Protein AF-0000000075753672 (afdb_homodimer)

Nearest PDB structures (foldseek):
  8hy5-assembly1_A  TM=8.745E-01  e=3.946E-27  Homo sapiens
  6kbp-assembly1_B  TM=8.641E-01  e=1.375E-26  Homo sapiens
  8hy5-assembly1_B  TM=8.610E-01  e=1.221E-26  Homo sapiens
  4yjf-assembly1_B  TM=8.339E-01  e=6.348E-27  Sus scrofa
  6kbp-assembly1_A  TM=8.644E-01  e=9.210E-26  Homo sapiens

Secondary structure (DSSP, 8-state):
-PPEEEEEE--SHHHHHHHHHHHTT--TTEEEEEEES--TT---TT--GGG---B-------SHHHHHHHHHHHHHHHHHHHHHHH-GGGSEEEEEEEEEESS--HHHH-HHHHHHHHTTSTT-EEPPGGGS-TT-SEEEEEEEEEE-HHHHHHHHHHHHHHTT-EEEE---SSGGGGGGSSTT--EEEE-SSSTTT-TTEEEEEEEEEEES---SEEEEEE-TTS-EEEEEEPTTT--EEEE---EET----S--HHHHHHHHHHHHTT----GGGTT---EEEEEEEEEEEETTS-EEEEEE-GGG-EEEEEE--TT-HHHHHHHHHHHHHHHHHHTTSS------/-PPEEEEEE--SHHHHHHHHHHHTT--TTEEEEEEES--TT---TT--GGG---B-------SHHHHHHHHHHHHHHHHHHHHHHH-GGGSEEEEEEEEEESS--HHHH-HHHHHHHHTTSTT-EEPPGGGS-TT-SEEEEEEEEEE-HHHHHHHHHHHHHHTT-EEEE---SSGGGGGGSSTT--EEEE--SSTTT-TTEEEEEEEEEEES---SEEEEEE-TTS-EEEEEEPTTT--EEEE---EET----S--HHHHHHHHHHHHTT----GGGTT---EEEEEEEEEEEETTS-EEEEEE-GGG-EEEEEE--TT-HHHHHHHHHHHHHHHHHHTTSS------

pLDDT: mean 95.51, std 6.18, range [29.88, 98.94]

Radius of gyration: 27.15 Å; Cα contacts (8 Å, |Δi|>4): 1614; chains: 2; bounding box: 71×75×61 Å

Structure (mmCIF, N/CA/C/O backbone):
data_AF-0000000075753672-model_v1
#
loop_
_entity.id
_entity.type
_entity.pdbx_description
1 polymer 'Pc21g03120 protein'
#
loop_
_atom_site.group_PDB
_atom_site.id
_atom_site.type_symbol
_atom_site.label_atom_id
_atom_site.label_alt_id
_atom_site.label_comp_id
_atom_site.label_asym_id
_atom_site.label_entity_id
_atom_site.label_seq_id
_atom_site.pdbx_PDB_ins_code
_atom_site.Cartn_x
_atom_site.Cartn_y
_atom_site.Cartn_z
_atom_site.occupancy
_atom_site.B_iso_or_equiv
_atom_site.auth_seq_id
_atom_site.auth_comp_id
_atom_site.auth_asym_id
_atom_site.auth_atom_id
_atom_site.pdbx_PDB_model_num
ATOM 1 N N . MET A 1 1 ? 37.781 4.398 1.435 1 55.22 1 MET A N 1
ATOM 2 C CA . MET A 1 1 ? 37.312 5.039 2.658 1 55.22 1 MET A CA 1
ATOM 3 C C . MET A 1 1 ? 35.812 4.797 2.854 1 55.22 1 MET A C 1
ATOM 5 O O . MET A 1 1 ? 35.062 4.645 1.881 1 55.22 1 MET A O 1
ATOM 9 N N . SER A 1 2 ? 35.406 4.457 4.109 1 79.69 2 SER A N 1
ATOM 10 C CA . SER A 1 2 ? 34 4.109 4.367 1 79.69 2 SER A CA 1
ATOM 11 C C . SER A 1 2 ? 33.094 5.281 4.062 1 79.69 2 SER A C 1
ATOM 13 O O . SER A 1 2 ? 33.438 6.434 4.328 1 79.69 2 SER A O 1
ATOM 15 N N . LYS A 1 3 ? 32.031 5.195 3.287 1 88.69 3 LYS A N 1
ATOM 16 C CA . LYS A 1 3 ? 31.078 6.242 2.938 1 88.69 3 LYS A CA 1
ATOM 17 C C . LYS A 1 3 ? 30.531 6.93 4.188 1 88.69 3 LYS A C 1
ATOM 19 O O . LYS A 1 3 ? 30.344 6.289 5.223 1 88.69 3 LYS A O 1
ATOM 24 N N . GLU A 1 4 ? 30.5 8.242 4.141 1 95.25 4 GLU A N 1
ATOM 25 C CA . GLU A 1 4 ? 29.75 8.977 5.156 1 95.25 4 GLU A CA 1
ATOM 26 C C . GLU A 1 4 ? 28.266 8.688 5.059 1 95.25 4 GLU A C 1
ATOM 28 O O . GLU A 1 4 ? 27.672 8.789 3.979 1 95.25 4 GLU A O 1
ATOM 33 N N . THR A 1 5 ? 27.719 8.258 6.203 1 97.88 5 THR A N 1
ATOM 34 C CA . THR A 1 5 ? 26.297 7.949 6.191 1 97.88 5 THR A CA 1
ATOM 35 C C . THR A 1 5 ? 25.5 9.07 6.84 1 97.88 5 THR A C 1
ATOM 37 O O . THR A 1 5 ? 25.766 9.453 7.98 1 97.88 5 THR A O 1
ATOM 40 N N . ILE A 1 6 ? 24.578 9.648 6.125 1 98.56 6 ILE A N 1
ATOM 41 C CA . ILE A 1 6 ? 23.609 10.57 6.688 1 98.56 6 ILE A CA 1
ATOM 42 C C . ILE A 1 6 ? 22.422 9.789 7.246 1 98.56 6 ILE A C 1
ATOM 44 O O . ILE A 1 6 ? 21.812 8.984 6.539 1 98.56 6 ILE A O 1
ATOM 48 N N . VAL A 1 7 ? 22.125 9.977 8.508 1 98.81 7 VAL A N 1
ATOM 49 C CA . VAL A 1 7 ? 21.016 9.273 9.141 1 98.81 7 VAL A CA 1
ATOM 50 C C . VAL A 1 7 ? 19.797 10.195 9.234 1 98.81 7 VAL A C 1
ATOM 52 O O . VAL A 1 7 ? 19.906 11.312 9.758 1 98.81 7 VAL A O 1
ATOM 55 N N . VAL A 1 8 ? 18.703 9.82 8.688 1 98.88 8 VAL A N 1
ATOM 56 C CA . VAL A 1 8 ? 17.422 10.508 8.844 1 98.88 8 VAL A CA 1
ATOM 57 C C . VAL A 1 8 ? 16.531 9.734 9.812 1 98.88 8 VAL A C 1
ATOM 59 O O . VAL A 1 8 ? 16.359 8.523 9.672 1 98.88 8 VAL A O 1
ATOM 62 N N . ILE A 1 9 ? 16 10.445 10.828 1 98.81 9 ILE A N 1
ATOM 63 C CA . ILE A 1 9 ? 15.172 9.812 11.844 1 98.81 9 ILE A CA 1
ATOM 64 C C . ILE A 1 9 ? 13.695 10.102 11.555 1 98.81 9 ILE A C 1
ATOM 66 O O . ILE A 1 9 ? 13.289 11.266 11.469 1 98.81 9 ILE A O 1
ATOM 70 N N . GLY A 1 10 ? 12.906 9.016 11.5 1 98.25 10 GLY A N 1
ATOM 71 C CA . GLY A 1 10 ? 11.469 9.156 11.305 1 98.25 10 GLY A CA 1
ATOM 72 C C . GLY A 1 10 ? 11.016 8.828 9.898 1 98.25 10 GLY A C 1
ATOM 73 O O . GLY A 1 10 ? 11.539 9.383 8.93 1 98.25 10 GLY A O 1
ATOM 74 N N . ALA A 1 11 ? 10.016 7.973 9.828 1 98.5 11 ALA A N 1
ATOM 75 C CA . ALA A 1 11 ? 9.508 7.543 8.523 1 98.5 11 ALA A CA 1
ATOM 76 C C . ALA A 1 11 ? 8.102 8.07 8.281 1 98.5 11 ALA A C 1
ATOM 78 O O . ALA A 1 11 ? 7.285 7.406 7.633 1 98.5 11 ALA A O 1
ATOM 79 N N . GLY A 1 12 ? 7.723 9.18 8.906 1 98.06 12 GLY A N 1
ATOM 80 C CA . GLY A 1 12 ? 6.535 9.914 8.508 1 98.06 12 GLY A CA 1
ATOM 81 C C . GLY A 1 12 ? 6.727 10.703 7.227 1 98.06 12 GLY A C 1
ATOM 82 O O . GLY A 1 12 ? 7.785 10.625 6.598 1 98.06 12 GLY A O 1
ATOM 83 N N . VAL A 1 13 ? 5.738 11.461 6.879 1 98.69 13 VAL A N 1
ATOM 84 C CA . VAL A 1 13 ? 5.758 12.148 5.59 1 98.69 13 VAL A CA 1
ATOM 85 C C . VAL A 1 13 ? 6.906 13.156 5.555 1 98.69 13 VAL A C 1
ATOM 87 O O . VAL A 1 13 ? 7.539 13.344 4.516 1 98.69 13 VAL A O 1
ATOM 90 N N . ILE A 1 14 ? 7.195 13.828 6.672 1 98.75 14 ILE A N 1
ATOM 91 C CA . ILE A 1 14 ? 8.297 14.789 6.711 1 98.75 14 ILE A CA 1
ATOM 92 C C . ILE A 1 14 ? 9.625 14.055 6.531 1 98.75 14 ILE A C 1
ATOM 94 O O . ILE A 1 14 ? 10.453 14.461 5.719 1 98.75 14 ILE A O 1
ATOM 98 N N . GLY A 1 15 ? 9.805 12.977 7.277 1 98.81 15 GLY A N 1
ATOM 99 C CA . GLY A 1 15 ? 11.031 12.211 7.164 1 98.81 15 GLY A CA 1
ATOM 100 C C . GLY A 1 15 ? 11.234 11.602 5.789 1 98.81 15 GLY A C 1
ATOM 101 O O . GLY A 1 15 ? 12.32 11.695 5.215 1 98.81 15 GLY A O 1
ATOM 102 N N . LEU A 1 16 ? 10.211 10.969 5.273 1 98.88 16 LEU A N 1
ATOM 103 C CA . LEU A 1 16 ? 10.297 10.336 3.959 1 98.88 16 LEU A CA 1
ATOM 104 C C . LEU A 1 16 ? 10.57 11.367 2.873 1 98.88 16 LEU A C 1
ATOM 106 O O . LEU A 1 16 ? 11.422 11.156 2.006 1 98.88 16 LEU A O 1
ATOM 110 N N . SER A 1 17 ? 9.852 12.5 2.889 1 98.88 17 SER A N 1
ATOM 111 C CA . SER A 1 17 ? 10.07 13.57 1.918 1 98.88 17 SER A CA 1
ATOM 112 C C . SER A 1 17 ? 11.492 14.125 2.016 1 98.88 17 SER A C 1
ATOM 114 O O . SER A 1 17 ? 12.133 14.375 0.997 1 98.88 17 SER A O 1
ATOM 116 N N . THR A 1 18 ? 11.93 14.281 3.211 1 98.94 18 THR A N 1
ATOM 117 C CA . THR A 1 18 ? 13.266 14.812 3.438 1 98.94 18 THR A CA 1
ATOM 118 C C . THR A 1 18 ? 14.328 13.836 2.938 1 98.94 18 THR A C 1
ATOM 120 O O . THR A 1 18 ? 15.273 14.234 2.254 1 98.94 18 THR A O 1
ATOM 123 N N . ALA A 1 19 ? 14.156 12.594 3.311 1 98.88 19 ALA A N 1
ATOM 124 C CA . ALA A 1 19 ? 15.102 11.57 2.873 1 98.88 19 ALA A CA 1
ATOM 125 C C . ALA A 1 19 ? 15.211 11.539 1.353 1 98.88 19 ALA A C 1
ATOM 127 O O . ALA A 1 19 ? 16.312 11.484 0.806 1 98.88 19 ALA A O 1
ATOM 128 N N . LEU A 1 20 ? 14.125 11.578 0.67 1 98.81 20 LEU A N 1
ATOM 129 C CA . LEU A 1 20 ? 14.109 11.562 -0.789 1 98.81 20 LEU A CA 1
ATOM 130 C C . LEU A 1 20 ? 14.781 12.805 -1.354 1 98.81 20 LEU A C 1
ATOM 132 O O . LEU A 1 20 ? 15.5 12.727 -2.35 1 98.81 20 LEU A O 1
ATOM 136 N N . CYS A 1 21 ? 14.516 13.945 -0.744 1 98.62 21 CYS A N 1
ATOM 137 C CA . CYS A 1 21 ? 15.141 15.18 -1.19 1 98.62 21 CYS A CA 1
ATOM 138 C C . CYS A 1 21 ? 16.656 15.125 -0.995 1 98.62 21 CYS A C 1
ATOM 140 O O . CYS A 1 21 ? 17.406 15.547 -1.871 1 98.62 21 CYS A O 1
ATOM 142 N N . ILE A 1 22 ? 17.078 14.617 0.142 1 98.69 22 ILE A N 1
ATOM 143 C CA . ILE A 1 22 ? 18.5 14.5 0.447 1 98.69 22 ILE A CA 1
ATOM 144 C C . ILE A 1 22 ? 19.188 13.602 -0.584 1 98.69 22 ILE A C 1
ATOM 146 O O . ILE A 1 22 ? 20.297 13.891 -1.037 1 98.69 22 ILE A O 1
ATOM 150 N N . GLN A 1 23 ? 18.562 12.508 -0.971 1 97.56 23 GLN A N 1
ATOM 151 C CA . GLN A 1 23 ? 19.125 11.531 -1.905 1 97.56 23 GLN A CA 1
ATOM 152 C C . GLN A 1 23 ? 19.547 12.203 -3.209 1 97.56 23 GLN A C 1
ATOM 154 O O . GLN A 1 23 ? 20.5 11.766 -3.854 1 97.56 23 GLN A O 1
ATOM 159 N N . GLN A 1 24 ? 18.859 13.266 -3.549 1 96.31 24 GLN A N 1
ATOM 160 C CA . GLN A 1 24 ? 19.141 13.961 -4.805 1 96.31 24 GLN A CA 1
ATOM 161 C C . GLN A 1 24 ? 20.453 14.734 -4.723 1 96.31 24 GLN A C 1
ATOM 163 O O . GLN A 1 24 ? 20.984 15.172 -5.746 1 96.31 24 GLN A O 1
ATOM 168 N N . HIS A 1 25 ? 20.969 14.891 -3.535 1 96.88 25 HIS A N 1
ATOM 169 C CA . HIS A 1 25 ? 22.125 15.773 -3.352 1 96.88 25 HIS A CA 1
ATOM 170 C C . HIS A 1 25 ? 23.312 15.016 -2.764 1 96.88 25 HIS A C 1
ATOM 172 O O . HIS A 1 25 ? 24.312 15.617 -2.408 1 96.88 25 HIS A O 1
ATOM 178 N N . LEU A 1 26 ? 23.156 13.719 -2.662 1 96.25 26 LEU A N 1
ATOM 179 C CA . LEU A 1 26 ? 24.234 12.922 -2.084 1 96.25 26 LEU A CA 1
ATOM 180 C C . LEU A 1 26 ? 25.453 12.914 -2.998 1 96.25 26 LEU A C 1
ATOM 182 O O . LEU A 1 26 ? 25.312 12.828 -4.223 1 96.25 26 LEU A O 1
ATOM 186 N N . THR A 1 27 ? 26.625 12.984 -2.455 1 93.25 27 THR A N 1
ATOM 187 C CA . THR A 1 27 ? 27.875 12.742 -3.182 1 93.25 27 THR A CA 1
ATOM 188 C C . THR A 1 27 ? 28.156 11.25 -3.281 1 93.25 27 THR A C 1
ATOM 190 O O . THR A 1 27 ? 27.578 10.453 -2.545 1 93.25 27 THR A O 1
ATOM 193 N N . PRO A 1 28 ? 29.062 10.891 -4.211 1 91.25 28 PRO A N 1
ATOM 194 C CA . PRO A 1 28 ? 29.391 9.477 -4.348 1 91.25 28 PRO A CA 1
ATOM 195 C C . PRO A 1 28 ? 29.953 8.875 -3.061 1 91.25 28 PRO A C 1
ATOM 197 O O . PRO A 1 28 ? 29.984 7.652 -2.904 1 91.25 28 PRO A O 1
ATOM 200 N N . THR A 1 29 ? 30.406 9.688 -2.178 1 94.81 29 THR A N 1
ATOM 201 C CA . THR A 1 29 ? 31.031 9.203 -0.947 1 94.81 29 THR A CA 1
ATOM 202 C C . THR A 1 29 ? 30.031 9.234 0.206 1 94.81 29 THR A C 1
ATOM 204 O O . THR A 1 29 ? 30.406 9.039 1.364 1 94.81 29 THR A O 1
ATOM 207 N N . GLN A 1 30 ? 28.797 9.5 -0.084 1 96.88 30 GLN A N 1
ATOM 208 C CA . GLN A 1 30 ? 27.781 9.57 0.949 1 96.88 30 GLN A CA 1
ATOM 209 C C . GLN A 1 30 ? 26.703 8.508 0.72 1 96.88 30 GLN A C 1
ATOM 211 O O . GLN A 1 30 ? 26.422 8.141 -0.422 1 96.88 30 GLN A O 1
ATOM 216 N N . SER A 1 31 ? 26.188 8.016 1.786 1 97.38 31 SER A N 1
ATOM 217 C CA . SER A 1 31 ? 25.016 7.16 1.804 1 97.38 31 SER A CA 1
ATOM 218 C C . SER A 1 31 ? 23.953 7.688 2.773 1 97.38 31 SER A C 1
ATOM 220 O O . SER A 1 31 ? 24.219 8.625 3.525 1 97.38 31 SER A O 1
ATOM 222 N N . ILE A 1 32 ? 22.766 7.16 2.688 1 98.44 32 ILE A N 1
ATOM 223 C CA . ILE A 1 32 ? 21.688 7.641 3.539 1 98.44 32 ILE A CA 1
ATOM 224 C C . ILE A 1 32 ? 20.969 6.457 4.184 1 98.44 32 ILE A C 1
ATOM 226 O O . ILE A 1 32 ? 20.719 5.445 3.529 1 98.44 32 ILE A O 1
ATOM 230 N N . LEU A 1 33 ? 20.75 6.535 5.473 1 98.75 33 LEU A N 1
ATOM 231 C CA . LEU A 1 33 ? 20.047 5.539 6.273 1 98.75 33 LEU A CA 1
ATOM 232 C C . LEU A 1 33 ? 18.828 6.152 6.965 1 98.75 33 LEU A C 1
ATOM 234 O O . LEU A 1 33 ? 18.953 7.145 7.688 1 98.75 33 LEU A O 1
ATOM 238 N N . LEU A 1 34 ? 17.641 5.629 6.633 1 98.88 34 LEU A N 1
ATOM 239 C CA . LEU A 1 34 ? 16.422 6.027 7.309 1 98.88 34 LEU A CA 1
ATOM 240 C C . LEU A 1 34 ? 16.141 5.125 8.5 1 98.88 34 LEU A C 1
ATOM 242 O O . LEU A 1 34 ? 15.969 3.914 8.344 1 98.88 34 LEU A O 1
ATOM 246 N N . VAL A 1 35 ? 16.141 5.691 9.688 1 98.75 35 VAL A N 1
ATOM 247 C CA . VAL A 1 35 ? 15.883 4.961 10.93 1 98.75 35 VAL A CA 1
ATOM 248 C C . VAL A 1 35 ? 14.539 5.383 11.516 1 98.75 35 VAL A C 1
ATOM 250 O O . VAL A 1 35 ? 14.273 6.578 11.664 1 98.75 35 VAL A O 1
ATOM 253 N N . ALA A 1 36 ? 13.703 4.469 11.828 1 98.19 36 ALA A N 1
ATOM 254 C CA . ALA A 1 36 ? 12.398 4.812 12.398 1 98.19 36 ALA A CA 1
ATOM 255 C C . ALA A 1 36 ? 11.859 3.678 13.258 1 98.19 36 ALA A C 1
ATOM 257 O O . ALA A 1 36 ? 12.195 2.512 13.047 1 98.19 36 ALA A O 1
ATOM 258 N N . ARG A 1 37 ? 11.078 4.062 14.258 1 96.88 37 ARG A N 1
ATOM 259 C CA . ARG A 1 37 ? 10.352 3.078 15.055 1 96.88 37 ARG A CA 1
ATOM 260 C C . ARG A 1 37 ? 9.242 2.426 14.25 1 96.88 37 ARG A C 1
ATOM 262 O O . ARG A 1 37 ? 9.031 1.214 14.328 1 96.88 37 ARG A O 1
ATOM 269 N N . ASP A 1 38 ? 8.516 3.238 13.547 1 96.38 38 ASP A N 1
ATOM 270 C CA . ASP A 1 38 ? 7.383 2.789 12.75 1 96.38 38 ASP A CA 1
ATOM 271 C C . ASP A 1 38 ? 7.586 3.127 11.273 1 96.38 38 ASP A C 1
ATOM 273 O O . ASP A 1 38 ? 8.078 4.207 10.938 1 96.38 38 ASP A O 1
ATOM 277 N N . PHE A 1 39 ? 7.219 2.203 10.438 1 96.75 39 PHE A N 1
ATOM 278 C CA . PHE A 1 39 ? 7.238 2.375 8.992 1 96.75 39 PHE A CA 1
ATOM 279 C C . PHE A 1 39 ? 5.828 2.264 8.422 1 96.75 39 PHE A C 1
ATOM 281 O O . PHE A 1 39 ? 4.895 1.885 9.125 1 96.75 39 PHE A O 1
ATOM 288 N N . PRO A 1 40 ? 5.562 2.695 7.148 1 93.25 40 PRO A N 1
ATOM 289 C CA . PRO A 1 40 ? 4.23 2.842 6.559 1 93.25 40 PRO A CA 1
ATOM 290 C C . PRO A 1 40 ? 3.412 1.554 6.625 1 93.25 40 PRO A C 1
ATOM 292 O O . PRO A 1 40 ? 2.186 1.591 6.5 1 93.25 40 PRO A O 1
ATOM 295 N N . SER A 1 41 ? 3.848 0.398 6.887 1 87.94 41 SER A N 1
ATOM 296 C CA . SER A 1 41 ? 3.072 -0.832 7.012 1 87.94 41 SER A CA 1
ATOM 297 C C . SER A 1 41 ? 2.525 -1.001 8.422 1 87.94 41 SER A C 1
ATOM 299 O O . SER A 1 41 ? 1.691 -1.873 8.672 1 87.94 41 SER A O 1
ATOM 301 N N . GLU A 1 42 ? 2.924 -0.153 9.266 1 87.62 42 GLU A N 1
ATOM 302 C CA . GLU A 1 42 ? 2.541 -0.292 10.672 1 87.62 42 GLU A CA 1
ATOM 303 C C . GLU A 1 42 ? 1.513 0.763 11.07 1 87.62 42 GLU A C 1
ATOM 305 O O . GLU A 1 42 ? 1.34 1.764 10.367 1 87.62 42 GLU A O 1
ATOM 310 N N . THR A 1 43 ? 0.813 0.381 12.102 1 84.75 43 THR A N 1
ATOM 311 C CA . THR A 1 43 ? -0.152 1.308 12.68 1 84.75 43 THR A CA 1
ATOM 312 C C . THR A 1 43 ? 0.152 1.55 14.156 1 84.75 43 THR A C 1
ATOM 314 O O . THR A 1 43 ? 0.382 0.603 14.906 1 84.75 43 THR A O 1
ATOM 317 N N . SER A 1 44 ? 0.446 2.742 14.453 1 92.19 44 SER A N 1
ATOM 318 C CA . SER A 1 44 ? 0.656 3.189 15.82 1 92.19 44 SER A CA 1
ATOM 319 C C . SER A 1 44 ? 0.017 4.551 16.062 1 92.19 44 SER A C 1
ATOM 321 O O . SER A 1 44 ? 0.063 5.426 15.195 1 92.19 44 SER A O 1
ATOM 323 N N . VAL A 1 45 ? -0.555 4.699 17.281 1 94.62 45 VAL A N 1
ATOM 324 C CA . VAL A 1 45 ? -1.184 5.961 17.656 1 94.62 45 VAL A CA 1
ATOM 325 C C . VAL A 1 45 ? -0.148 7.082 17.609 1 94.62 45 VAL A C 1
ATOM 327 O O . VAL A 1 45 ? -0.493 8.25 17.406 1 94.62 45 VAL A O 1
ATOM 330 N N . ASN A 1 46 ? 1.099 6.738 17.719 1 94.38 46 ASN A N 1
ATOM 331 C CA . ASN A 1 46 ? 2.172 7.723 17.766 1 94.38 46 ASN A CA 1
ATOM 332 C C . ASN A 1 46 ? 2.822 7.926 16.406 1 94.38 46 ASN A C 1
ATOM 334 O O . ASN A 1 46 ? 3.746 8.727 16.266 1 94.38 46 ASN A O 1
ATOM 338 N N . TYR A 1 47 ? 2.451 7.168 15.438 1 96.31 47 TYR A N 1
ATOM 339 C CA . TYR A 1 47 ? 2.879 7.324 14.055 1 96.31 47 TYR A CA 1
ATOM 340 C C . TYR A 1 47 ? 1.833 8.078 13.242 1 96.31 47 TYR A C 1
ATOM 342 O O . TYR A 1 47 ? 0.967 7.469 12.609 1 96.31 47 TYR A O 1
ATOM 350 N N . ALA A 1 48 ? 1.922 9.328 13.203 1 95.38 48 ALA A N 1
ATOM 351 C CA . ALA A 1 48 ? 0.851 10.258 12.852 1 95.38 48 ALA A CA 1
ATOM 352 C C . ALA A 1 48 ? 0.513 10.164 11.367 1 95.38 48 ALA A C 1
ATOM 354 O O . ALA A 1 48 ? -0.652 10.281 10.977 1 95.38 48 ALA A O 1
ATOM 355 N N . SER A 1 49 ? 1.435 9.852 10.508 1 96.75 49 SER A N 1
ATOM 356 C CA . SER A 1 49 ? 1.31 10.102 9.078 1 96.75 49 SER A CA 1
ATOM 357 C C . SER A 1 49 ? 0.21 9.234 8.461 1 96.75 49 SER A C 1
ATOM 359 O O . SER A 1 49 ? -0.601 9.727 7.672 1 96.75 49 SER A O 1
ATOM 361 N N . PRO A 1 50 ? 0.093 7.977 8.852 1 94.44 50 PRO A N 1
ATOM 362 C CA . PRO A 1 50 ? -0.95 7.172 8.219 1 94.44 50 PRO A CA 1
ATOM 363 C C . PRO A 1 50 ? -2.359 7.613 8.602 1 94.44 50 PRO A C 1
ATOM 365 O O . PRO A 1 50 ? -3.33 7.258 7.934 1 94.44 50 PRO A O 1
ATOM 368 N N . TRP A 1 51 ? -2.551 8.398 9.641 1 95.44 51 TRP A N 1
ATOM 369 C CA . TRP A 1 51 ? -3.857 8.734 10.195 1 95.44 51 TRP A CA 1
ATOM 370 C C . TRP A 1 51 ? -4.348 10.078 9.664 1 95.44 51 TRP A C 1
ATOM 372 O O . TRP A 1 51 ? -5.488 10.469 9.914 1 95.44 51 TRP A O 1
ATOM 382 N N . ALA A 1 52 ? -3.51 10.703 8.938 1 96.38 52 ALA A N 1
ATOM 383 C CA . ALA A 1 52 ? -3.809 12.055 8.484 1 96.38 52 ALA A CA 1
ATOM 384 C C . ALA A 1 52 ? -4.98 12.062 7.504 1 96.38 52 ALA A C 1
ATOM 386 O O . ALA A 1 52 ? -5.113 11.156 6.68 1 96.38 52 ALA A O 1
ATOM 387 N N . GLY A 1 53 ? -5.879 13.031 7.656 1 96.44 53 GLY A N 1
ATOM 388 C CA . GLY A 1 53 ? -6.816 13.281 6.57 1 96.44 53 GLY A CA 1
ATOM 389 C C . GLY A 1 53 ? -6.133 13.609 5.258 1 96.44 53 GLY A C 1
ATOM 390 O O . GLY A 1 53 ? -6.527 13.102 4.203 1 96.44 53 GLY A O 1
ATOM 391 N N . ALA A 1 54 ? -5.133 14.398 5.324 1 97.5 54 ALA A N 1
ATOM 392 C CA . ALA A 1 54 ? -4.16 14.656 4.266 1 97.5 54 ALA A CA 1
ATOM 393 C C . ALA A 1 54 ? -4.809 15.367 3.082 1 97.5 54 ALA A C 1
ATOM 395 O O . ALA A 1 54 ? -4.758 14.883 1.951 1 97.5 54 ALA A O 1
ATOM 396 N N . HIS A 1 55 ? -5.488 16.469 3.316 1 97.62 55 HIS A N 1
ATOM 397 C CA . HIS A 1 55 ? -5.93 17.406 2.291 1 97.62 55 HIS A CA 1
ATOM 398 C C . HIS A 1 55 ? -5.277 18.766 2.477 1 97.62 55 HIS A C 1
ATOM 400 O O . HIS A 1 55 ? -4.695 19.047 3.527 1 97.62 55 HIS A O 1
ATOM 406 N N . TYR A 1 56 ? -5.305 19.516 1.482 1 97.5 56 TYR A N 1
ATOM 407 C CA . TYR A 1 56 ? -4.695 20.828 1.604 1 97.5 56 TYR A CA 1
ATOM 408 C C . TYR A 1 56 ? -5.754 21.906 1.847 1 97.5 56 TYR A C 1
ATOM 410 O O . TYR A 1 56 ? -6.703 22.031 1.071 1 97.5 56 TYR A O 1
ATOM 418 N N . ARG A 1 57 ? -5.625 22.562 2.887 1 95 57 ARG A N 1
ATOM 419 C CA . ARG A 1 57 ? -6.398 23.75 3.248 1 95 57 ARG A CA 1
ATOM 420 C C . ARG A 1 57 ? -5.488 24.891 3.693 1 95 57 ARG A C 1
ATOM 422 O O . ARG A 1 57 ? -4.746 24.75 4.668 1 95 57 ARG A O 1
ATOM 429 N N . PRO A 1 58 ? -5.602 26 3.018 1 95.19 58 PRO A N 1
ATOM 430 C CA . PRO A 1 58 ? -4.773 27.125 3.438 1 95.19 58 PRO A CA 1
ATOM 431 C C . PRO A 1 58 ? -5.125 27.625 4.836 1 95.19 58 PRO A C 1
ATOM 433 O O . PRO A 1 58 ? -6.277 27.516 5.266 1 95.19 58 PRO A O 1
ATOM 436 N N . VAL A 1 59 ? -4.129 28.156 5.48 1 94.06 59 VAL A N 1
ATOM 437 C CA . VAL A 1 59 ? -4.312 28.75 6.801 1 94.06 59 VAL A CA 1
ATOM 438 C C . VAL A 1 59 ? -3.812 30.188 6.793 1 94.06 59 VAL A C 1
ATOM 440 O O . VAL A 1 59 ? -2.607 30.438 6.879 1 94.06 59 VAL A O 1
ATOM 443 N N . PRO A 1 60 ? -4.746 31.109 6.762 1 94.5 60 PRO A N 1
ATOM 444 C CA . PRO A 1 60 ? -4.328 32.5 6.727 1 94.5 60 PRO A CA 1
ATOM 445 C C . PRO A 1 60 ? -3.613 32.938 8.008 1 94.5 60 PRO A C 1
ATOM 447 O O . PRO A 1 60 ? -3.982 32.5 9.102 1 94.5 60 PRO A O 1
ATOM 450 N N . GLY A 1 61 ? -2.58 33.656 7.875 1 91.56 61 GLY A N 1
ATOM 451 C CA . GLY A 1 61 ? -1.798 34.25 8.953 1 91.56 61 GLY A CA 1
ATOM 452 C C . GLY A 1 61 ? -0.748 35.219 8.461 1 91.56 61 GLY A C 1
ATOM 453 O O . GLY A 1 61 ? -0.403 35.219 7.277 1 91.56 61 GLY A O 1
ATOM 454 N N . SER A 1 62 ? -0.314 36.062 9.469 1 90.88 62 SER A N 1
ATOM 455 C CA . SER A 1 62 ? 0.633 37.094 9.047 1 90.88 62 SER A CA 1
ATOM 456 C C . SER A 1 62 ? 1.929 37.031 9.852 1 90.88 62 SER A C 1
ATOM 458 O O . SER A 1 62 ? 2.877 37.75 9.578 1 90.88 62 SER A O 1
ATOM 460 N N . SER A 1 63 ? 2.01 36.156 10.844 1 92 63 SER A N 1
ATOM 461 C CA . SER A 1 63 ? 3.264 36 11.578 1 92 63 SER A CA 1
ATOM 462 C C . SER A 1 63 ? 4.367 35.469 10.672 1 92 63 SER A C 1
ATOM 464 O O . SER A 1 63 ? 4.086 34.875 9.625 1 92 63 SER A O 1
ATOM 466 N N . PRO A 1 64 ? 5.605 35.719 11.047 1 94.25 64 PRO A N 1
ATOM 467 C CA . PRO A 1 64 ? 6.703 35.156 10.25 1 94.25 64 PRO A CA 1
ATOM 468 C C . PRO A 1 64 ? 6.594 33.656 10.07 1 94.25 64 PRO A C 1
ATOM 470 O O . PRO A 1 64 ? 6.844 33.125 8.977 1 94.25 64 PRO A O 1
ATOM 473 N N . GLN A 1 65 ? 6.215 32.969 11.086 1 93.94 65 GLN A N 1
ATOM 474 C CA . GLN A 1 65 ? 6.035 31.516 11.008 1 93.94 65 GLN A CA 1
ATOM 475 C C . GLN A 1 65 ? 4.918 31.156 10.031 1 93.94 65 GLN A C 1
ATOM 477 O O . GLN A 1 65 ? 5.066 30.25 9.219 1 93.94 65 GLN A O 1
ATOM 482 N N . ALA A 1 66 ? 3.838 31.875 10.125 1 92.88 66 ALA A N 1
ATOM 483 C CA . ALA A 1 66 ? 2.697 31.625 9.25 1 92.88 66 ALA A CA 1
ATOM 484 C C . ALA A 1 66 ? 3.074 31.844 7.785 1 92.88 66 ALA A C 1
ATOM 486 O O . ALA A 1 66 ? 2.678 31.062 6.91 1 92.88 66 ALA A O 1
ATOM 487 N N . LEU A 1 67 ? 3.848 32.875 7.586 1 94.88 67 LEU A N 1
ATOM 488 C CA . LEU A 1 67 ? 4.258 33.188 6.223 1 94.88 67 LEU A CA 1
ATOM 489 C C . LEU A 1 67 ? 5.219 32.125 5.68 1 94.88 67 LEU A C 1
ATOM 491 O O . LEU A 1 67 ? 5.148 31.766 4.504 1 94.88 67 LEU A O 1
ATOM 495 N N . ARG A 1 68 ? 6.113 31.641 6.492 1 96 68 ARG A N 1
ATOM 496 C CA . ARG A 1 68 ? 7.023 30.578 6.102 1 96 68 ARG A CA 1
ATOM 497 C C . ARG A 1 68 ? 6.254 29.312 5.746 1 96 68 ARG A C 1
ATOM 499 O O . ARG A 1 68 ? 6.551 28.656 4.738 1 96 68 ARG A O 1
ATOM 506 N N . GLU A 1 69 ? 5.332 29 6.539 1 95.69 69 GLU A N 1
ATOM 507 C CA . GLU A 1 69 ? 4.52 27.812 6.301 1 95.69 69 GLU A CA 1
ATOM 508 C C . GLU A 1 69 ? 3.682 27.953 5.035 1 95.69 69 GLU A C 1
ATOM 510 O O . GLU A 1 69 ? 3.459 26.984 4.316 1 95.69 69 GLU A O 1
ATOM 515 N N . ALA A 1 70 ? 3.207 29.188 4.836 1 96 70 ALA A N 1
ATOM 516 C CA . ALA A 1 70 ? 2.465 29.438 3.604 1 96 70 ALA A CA 1
ATOM 517 C C . ALA A 1 70 ? 3.334 29.172 2.377 1 96 70 ALA A C 1
ATOM 519 O O . ALA A 1 70 ? 2.873 28.578 1.397 1 96 70 ALA A O 1
ATOM 520 N N . ASP A 1 71 ? 4.543 29.625 2.461 1 97.44 71 ASP A N 1
ATOM 521 C CA . ASP A 1 71 ? 5.488 29.391 1.376 1 97.44 71 ASP A CA 1
ATOM 522 C C . ASP A 1 71 ? 5.742 27.891 1.189 1 97.44 71 ASP A C 1
ATOM 524 O O . ASP A 1 71 ? 5.73 27.391 0.064 1 97.44 71 ASP A O 1
ATOM 528 N N . GLN A 1 72 ? 5.996 27.156 2.252 1 98.31 72 GLN A N 1
ATOM 529 C CA . GLN A 1 72 ? 6.199 25.719 2.217 1 98.31 72 GLN A CA 1
ATOM 530 C C . GLN A 1 72 ? 4.988 25 1.631 1 98.31 72 GLN A C 1
ATOM 532 O O . GLN A 1 72 ? 5.133 24.078 0.829 1 98.31 72 GLN A O 1
ATOM 537 N N . ALA A 1 73 ? 3.83 25.469 2.033 1 98.12 73 ALA A N 1
ATOM 538 C CA . ALA A 1 73 ? 2.584 24.859 1.564 1 98.12 73 ALA A CA 1
ATOM 539 C C . ALA A 1 73 ? 2.42 25.047 0.058 1 98.12 73 ALA A C 1
ATOM 541 O O . ALA A 1 73 ? 2.002 24.125 -0.645 1 98.12 73 ALA A O 1
ATOM 542 N N . GLN A 1 74 ? 2.732 26.234 -0.4 1 98.06 74 GLN A N 1
ATOM 543 C CA . GLN A 1 74 ? 2.627 26.516 -1.829 1 98.06 74 GLN A CA 1
ATOM 544 C C . GLN A 1 74 ? 3.562 25.609 -2.631 1 98.06 74 GLN A C 1
ATOM 546 O O . GLN A 1 74 ? 3.164 25.047 -3.652 1 98.06 74 GLN A O 1
ATOM 551 N N . ARG A 1 75 ? 4.781 25.438 -2.18 1 98.44 75 ARG A N 1
ATOM 552 C CA . ARG A 1 75 ? 5.738 24.578 -2.863 1 98.44 75 ARG A CA 1
ATOM 553 C C . ARG A 1 75 ? 5.297 23.109 -2.809 1 98.44 75 ARG A C 1
ATOM 555 O O . ARG A 1 75 ? 5.461 22.375 -3.779 1 98.44 75 ARG A O 1
ATOM 562 N N . THR A 1 76 ? 4.758 22.734 -1.694 1 98.69 76 THR A N 1
ATOM 563 C CA . THR A 1 76 ? 4.238 21.375 -1.566 1 98.69 76 THR A CA 1
ATOM 564 C C . THR A 1 76 ? 3.072 21.141 -2.523 1 98.69 76 THR A C 1
ATOM 566 O O . THR A 1 76 ? 3.004 20.109 -3.197 1 98.69 76 THR A O 1
ATOM 569 N N . TYR A 1 77 ? 2.195 22.156 -2.59 1 98.5 77 TYR A N 1
ATOM 570 C CA . TYR A 1 77 ? 1.057 22.094 -3.5 1 98.5 77 TYR A CA 1
ATOM 571 C C . TYR A 1 77 ? 1.518 21.859 -4.934 1 98.5 77 TYR A C 1
ATOM 573 O O . TYR A 1 77 ? 1.02 20.953 -5.613 1 98.5 77 TYR A O 1
ATOM 581 N N . GLU A 1 78 ? 2.453 22.562 -5.379 1 98.38 78 GLU A N 1
ATOM 582 C CA . GLU A 1 78 ? 2.947 22.469 -6.75 1 98.38 78 GLU A CA 1
ATOM 583 C C . GLU A 1 78 ? 3.598 21.109 -6.996 1 98.38 78 GLU A C 1
ATOM 585 O O . GLU A 1 78 ? 3.383 20.484 -8.047 1 98.38 78 GLU A O 1
ATOM 590 N N . PHE A 1 79 ? 4.355 20.719 -6.094 1 98.62 79 PHE A N 1
ATOM 591 C CA . PHE A 1 79 ? 5.027 19.422 -6.203 1 98.62 79 PHE A CA 1
ATOM 592 C C . PHE A 1 79 ? 4.012 18.297 -6.309 1 98.62 79 PHE A C 1
ATOM 594 O O . PHE A 1 79 ? 4.133 17.422 -7.172 1 98.62 79 PHE A O 1
ATOM 601 N N . LEU A 1 80 ? 3.055 18.266 -5.422 1 98.69 80 LEU A N 1
ATOM 602 C CA . LEU A 1 80 ? 2.07 17.188 -5.383 1 98.69 80 LEU A CA 1
ATOM 603 C C . LEU A 1 80 ? 1.187 17.219 -6.625 1 98.69 80 LEU A C 1
ATOM 605 O O . LEU A 1 80 ? 0.758 16.172 -7.109 1 98.69 80 LEU A O 1
ATOM 609 N N . LYS A 1 81 ? 0.908 18.406 -7.074 1 98 81 LYS A N 1
ATOM 610 C CA . LYS A 1 81 ? 0.152 18.531 -8.32 1 98 81 LYS A CA 1
ATOM 611 C C . LYS A 1 81 ? 0.871 17.828 -9.469 1 98 81 LYS A C 1
ATOM 613 O O . LYS A 1 81 ? 0.262 17.047 -10.203 1 98 81 LYS A O 1
ATOM 618 N N . ARG A 1 82 ? 2.129 18.031 -9.578 1 98.12 82 ARG A N 1
ATOM 619 C CA . ARG A 1 82 ? 2.928 17.391 -10.617 1 98.12 82 ARG A CA 1
ATOM 620 C C . ARG A 1 82 ? 3.035 15.891 -10.375 1 98.12 82 ARG A C 1
ATOM 622 O O . ARG A 1 82 ? 2.943 15.094 -11.312 1 98.12 82 ARG A O 1
ATOM 629 N N . THR A 1 83 ? 3.213 15.516 -9.172 1 98.12 83 THR A N 1
ATOM 630 C CA . THR A 1 83 ? 3.379 14.109 -8.805 1 98.12 83 THR A CA 1
ATOM 631 C C . THR A 1 83 ? 2.107 13.32 -9.102 1 98.12 83 THR A C 1
ATOM 633 O O . THR A 1 83 ? 2.174 12.18 -9.57 1 98.12 83 THR A O 1
ATOM 636 N N . ALA A 1 84 ? 0.97 13.938 -8.844 1 97.5 84 ALA A N 1
ATOM 637 C CA . ALA A 1 84 ? -0.309 13.273 -9.086 1 97.5 84 ALA A CA 1
ATOM 638 C C . ALA A 1 84 ? -0.448 12.859 -10.547 1 97.5 84 ALA A C 1
ATOM 640 O O . ALA A 1 84 ? -1.013 11.805 -10.844 1 97.5 84 ALA A O 1
ATOM 641 N N . VAL A 1 85 ? 0.041 13.617 -11.438 1 96.31 85 VAL A N 1
ATOM 642 C CA . VAL A 1 85 ? -0.04 13.352 -12.867 1 96.31 85 VAL A CA 1
ATOM 643 C C . VAL A 1 85 ? 1.029 12.336 -13.266 1 96.31 85 VAL A C 1
ATOM 645 O O . VAL A 1 85 ? 0.743 11.367 -13.977 1 96.31 85 VAL A O 1
ATOM 648 N N . ALA A 1 86 ? 2.178 12.5 -12.758 1 96.75 86 ALA A N 1
ATOM 649 C CA . ALA A 1 86 ? 3.332 11.703 -13.164 1 96.75 86 ALA A CA 1
ATOM 650 C C . ALA A 1 86 ? 3.283 10.305 -12.547 1 96.75 86 ALA A C 1
ATOM 652 O O . ALA A 1 86 ? 3.807 9.352 -13.125 1 96.75 86 ALA A O 1
ATOM 653 N N . GLU A 1 87 ? 2.701 10.211 -11.453 1 97 87 GLU A N 1
ATOM 654 C CA . GLU A 1 87 ? 2.691 8.961 -10.695 1 97 87 GLU A CA 1
ATOM 655 C C . GLU A 1 87 ? 1.288 8.633 -10.195 1 97 87 GLU A C 1
ATOM 657 O O . GLU A 1 87 ? 1.024 8.68 -8.992 1 97 87 GLU A O 1
ATOM 662 N N . PRO A 1 88 ? 0.469 8.125 -11.047 1 92.56 88 PRO A N 1
ATOM 663 C CA . PRO A 1 88 ? -0.928 7.887 -10.68 1 92.56 88 PRO A CA 1
ATOM 664 C C . PRO A 1 88 ? -1.073 6.871 -9.547 1 92.56 88 PRO A C 1
ATOM 666 O O . PRO A 1 88 ? -2.1 6.852 -8.859 1 92.56 88 PRO A O 1
ATOM 669 N N . GLY A 1 89 ? -0.109 6.098 -9.266 1 95.56 89 GLY A N 1
ATOM 670 C CA . GLY A 1 89 ? -0.173 5.102 -8.211 1 95.56 89 GLY A CA 1
ATOM 671 C C . GLY A 1 89 ? 0.293 5.629 -6.867 1 95.56 89 GLY A C 1
ATOM 672 O O . GLY A 1 89 ? 0.296 4.895 -5.875 1 95.56 89 GLY A O 1
ATOM 673 N N . ALA A 1 90 ? 0.561 6.906 -6.77 1 97.69 90 ALA A N 1
ATOM 674 C CA . ALA A 1 90 ? 1.142 7.477 -5.555 1 97.69 90 ALA A CA 1
ATOM 675 C C . ALA A 1 90 ? 0.066 7.742 -4.504 1 97.69 90 ALA A C 1
ATOM 677 O O . ALA A 1 90 ? 0.376 7.98 -3.336 1 97.69 90 ALA A O 1
ATOM 678 N N . GLY A 1 91 ? -1.221 7.703 -4.875 1 98 91 GLY A N 1
ATOM 679 C CA . GLY A 1 91 ? -2.297 7.926 -3.924 1 98 91 GLY A CA 1
ATOM 680 C C . GLY A 1 91 ? -2.641 9.398 -3.748 1 98 91 GLY A C 1
ATOM 681 O O . GLY A 1 91 ? -3.059 9.812 -2.668 1 98 91 GLY A O 1
ATOM 682 N N . ILE A 1 92 ? -2.426 10.25 -4.746 1 98.62 92 ILE A N 1
ATOM 683 C CA . ILE A 1 92 ? -2.736 11.68 -4.746 1 98.62 92 ILE A CA 1
ATOM 684 C C . ILE A 1 92 ? -3.793 11.977 -5.809 1 98.62 92 ILE A C 1
ATOM 686 O O . ILE A 1 92 ? -3.678 11.523 -6.953 1 98.62 92 ILE A O 1
ATOM 690 N N . ASN A 1 93 ? -4.859 12.664 -5.438 1 98.06 93 ASN A N 1
ATOM 691 C CA . ASN A 1 93 ? -5.84 13.156 -6.395 1 98.06 93 ASN A CA 1
ATOM 692 C C . ASN A 1 93 ? -6.082 14.656 -6.227 1 98.06 93 ASN A C 1
ATOM 694 O O . ASN A 1 93 ? -6.051 15.172 -5.105 1 98.06 93 ASN A O 1
ATOM 698 N N . PHE A 1 94 ? -6.285 15.328 -7.293 1 98.19 94 PHE A N 1
ATOM 699 C CA . PHE A 1 94 ? -6.695 16.719 -7.246 1 98.19 94 PHE A CA 1
ATOM 700 C C . PHE A 1 94 ? -8.211 16.844 -7.387 1 98.19 94 PHE A C 1
ATOM 702 O O . PHE A 1 94 ? -8.805 16.266 -8.297 1 98.19 94 PHE A O 1
ATOM 709 N N . VAL A 1 95 ? -8.805 17.547 -6.438 1 98.38 95 VAL A N 1
ATOM 710 C CA . VAL A 1 95 ? -10.25 17.672 -6.359 1 98.38 95 VAL A CA 1
ATOM 711 C C . VAL A 1 95 ? -10.625 19.109 -6.008 1 98.38 95 VAL A C 1
ATOM 713 O O . VAL A 1 95 ? -9.75 19.938 -5.754 1 98.38 95 VAL A O 1
ATOM 716 N N . GLU A 1 96 ? -11.922 19.375 -6.051 1 98.44 96 GLU A N 1
ATOM 717 C CA . GLU A 1 96 ? -12.414 20.656 -5.555 1 98.44 96 GLU A CA 1
ATOM 718 C C . GLU A 1 96 ? -12.492 20.672 -4.031 1 98.44 96 GLU A C 1
ATOM 720 O O . GLU A 1 96 ? -12.922 19.688 -3.416 1 98.44 96 GLU A O 1
ATOM 725 N N . GLY A 1 97 ? -11.992 21.719 -3.459 1 98.38 97 GLY A N 1
ATOM 726 C CA . GLY A 1 97 ? -12.164 22 -2.041 1 98.38 97 GLY A CA 1
ATOM 727 C C . GLY A 1 97 ? -13.109 23.156 -1.764 1 98.38 97 GLY A C 1
ATOM 728 O O . GLY A 1 97 ? -13.086 24.156 -2.475 1 98.38 97 GLY A O 1
ATOM 729 N N . ILE A 1 98 ? -13.992 22.969 -0.792 1 98.06 98 ILE A N 1
ATOM 730 C CA . ILE A 1 98 ? -14.922 24.016 -0.377 1 98.06 98 ILE A CA 1
ATOM 731 C C . ILE A 1 98 ? -14.773 24.266 1.119 1 98.06 98 ILE A C 1
ATOM 733 O O . ILE A 1 98 ? -14.648 23.328 1.911 1 98.06 98 ILE A O 1
ATOM 737 N N . GLU A 1 99 ? -14.742 25.531 1.498 1 97.81 99 GLU A N 1
ATOM 738 C CA . GLU A 1 99 ? -14.719 25.953 2.898 1 97.81 99 GLU A CA 1
ATOM 739 C C . GLU A 1 99 ? -15.922 26.844 3.225 1 97.81 99 GLU A C 1
ATOM 741 O O . GLU A 1 99 ? -16.234 27.766 2.471 1 97.81 99 GLU A O 1
ATOM 746 N N . HIS A 1 100 ? -16.609 26.516 4.25 1 97.75 100 HIS A N 1
ATOM 747 C CA . HIS A 1 100 ? -17.688 27.312 4.805 1 97.75 100 HIS A CA 1
ATOM 748 C C . HIS A 1 100 ? -17.438 27.641 6.273 1 97.75 100 HIS A C 1
ATOM 750 O O . HIS A 1 100 ? -17.375 26.734 7.113 1 97.75 100 HIS A O 1
ATOM 756 N N . LEU A 1 101 ? -17.328 28.875 6.566 1 97.19 101 LEU A N 1
ATOM 757 C CA . LEU A 1 101 ? -17.109 29.297 7.945 1 97.19 101 LEU A CA 1
ATOM 758 C C . LEU A 1 101 ? -18.297 30.078 8.484 1 97.19 101 LEU A C 1
ATOM 760 O O . LEU A 1 101 ? -18.75 31.047 7.871 1 97.19 101 LEU A O 1
ATOM 764 N N . GLU A 1 102 ? -18.797 29.625 9.594 1 95.5 102 GLU A N 1
ATOM 765 C CA . GLU A 1 102 ? -19.922 30.297 10.227 1 95.5 102 GLU A CA 1
ATOM 766 C C . GLU A 1 102 ? -19.453 31.422 11.133 1 95.5 102 GLU A C 1
ATOM 768 O O . GLU A 1 102 ? -20.188 32.406 11.344 1 95.5 102 GLU A O 1
ATOM 773 N N . ALA A 1 103 ? -18.312 31.312 11.656 1 94.56 103 ALA A N 1
ATOM 774 C CA . ALA A 1 103 ? -17.688 32.312 12.516 1 94.56 103 ALA A CA 1
ATOM 775 C C . ALA A 1 103 ? -16.219 32.469 12.18 1 94.56 103 ALA A C 1
ATOM 777 O O . ALA A 1 103 ? -15.344 32.125 12.984 1 94.56 103 ALA A O 1
ATOM 778 N N . PRO A 1 104 ? -15.969 33.125 11.062 1 94.69 104 PRO A N 1
ATOM 779 C CA . PRO A 1 104 ? -14.578 33.188 10.586 1 94.69 104 PRO A CA 1
ATOM 780 C C . PRO A 1 104 ? -13.664 33.938 11.531 1 94.69 104 PRO A C 1
ATOM 782 O O . PRO A 1 104 ? -14.016 35.062 11.977 1 94.69 104 PRO A O 1
ATOM 785 N N . PRO A 1 105 ? -12.492 33.406 11.828 1 92.94 105 PRO A N 1
ATOM 786 C CA . PRO A 1 105 ? -11.484 34.188 12.539 1 92.94 105 PRO A CA 1
ATOM 787 C C . PRO A 1 105 ? -11.062 35.438 11.766 1 92.94 105 PRO A C 1
ATOM 789 O O . PRO A 1 105 ? -11.25 35.531 10.555 1 92.94 105 PRO A O 1
ATOM 792 N N . PRO A 1 106 ? -10.516 36.375 12.5 1 93.12 106 PRO A N 1
ATOM 793 C CA . PRO A 1 106 ? -10.188 37.656 11.883 1 93.12 106 PRO A CA 1
ATOM 794 C C . PRO A 1 106 ? -9.258 37.5 10.68 1 93.12 106 PRO A C 1
ATOM 796 O O . PRO A 1 106 ? -9.359 38.281 9.711 1 93.12 106 PRO A O 1
ATOM 799 N N . GLU A 1 107 ? -8.336 36.531 10.75 1 93.38 107 GLU A N 1
ATOM 800 C CA . GLU A 1 107 ? -7.375 36.375 9.664 1 93.38 107 GLU A CA 1
ATOM 801 C C . GLU A 1 107 ? -8.078 36.031 8.352 1 93.38 107 GLU A C 1
ATOM 803 O O . GLU A 1 107 ? -7.578 36.375 7.273 1 93.38 107 GLU A O 1
ATOM 808 N N . TYR A 1 108 ? -9.266 35.438 8.398 1 94.75 108 TYR A N 1
ATOM 809 C CA . TYR A 1 108 ? -10.016 35.062 7.207 1 94.75 108 TYR A CA 1
ATOM 810 C C . TYR A 1 108 ? -10.766 36.25 6.633 1 94.75 108 TYR A C 1
ATOM 812 O O . TYR A 1 108 ? -11.234 36.219 5.492 1 94.75 108 TYR A O 1
ATOM 820 N N . LEU A 1 109 ? -10.844 37.25 7.449 1 93.38 109 LEU A N 1
ATOM 821 C CA . LEU A 1 109 ? -11.555 38.438 7.008 1 93.38 109 LEU A CA 1
ATOM 822 C C . LEU A 1 109 ? -10.586 39.5 6.473 1 93.38 109 LEU A C 1
ATOM 824 O O . LEU A 1 109 ? -11.008 40.5 5.91 1 93.38 109 LEU A O 1
ATOM 828 N N . ASP A 1 110 ? -9.305 39.219 6.672 1 93.44 110 ASP A N 1
ATOM 829 C CA . ASP A 1 110 ? -8.258 40.094 6.145 1 93.44 110 ASP A CA 1
ATOM 830 C C . ASP A 1 110 ? -7.902 39.719 4.707 1 93.44 110 ASP A C 1
ATOM 832 O O . ASP A 1 110 ? -7.363 38.625 4.461 1 93.44 110 ASP A O 1
ATOM 836 N N . GLN A 1 111 ? -8.117 40.625 3.814 1 91.69 111 GLN A N 1
ATOM 837 C CA . GLN A 1 111 ? -7.953 40.344 2.391 1 91.69 111 GLN A CA 1
ATOM 838 C C . GLN A 1 111 ? -6.512 39.969 2.068 1 91.69 111 GLN A C 1
ATOM 840 O O . GLN A 1 111 ? -6.27 39.062 1.263 1 91.69 111 GLN A O 1
ATOM 845 N N . GLN A 1 112 ? -5.652 40.656 2.596 1 91.81 112 GLN A N 1
ATOM 846 C CA . GLN A 1 112 ? -4.246 40.375 2.334 1 91.81 112 GLN A CA 1
ATOM 847 C C . GLN A 1 112 ? -3.854 39 2.854 1 91.81 112 GLN A C 1
ATOM 849 O O . GLN A 1 112 ? -3.15 38.25 2.174 1 91.81 112 GLN A O 1
ATOM 854 N N . SER A 1 113 ? -4.297 38.688 4.043 1 92.12 113 SER A N 1
ATOM 855 C CA . SER A 1 113 ? -4.023 37.375 4.621 1 92.12 113 SER A CA 1
ATOM 856 C C . SER A 1 113 ? -4.594 36.25 3.752 1 92.12 113 SER A C 1
ATOM 858 O O . SER A 1 113 ? -3.938 35.219 3.537 1 92.12 113 SER A O 1
ATOM 860 N N . VAL A 1 114 ? -5.754 36.469 3.283 1 94.12 114 VAL A N 1
ATOM 861 C CA . VAL A 1 114 ? -6.406 35.5 2.416 1 94.12 114 VAL A CA 1
ATOM 862 C C . VAL A 1 114 ? -5.637 35.375 1.102 1 94.12 114 VAL A C 1
ATOM 864 O O . VAL A 1 114 ? -5.336 34.281 0.647 1 94.12 114 VAL A O 1
ATOM 867 N N . ARG A 1 115 ? -5.266 36.469 0.533 1 91.44 115 ARG A N 1
ATOM 868 C CA . ARG A 1 115 ? -4.527 36.469 -0.725 1 91.44 115 ARG A CA 1
ATOM 869 C C . ARG A 1 115 ? -3.193 35.75 -0.574 1 91.44 115 ARG A C 1
ATOM 871 O O . ARG A 1 115 ? -2.762 35.031 -1.48 1 91.44 115 ARG A O 1
ATOM 878 N N . ASN A 1 116 ? -2.568 35.875 0.534 1 91.31 116 ASN A N 1
ATOM 879 C CA . ASN A 1 116 ? -1.256 35.281 0.79 1 91.31 116 ASN A CA 1
ATOM 880 C C . ASN A 1 116 ? -1.296 33.75 0.71 1 91.31 116 ASN A C 1
ATOM 882 O O . ASN A 1 116 ? -0.295 33.125 0.375 1 91.31 116 ASN A O 1
ATOM 886 N N . VAL A 1 117 ? -2.441 33.188 0.97 1 95.69 117 VAL A N 1
ATOM 887 C CA . VAL A 1 117 ? -2.402 31.75 1.149 1 95.69 117 VAL A CA 1
ATOM 888 C C . VAL A 1 117 ? -3.318 31.078 0.129 1 95.69 117 VAL A C 1
ATOM 890 O O . VAL A 1 117 ? -3.195 29.875 -0.129 1 95.69 117 VAL A O 1
ATOM 893 N N . TYR A 1 118 ? -4.156 31.844 -0.55 1 96.38 118 TYR A N 1
ATOM 894 C CA . TYR A 1 118 ? -5.109 31.219 -1.454 1 96.38 118 TYR A CA 1
ATOM 895 C C . TYR A 1 118 ? -4.77 31.516 -2.908 1 96.38 118 TYR A C 1
ATOM 897 O O . TYR A 1 118 ? -5.266 30.859 -3.82 1 96.38 118 TYR A O 1
ATOM 905 N N . SER A 1 119 ? -3.904 32.469 -3.172 1 93.62 119 SER A N 1
ATOM 906 C CA . SER A 1 119 ? -3.734 33.031 -4.516 1 93.62 119 SER A CA 1
ATOM 907 C C . SER A 1 119 ? -3.121 32 -5.457 1 93.62 119 SER A C 1
ATOM 909 O O . SER A 1 119 ? -3.361 32.031 -6.668 1 93.62 119 SER A O 1
ATOM 911 N N . HIS A 1 120 ? -2.367 31.031 -4.973 1 94.69 120 HIS A N 1
ATOM 912 C CA . HIS A 1 120 ? -1.668 30.078 -5.816 1 94.69 120 HIS A CA 1
ATOM 913 C C . HIS A 1 120 ? -2.572 28.906 -6.184 1 94.69 120 HIS A C 1
ATOM 915 O O . HIS A 1 120 ? -2.229 28.094 -7.051 1 94.69 120 HIS A O 1
ATOM 921 N N . LEU A 1 121 ? -3.727 28.859 -5.609 1 97.19 121 LEU A N 1
ATOM 922 C CA . LEU A 1 121 ? -4.582 27.688 -5.773 1 97.19 121 LEU A CA 1
ATOM 923 C C . LEU A 1 121 ? -5.363 27.766 -7.082 1 97.19 121 LEU A C 1
ATOM 925 O O . LEU A 1 121 ? -5.871 28.828 -7.449 1 97.19 121 LEU A O 1
ATOM 929 N N . ASP A 1 122 ? -5.422 26.656 -7.719 1 95.81 122 ASP A N 1
ATOM 930 C CA . ASP A 1 122 ? -6.168 26.578 -8.969 1 95.81 122 ASP A CA 1
ATOM 931 C C . ASP A 1 122 ? -7.648 26.891 -8.75 1 95.81 122 ASP A C 1
ATOM 933 O O . ASP A 1 122 ? -8.258 26.391 -7.801 1 95.81 122 ASP A O 1
ATOM 937 N N . LYS A 1 123 ? -8.258 27.844 -9.578 1 96.75 123 LYS A N 1
ATOM 938 C CA . LYS A 1 123 ? -9.688 28.109 -9.648 1 96.75 123 LYS A CA 1
ATOM 939 C C . LYS A 1 123 ? -10.219 28.625 -8.312 1 96.75 123 LYS A C 1
ATOM 941 O O . LYS A 1 123 ? -11.328 28.281 -7.902 1 96.75 123 LYS A O 1
ATOM 946 N N . PHE A 1 124 ? -9.391 29.344 -7.652 1 97.38 124 PHE A N 1
ATOM 947 C CA . PHE A 1 124 ? -9.82 29.938 -6.395 1 97.38 124 PHE A CA 1
ATOM 948 C C . PHE A 1 124 ? -10.969 30.906 -6.621 1 97.38 124 PHE A C 1
ATOM 950 O O . PHE A 1 124 ? -10.914 31.734 -7.527 1 97.38 124 PHE A O 1
ATOM 957 N N . GLN A 1 125 ? -12.055 30.766 -5.801 1 97 125 GLN A N 1
ATOM 958 C CA . GLN A 1 125 ? -13.219 31.641 -5.879 1 97 125 GLN A CA 1
ATOM 959 C C . GLN A 1 125 ? -13.805 31.906 -4.496 1 97 125 GLN A C 1
ATOM 961 O O . GLN A 1 125 ? -13.984 30.969 -3.709 1 97 125 GLN A O 1
ATOM 966 N N . VAL A 1 126 ? -14.031 33.156 -4.246 1 96.25 126 VAL A N 1
ATOM 967 C CA . VAL A 1 126 ? -14.812 33.531 -3.072 1 96.25 126 VAL A CA 1
ATOM 968 C C . VAL A 1 126 ? -16.297 33.344 -3.371 1 96.25 126 VAL A C 1
ATOM 970 O O . VAL A 1 126 ? -16.781 33.781 -4.43 1 96.25 126 VAL A O 1
ATOM 973 N N . LEU A 1 127 ? -16.938 32.75 -2.447 1 96.94 127 LEU A N 1
ATOM 974 C CA . LEU A 1 127 ? -18.359 32.5 -2.658 1 96.94 127 LEU A CA 1
ATOM 975 C C . LEU A 1 127 ? -19.219 33.625 -2.094 1 96.94 127 LEU A C 1
ATOM 977 O O . LEU A 1 127 ? -18.984 34.062 -0.972 1 96.94 127 LEU A O 1
ATOM 981 N N . GLY A 1 128 ? -20.219 34.031 -2.889 1 94.62 128 GLY A N 1
ATOM 982 C CA . GLY A 1 128 ? -21.156 35.062 -2.441 1 94.62 128 GLY A CA 1
ATOM 983 C C . GLY A 1 128 ? -22.172 34.531 -1.452 1 94.62 128 GLY A C 1
ATOM 984 O O . GLY A 1 128 ? -22.297 33.344 -1.251 1 94.62 128 GLY A O 1
ATOM 985 N N . LYS A 1 129 ? -22.891 35.531 -0.883 1 93.12 129 LYS A N 1
ATOM 986 C CA . LYS A 1 129 ? -23.891 35.188 0.138 1 93.12 129 LYS A CA 1
ATOM 987 C C . LYS A 1 129 ? -24.922 34.219 -0.395 1 93.12 129 LYS A C 1
ATOM 989 O O . LYS A 1 129 ? -25.422 33.375 0.347 1 93.12 129 LYS A O 1
ATOM 994 N N . GLU A 1 130 ? -25.219 34.25 -1.654 1 93.69 130 GLU A N 1
ATOM 995 C CA . GLU A 1 130 ? -26.25 33.406 -2.258 1 93.69 130 GLU A CA 1
ATOM 996 C C . GLU A 1 130 ? -25.703 32 -2.58 1 93.69 130 GLU A C 1
ATOM 998 O O . GLU A 1 130 ? -26.453 31.078 -2.85 1 93.69 130 GLU A O 1
ATOM 1003 N N . GLU A 1 131 ? -24.422 31.922 -2.527 1 94.69 131 GLU A N 1
ATOM 1004 C CA . GLU A 1 131 ? -23.781 30.672 -2.943 1 94.69 131 GLU A CA 1
ATOM 1005 C C . GLU A 1 131 ? -23.422 29.812 -1.74 1 94.69 131 GLU A C 1
ATOM 1007 O O . GLU A 1 131 ? -22.922 28.688 -1.897 1 94.69 131 GLU A O 1
ATOM 1012 N N . VAL A 1 132 ? -23.609 30.375 -0.587 1 95.06 132 VAL A N 1
ATOM 1013 C CA . VAL A 1 132 ? -23.25 29.641 0.616 1 95.06 132 VAL A CA 1
ATOM 1014 C C . VAL A 1 132 ? -24.516 29.25 1.39 1 95.06 132 VAL A C 1
ATOM 1016 O O . VAL A 1 132 ? -25.547 29.922 1.266 1 95.06 132 VAL A O 1
ATOM 1019 N N . PRO A 1 133 ? -24.453 28.125 2.117 1 93.06 133 PRO A N 1
ATOM 1020 C CA . PRO A 1 133 ? -25.609 27.75 2.936 1 93.06 133 PRO A CA 1
ATOM 1021 C C . PRO A 1 133 ? -25.953 28.797 3.988 1 93.06 133 PRO A C 1
ATOM 1023 O O . PRO A 1 133 ? -25.125 29.672 4.297 1 93.06 133 PRO A O 1
ATOM 1026 N N . THR A 1 134 ? -27.172 28.641 4.484 1 91.5 134 THR A N 1
ATOM 1027 C CA . THR A 1 134 ? -27.625 29.531 5.543 1 91.5 134 THR A CA 1
ATOM 1028 C C . THR A 1 134 ? -26.703 29.453 6.754 1 91.5 134 THR A C 1
ATOM 1030 O O . THR A 1 134 ? -26.312 28.359 7.164 1 91.5 134 THR A O 1
ATOM 1033 N N . GLY A 1 135 ? -26.344 30.609 7.246 1 91.94 135 GLY A N 1
ATOM 1034 C CA . GLY A 1 135 ? -25.531 30.656 8.453 1 91.94 135 GLY A CA 1
ATOM 1035 C C . GLY A 1 135 ? -24.047 30.797 8.164 1 91.94 135 GLY A C 1
ATOM 1036 O O . GLY A 1 135 ? -23.281 31.141 9.047 1 91.94 135 GLY A O 1
ATOM 1037 N N . VAL A 1 136 ? -23.672 30.578 6.973 1 95.62 136 VAL A N 1
ATOM 1038 C CA . VAL A 1 136 ? -22.266 30.688 6.586 1 95.62 136 VAL A CA 1
ATOM 1039 C C . VAL A 1 136 ? -21.938 32.156 6.281 1 95.62 136 VAL A C 1
ATOM 1041 O O . VAL A 1 136 ? -22.641 32.812 5.523 1 95.62 136 VAL A O 1
ATOM 1044 N N . VAL A 1 137 ? -20.859 32.625 6.879 1 95.25 137 VAL A N 1
ATOM 1045 C CA . VAL A 1 137 ? -20.438 34 6.777 1 95.25 137 VAL A CA 1
ATOM 1046 C C . VAL A 1 137 ? -19.344 34.156 5.723 1 95.25 137 VAL A C 1
ATOM 1048 O O . VAL A 1 137 ? -19.234 35.188 5.062 1 95.25 137 VAL A O 1
ATOM 1051 N N . TRP A 1 138 ? -18.562 33.219 5.609 1 96.69 138 TRP A N 1
ATOM 1052 C CA . TRP A 1 138 ? -17.422 33.219 4.703 1 96.69 138 TRP A CA 1
ATOM 1053 C C . TRP A 1 138 ? -17.281 31.891 3.965 1 96.69 138 TRP A C 1
ATOM 1055 O O . TRP A 1 138 ? -17.375 30.828 4.578 1 96.69 138 TRP A O 1
ATOM 1065 N N . GLY A 1 139 ? -17.141 31.891 2.682 1 97.38 139 GLY A N 1
ATOM 1066 C CA . GLY A 1 139 ? -17.031 30.688 1.882 1 97.38 139 GLY A CA 1
ATOM 1067 C C . GLY A 1 139 ? -16.109 30.844 0.683 1 97.38 139 GLY A C 1
ATOM 1068 O O . GLY A 1 139 ? -16.062 31.922 0.076 1 97.38 139 GLY A O 1
ATOM 1069 N N . VAL A 1 140 ? -15.383 29.828 0.391 1 97.75 140 VAL A N 1
ATOM 1070 C CA . VAL A 1 140 ? -14.516 29.828 -0.785 1 97.75 140 VAL A CA 1
ATOM 1071 C C . VAL A 1 140 ? -14.516 28.438 -1.424 1 97.75 140 VAL A C 1
ATOM 1073 O O . VAL A 1 140 ? -14.898 27.453 -0.786 1 97.75 140 VAL A O 1
ATOM 1076 N N . LYS A 1 141 ? -14.125 28.328 -2.645 1 98 141 LYS A N 1
ATOM 1077 C CA . LYS A 1 141 ? -13.82 27.078 -3.33 1 98 141 LYS A CA 1
ATOM 1078 C C . LYS A 1 141 ? -12.531 27.188 -4.141 1 98 141 LYS A C 1
ATOM 1080 O O . LYS A 1 141 ? -12.156 28.281 -4.562 1 98 141 LYS A O 1
ATOM 1085 N N . TYR A 1 142 ? -11.852 26.156 -4.336 1 98.25 142 TYR A N 1
ATOM 1086 C CA . TYR A 1 142 ? -10.562 26.109 -5.02 1 98.25 142 TYR A CA 1
ATOM 1087 C C . TYR A 1 142 ? -10.18 24.688 -5.375 1 98.25 142 TYR A C 1
ATOM 1089 O O . TYR A 1 142 ? -10.797 23.734 -4.883 1 98.25 142 TYR A O 1
ATOM 1097 N N . GLY A 1 143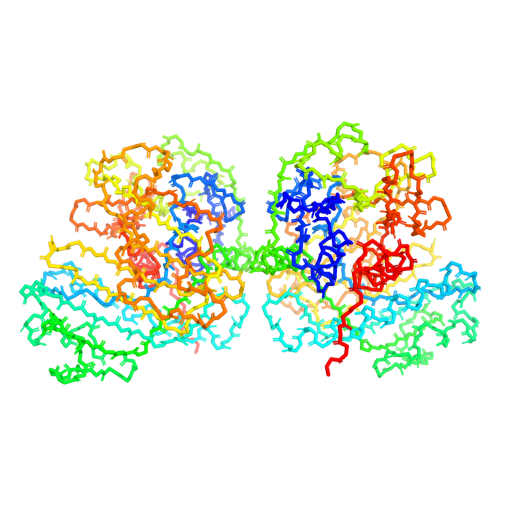 ? -9.227 24.531 -6.355 1 98.31 143 GLY A N 1
ATOM 1098 C CA . GLY A 1 143 ? -8.617 23.234 -6.574 1 98.31 143 GLY A CA 1
ATOM 1099 C C . GLY A 1 143 ? -7.617 22.844 -5.5 1 98.31 143 GLY A C 1
ATOM 1100 O O . GLY A 1 143 ? -6.809 23.688 -5.078 1 98.31 143 GLY A O 1
ATOM 1101 N N . THR A 1 144 ? -7.688 21.625 -5.008 1 98.25 144 THR A N 1
ATOM 1102 C CA . THR A 1 144 ? -6.781 21.172 -3.963 1 98.25 144 THR A CA 1
ATOM 1103 C C . THR A 1 144 ? -6.461 19.688 -4.145 1 98.25 144 THR A C 1
ATOM 1105 O O . THR A 1 144 ? -6.953 19.047 -5.078 1 98.25 144 THR A O 1
ATOM 1108 N N . TYR A 1 145 ? -5.535 19.172 -3.305 1 98.56 145 TYR A N 1
ATOM 1109 C CA . TYR A 1 145 ? -5.211 17.75 -3.377 1 98.56 145 TYR A CA 1
ATOM 1110 C C . TYR A 1 145 ? -5.73 17 -2.15 1 98.56 145 TYR A C 1
ATOM 1112 O O . TYR A 1 145 ? -5.918 17.609 -1.088 1 98.56 145 TYR A O 1
ATOM 1120 N N . VAL A 1 146 ? -6.086 15.797 -2.336 1 98.75 146 VAL A N 1
ATOM 1121 C CA . VAL A 1 146 ? -6.301 14.812 -1.278 1 98.75 146 VAL A CA 1
ATOM 1122 C C . VAL A 1 146 ? -5.328 13.648 -1.444 1 98.75 146 VAL A C 1
ATOM 1124 O O . VAL A 1 146 ? -4.93 13.32 -2.564 1 98.75 146 VAL A O 1
ATOM 1127 N N . ILE A 1 147 ? -4.934 13.078 -0.324 1 98.69 147 ILE A N 1
ATOM 1128 C CA . ILE A 1 147 ? -3.926 12.023 -0.343 1 98.69 147 ILE A CA 1
ATOM 1129 C C . ILE A 1 147 ? -4.426 10.82 0.452 1 98.69 147 ILE A C 1
ATOM 1131 O O . ILE A 1 147 ? -4.996 10.977 1.533 1 98.69 147 ILE A O 1
ATOM 1135 N N . ASN A 1 148 ? -4.344 9.609 -0.14 1 98.31 148 ASN A N 1
ATOM 1136 C CA . ASN A 1 148 ? -4.34 8.406 0.684 1 98.31 148 ASN A CA 1
ATOM 1137 C C . ASN A 1 148 ? -3.018 8.242 1.429 1 98.31 148 ASN A C 1
ATOM 1139 O O . ASN A 1 148 ? -2.055 7.703 0.881 1 98.31 148 ASN A O 1
ATOM 1143 N N . SER A 1 149 ? -3.02 8.688 2.66 1 97.62 149 SER A N 1
ATOM 1144 C CA . SER A 1 149 ? -1.779 8.953 3.377 1 97.62 149 SER A CA 1
ATOM 1145 C C . SER A 1 149 ? -0.949 7.688 3.547 1 97.62 149 SER A C 1
ATOM 1147 O O . SER A 1 149 ? 0.26 7.695 3.305 1 97.62 149 SER A O 1
ATOM 1149 N N . PRO A 1 150 ? -1.583 6.535 3.992 1 96.69 150 PRO A N 1
ATOM 1150 C CA . PRO A 1 150 ? -0.744 5.34 4.102 1 96.69 150 PRO A CA 1
ATOM 1151 C C . PRO A 1 150 ? -0.173 4.895 2.758 1 96.69 150 PRO A C 1
ATOM 1153 O O . PRO A 1 150 ? 0.977 4.453 2.688 1 96.69 150 PRO A O 1
ATOM 1156 N N . VAL A 1 151 ? -0.931 4.953 1.7 1 97.44 151 VAL A N 1
ATOM 1157 C CA . VAL A 1 151 ? -0.486 4.551 0.37 1 97.44 151 VAL A CA 1
ATOM 1158 C C . VAL A 1 151 ? 0.661 5.449 -0.086 1 97.44 151 VAL A C 1
ATOM 1160 O O . VAL A 1 151 ? 1.658 4.965 -0.627 1 97.44 151 VAL A O 1
ATOM 1163 N N . TYR A 1 152 ? 0.495 6.73 0.106 1 98.5 152 TYR A N 1
ATOM 1164 C CA . TYR A 1 152 ? 1.509 7.695 -0.305 1 98.5 152 TYR A CA 1
ATOM 1165 C C . TYR A 1 152 ? 2.816 7.469 0.447 1 98.5 152 TYR A C 1
ATOM 1167 O O . TYR A 1 152 ? 3.893 7.465 -0.155 1 98.5 152 TYR A O 1
ATOM 1175 N N . CYS A 1 153 ? 2.779 7.273 1.751 1 98.38 153 CYS A N 1
ATOM 1176 C CA . CYS A 1 153 ? 3.984 7.043 2.539 1 98.38 153 CYS A CA 1
ATOM 1177 C C . CYS A 1 153 ? 4.699 5.773 2.086 1 98.38 153 CYS A C 1
ATOM 1179 O O . CYS A 1 153 ? 5.926 5.75 1.986 1 98.38 153 CYS A O 1
ATOM 1181 N N . ALA A 1 154 ? 3.914 4.73 1.842 1 97.81 154 ALA A N 1
ATOM 1182 C CA . ALA A 1 154 ? 4.508 3.496 1.337 1 97.81 154 ALA A CA 1
ATOM 1183 C C . ALA A 1 154 ? 5.176 3.723 -0.016 1 97.81 154 ALA A C 1
ATOM 1185 O O . ALA A 1 154 ? 6.242 3.168 -0.289 1 97.81 154 ALA A O 1
ATOM 1186 N N . HIS A 1 155 ? 4.527 4.469 -0.872 1 98.38 155 HIS A N 1
ATOM 1187 C CA . HIS A 1 155 ? 5.074 4.82 -2.178 1 98.38 155 HIS A CA 1
ATOM 1188 C C . HIS A 1 155 ? 6.402 5.555 -2.039 1 98.38 155 HIS A C 1
ATOM 1190 O O . HIS A 1 155 ? 7.379 5.207 -2.709 1 98.38 155 HIS A O 1
ATOM 1196 N N . LEU A 1 156 ? 6.426 6.551 -1.137 1 98.75 156 LEU A N 1
ATOM 1197 C CA . LEU A 1 156 ? 7.656 7.301 -0.902 1 98.75 156 LEU A CA 1
ATOM 1198 C C . LEU A 1 156 ? 8.766 6.379 -0.397 1 98.75 156 LEU A C 1
ATOM 1200 O O . LEU A 1 156 ? 9.922 6.512 -0.805 1 98.75 156 LEU A O 1
ATOM 1204 N N . LEU A 1 157 ? 8.422 5.492 0.479 1 98.62 157 LEU A N 1
ATOM 1205 C CA . LEU A 1 157 ? 9.398 4.566 1.03 1 98.62 157 LEU A CA 1
ATOM 1206 C C . LEU A 1 157 ? 10 3.688 -0.066 1 98.62 157 LEU A C 1
ATOM 1208 O O . LEU A 1 157 ? 11.211 3.475 -0.107 1 98.62 157 LEU A O 1
ATOM 1212 N N . ARG A 1 158 ? 9.141 3.145 -0.935 1 98.12 158 ARG A N 1
ATOM 1213 C CA . ARG A 1 158 ? 9.633 2.312 -2.027 1 98.12 158 ARG A CA 1
ATOM 1214 C C . ARG A 1 158 ? 10.578 3.098 -2.932 1 98.12 158 ARG A C 1
ATOM 1216 O O . ARG A 1 158 ? 11.625 2.59 -3.332 1 98.12 158 ARG A O 1
ATOM 1223 N N . LYS A 1 159 ? 10.227 4.348 -3.254 1 98.5 159 LYS A N 1
ATOM 1224 C CA . LYS A 1 159 ? 11.094 5.207 -4.059 1 98.5 159 LYS A CA 1
ATOM 1225 C C . LYS A 1 159 ? 12.461 5.391 -3.396 1 98.5 159 LYS A C 1
ATOM 1227 O O . LYS A 1 159 ? 13.492 5.297 -4.059 1 98.5 159 LYS A O 1
ATOM 1232 N N . PHE A 1 160 ? 12.383 5.652 -2.084 1 98.75 160 PHE A N 1
ATOM 1233 C CA . PHE A 1 160 ? 13.602 5.879 -1.312 1 98.75 160 PHE A CA 1
ATOM 1234 C C . PHE A 1 160 ? 14.531 4.68 -1.401 1 98.75 160 PHE A C 1
ATOM 1236 O O . PHE A 1 160 ? 15.727 4.828 -1.678 1 98.75 160 PHE A O 1
ATOM 1243 N N . VAL A 1 161 ? 13.977 3.502 -1.213 1 98.56 161 VAL A N 1
ATOM 1244 C CA . VAL A 1 161 ? 14.766 2.271 -1.224 1 98.56 161 VAL A CA 1
ATOM 1245 C C . VAL A 1 161 ? 15.297 2.01 -2.631 1 98.56 161 VAL A C 1
ATOM 1247 O O . VAL A 1 161 ? 16.469 1.682 -2.803 1 98.56 161 VAL A O 1
ATOM 1250 N N . LEU A 1 162 ? 14.492 2.166 -3.609 1 97.94 162 LEU A N 1
ATOM 1251 C CA . LEU A 1 162 ? 14.867 1.887 -4.988 1 97.94 162 LEU A CA 1
ATOM 1252 C C . LEU A 1 162 ? 15.992 2.812 -5.445 1 97.94 162 LEU A C 1
ATOM 1254 O O . LEU A 1 162 ? 16.828 2.424 -6.262 1 97.94 162 LEU A O 1
ATOM 1258 N N . LYS A 1 163 ? 16.016 4.012 -4.852 1 96.94 163 LYS A N 1
ATOM 1259 C CA . LYS A 1 163 ? 17.047 4.984 -5.219 1 96.94 163 LYS A CA 1
ATOM 1260 C C . LYS A 1 163 ? 18.312 4.793 -4.391 1 96.94 163 LYS A C 1
ATOM 1262 O O . LYS A 1 163 ? 19.203 5.648 -4.402 1 96.94 163 LYS A O 1
ATOM 1267 N N . GLY A 1 164 ? 18.359 3.773 -3.678 1 96.75 164 GLY A N 1
ATOM 1268 C CA . GLY A 1 164 ? 19.609 3.42 -3.021 1 96.75 164 GLY A CA 1
ATOM 1269 C C . GLY A 1 164 ? 19.578 3.639 -1.521 1 96.75 164 GLY A C 1
ATOM 1270 O O . GLY A 1 164 ? 20.578 3.406 -0.832 1 96.75 164 GLY A O 1
ATOM 1271 N N . GLY A 1 165 ? 18.438 4.098 -1.003 1 98.12 165 GLY A N 1
ATOM 1272 C CA . GLY A 1 165 ? 18.328 4.316 0.43 1 98.12 165 GLY A CA 1
ATOM 1273 C C . GLY A 1 165 ? 18.266 3.025 1.226 1 98.12 165 GLY A C 1
ATOM 1274 O O . GLY A 1 165 ? 17.766 2.01 0.736 1 98.12 165 GLY A O 1
ATOM 1275 N N . GLU A 1 166 ? 18.781 3.084 2.422 1 97.94 166 GLU A N 1
ATOM 1276 C CA . GLU A 1 166 ? 18.688 1.977 3.367 1 97.94 166 GLU A CA 1
ATOM 1277 C C . GLU A 1 166 ? 17.719 2.307 4.512 1 97.94 166 GLU A C 1
ATOM 1279 O O . GLU A 1 166 ? 17.531 3.477 4.844 1 97.94 166 GLU A O 1
ATOM 1284 N N . THR A 1 167 ? 17.125 1.286 5.051 1 98.38 167 THR A N 1
ATOM 1285 C CA . THR A 1 167 ? 16.188 1.479 6.156 1 98.38 167 THR A CA 1
ATOM 1286 C C . THR A 1 167 ? 16.562 0.597 7.34 1 98.38 167 THR A C 1
ATOM 1288 O O . THR A 1 167 ? 17.156 -0.468 7.164 1 98.38 167 THR A O 1
ATOM 1291 N N . ARG A 1 168 ? 16.281 1.037 8.469 1 98.19 168 ARG A N 1
ATOM 1292 C CA . ARG A 1 168 ? 16.453 0.266 9.703 1 98.19 168 ARG A CA 1
ATOM 1293 C C . ARG A 1 168 ? 15.328 0.571 10.688 1 98.19 168 ARG A C 1
ATOM 1295 O O . ARG A 1 168 ? 15.156 1.717 11.109 1 98.19 168 ARG A O 1
ATOM 1302 N N . GLN A 1 169 ? 14.516 -0.424 10.961 1 97.38 169 GLN A N 1
ATOM 1303 C CA . GLN A 1 169 ? 13.523 -0.264 12.016 1 97.38 169 GLN A CA 1
ATOM 1304 C C . GLN A 1 169 ? 14.156 -0.364 13.398 1 97.38 169 GLN A C 1
ATOM 1306 O O . GLN A 1 169 ? 14.695 -1.411 13.766 1 97.38 169 GLN A O 1
ATOM 1311 N N . TYR A 1 170 ? 14.102 0.713 14.117 1 97.38 170 TYR A N 1
ATOM 1312 C CA . TYR A 1 170 ? 14.797 0.8 15.398 1 97.38 170 TYR A CA 1
ATOM 1313 C C . TYR A 1 170 ? 14.203 1.908 16.266 1 97.38 170 TYR A C 1
ATOM 1315 O O . TYR A 1 170 ? 13.844 2.973 15.758 1 97.38 170 TYR A O 1
ATOM 1323 N N . THR A 1 171 ? 14.047 1.621 17.516 1 96.44 171 THR A N 1
ATOM 1324 C CA . THR A 1 171 ? 13.609 2.646 18.469 1 96.44 171 THR A CA 1
ATOM 1325 C C . THR A 1 171 ? 14.812 3.312 19.125 1 96.44 171 THR A C 1
ATOM 1327 O O . THR A 1 171 ? 15.453 2.719 20 1 96.44 171 THR A O 1
ATOM 1330 N N . LEU A 1 172 ? 15.055 4.527 18.734 1 96.88 172 LEU A N 1
ATOM 1331 C CA . LEU A 1 172 ? 16.156 5.281 19.344 1 96.88 172 LEU A CA 1
ATOM 1332 C C . LEU A 1 172 ? 15.781 5.75 20.75 1 96.88 172 LEU A C 1
ATOM 1334 O O . LEU A 1 172 ? 14.695 6.301 20.953 1 96.88 172 LEU A O 1
ATOM 1338 N N . ALA A 1 173 ? 16.703 5.551 21.656 1 94.19 173 ALA A N 1
ATOM 1339 C CA . ALA A 1 173 ? 16.484 6.012 23.016 1 94.19 173 ALA A CA 1
ATOM 1340 C C . ALA A 1 173 ? 16.766 7.508 23.141 1 94.19 173 ALA A C 1
ATOM 1342 O O . ALA A 1 173 ? 16.156 8.188 23.969 1 94.19 173 ALA A O 1
ATOM 1343 N N . ASN A 1 174 ? 17.703 7.945 22.391 1 93.88 174 ASN A N 1
ATOM 1344 C CA . ASN A 1 174 ? 18.062 9.359 22.328 1 93.88 174 ASN A CA 1
ATOM 1345 C C . ASN A 1 174 ? 18.609 9.742 20.969 1 93.88 174 ASN A C 1
ATOM 1347 O O . ASN A 1 174 ? 19.062 8.875 20.203 1 93.88 174 ASN A O 1
ATOM 1351 N N . LEU A 1 175 ? 18.547 11 20.734 1 94.31 175 LEU A N 1
ATOM 1352 C CA . LEU A 1 175 ? 18.922 11.531 19.422 1 94.31 175 LEU A CA 1
ATOM 1353 C C . LEU A 1 175 ? 20.359 11.18 19.078 1 94.31 175 LEU A C 1
ATOM 1355 O O . LEU A 1 175 ? 20.672 10.875 17.938 1 94.31 175 LEU A O 1
ATOM 1359 N N . LYS A 1 176 ? 21.234 11.148 20.031 1 92.75 176 LYS A N 1
ATOM 1360 C CA . LYS A 1 176 ? 22.672 10.953 19.797 1 92.75 176 LYS A CA 1
ATOM 1361 C C . LYS A 1 176 ? 22.969 9.508 19.406 1 92.75 176 LYS A C 1
ATOM 1363 O O . LYS A 1 176 ? 24.016 9.219 18.812 1 92.75 176 LYS A O 1
ATOM 1368 N N . GLU A 1 177 ? 22.062 8.609 19.828 1 96.56 177 GLU A N 1
ATOM 1369 C CA . GLU A 1 177 ? 22.219 7.211 19.438 1 96.56 177 GLU A CA 1
ATOM 1370 C C . GLU A 1 177 ? 22.281 7.055 17.922 1 96.56 177 GLU A C 1
ATOM 1372 O O . GLU A 1 177 ? 22.891 6.113 17.406 1 96.56 177 GLU A O 1
ATOM 1377 N N . ALA A 1 178 ? 21.688 8.023 17.188 1 97.62 178 ALA A N 1
ATOM 1378 C CA . ALA A 1 178 ? 21.625 7.973 15.727 1 97.62 178 ALA A CA 1
ATOM 1379 C C . ALA A 1 178 ? 23.031 8 15.117 1 97.62 178 ALA A C 1
ATOM 1381 O O . ALA A 1 178 ? 23.25 7.438 14.047 1 97.62 178 ALA A O 1
ATOM 1382 N N . PHE A 1 179 ? 24 8.57 15.789 1 97.44 179 PHE A N 1
ATOM 1383 C CA . PHE A 1 179 ? 25.359 8.672 15.281 1 97.44 179 PHE A CA 1
ATOM 1384 C C . PHE A 1 179 ? 26.047 7.309 15.32 1 97.44 179 PHE A C 1
ATOM 1386 O O . PHE A 1 179 ? 27.094 7.129 14.703 1 97.44 179 PHE A O 1
ATOM 1393 N N . SER A 1 180 ? 25.469 6.328 15.984 1 96.94 180 SER A N 1
ATOM 1394 C CA . SER A 1 180 ? 26.062 5.004 16.109 1 96.94 180 SER A CA 1
ATOM 1395 C C . SER A 1 180 ? 25.328 3.986 15.242 1 96.94 180 SER A C 1
ATOM 1397 O O . SER A 1 180 ? 25.609 2.789 15.305 1 96.94 180 SER A O 1
ATOM 1399 N N . MET A 1 181 ? 24.344 4.461 14.469 1 96.69 181 MET A N 1
ATOM 1400 C CA . MET A 1 181 ? 23.484 3.549 1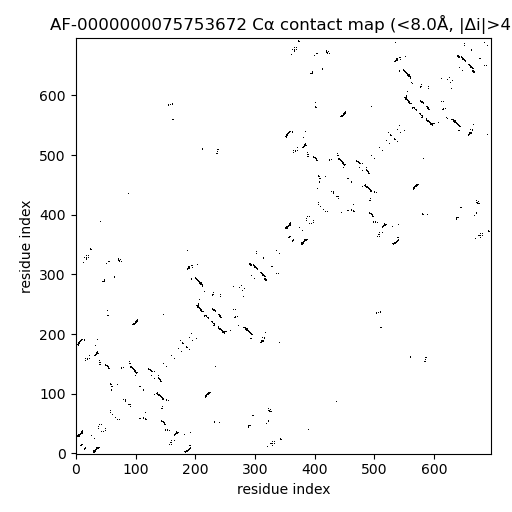3.711 1 96.69 181 MET A CA 1
ATOM 1401 C C . MET A 1 181 ? 24.219 3.029 12.469 1 96.69 181 MET A C 1
ATOM 1403 O O . MET A 1 181 ? 23.766 2.062 11.852 1 96.69 181 MET A O 1
ATOM 1407 N N . ALA A 1 182 ? 25.188 3.654 12.047 1 95.69 182 ALA A N 1
ATOM 1408 C CA . ALA A 1 182 ? 26.047 3.252 10.93 1 95.69 182 ALA A CA 1
ATOM 1409 C C . ALA A 1 182 ? 27.484 3.721 11.141 1 95.69 182 ALA A C 1
ATOM 1411 O O . ALA A 1 182 ? 27.766 4.418 12.117 1 95.69 182 ALA A O 1
ATOM 1412 N N . GLY A 1 183 ? 28.344 3.258 10.25 1 91.69 183 GLY A N 1
ATOM 1413 C CA . GLY A 1 183 ? 29.719 3.738 10.289 1 91.69 183 GLY A CA 1
ATOM 1414 C C . GLY A 1 183 ? 29.875 5.148 9.75 1 91.69 183 GLY A C 1
ATOM 1415 O O . GLY A 1 183 ? 29.172 5.543 8.82 1 91.69 183 GLY A O 1
ATOM 1416 N N . ASN A 1 184 ? 30.672 6 10.32 1 94.81 184 ASN A N 1
ATOM 1417 C CA . ASN A 1 184 ? 31.062 7.316 9.836 1 94.81 184 ASN A CA 1
ATOM 1418 C C . ASN A 1 184 ? 29.859 8.242 9.688 1 94.81 184 ASN A C 1
ATOM 1420 O O . ASN A 1 184 ? 29.656 8.844 8.633 1 94.81 184 ASN A O 1
ATOM 1424 N N . VAL A 1 185 ? 28.984 8.328 10.688 1 97.38 185 VAL A N 1
ATOM 1425 C CA . VAL A 1 185 ? 27.859 9.242 10.695 1 97.38 185 VAL A CA 1
ATOM 1426 C C . VAL A 1 185 ? 28.281 10.594 11.258 1 97.38 185 VAL A C 1
ATOM 1428 O O . VAL A 1 185 ? 28.625 10.711 12.438 1 97.38 185 VAL A O 1
ATOM 1431 N N . LYS A 1 186 ? 28.219 11.594 10.414 1 96.44 186 LYS A N 1
ATOM 1432 C CA . LYS A 1 186 ? 28.562 12.945 10.844 1 96.44 186 LYS A CA 1
ATOM 1433 C C . LYS A 1 186 ? 27.344 13.852 10.836 1 96.44 186 LYS A C 1
ATOM 1435 O O . LYS A 1 186 ? 27.359 14.938 11.422 1 96.44 186 LYS A O 1
ATOM 1440 N N . THR A 1 187 ? 26.312 13.461 10.164 1 98 187 THR A N 1
ATOM 1441 C CA . THR A 1 187 ? 25.094 14.258 10.047 1 98 187 THR A CA 1
ATOM 1442 C C . THR A 1 187 ? 23.859 13.414 10.375 1 98 187 THR A C 1
ATOM 1444 O O . THR A 1 187 ? 23.688 12.328 9.82 1 98 187 THR A O 1
ATOM 1447 N N . VAL A 1 188 ? 23.078 13.891 11.312 1 98.5 188 VAL A N 1
ATOM 1448 C CA . VAL A 1 188 ? 21.797 13.305 11.656 1 98.5 188 VAL A CA 1
ATOM 1449 C C . VAL A 1 188 ? 20.672 14.312 11.383 1 98.5 188 VAL A C 1
ATOM 1451 O O . VAL A 1 188 ? 20.766 15.477 11.789 1 98.5 188 VAL A O 1
ATOM 1454 N N . VAL A 1 189 ? 19.688 13.938 10.625 1 98.81 189 VAL A N 1
ATOM 1455 C CA . VAL A 1 189 ? 18.5 14.75 10.367 1 98.81 189 VAL A CA 1
ATOM 1456 C C . VAL A 1 189 ? 17.328 14.242 11.203 1 98.81 189 VAL A C 1
ATOM 1458 O O . VAL A 1 189 ? 16.891 13.102 11.047 1 98.81 189 VAL A O 1
ATOM 1461 N N . ASN A 1 190 ? 16.844 15.086 12.07 1 98.75 190 ASN A N 1
ATOM 1462 C CA . ASN A 1 190 ? 15.812 14.719 13.031 1 98.75 190 ASN A CA 1
ATOM 1463 C C . ASN A 1 190 ? 14.422 15.094 12.539 1 98.75 190 ASN A C 1
ATOM 1465 O O . ASN A 1 190 ? 13.977 16.219 12.734 1 98.75 190 ASN A O 1
ATOM 1469 N N . CYS A 1 191 ? 13.719 14.133 11.984 1 98.62 191 CYS A N 1
ATOM 1470 C CA . CYS A 1 191 ? 12.328 14.281 11.562 1 98.62 191 CYS A CA 1
ATOM 1471 C C . CYS A 1 191 ? 11.414 13.375 12.375 1 98.62 191 CYS A C 1
ATOM 1473 O O . CYS A 1 191 ? 10.453 12.82 11.852 1 98.62 191 CYS A O 1
ATOM 1475 N N . SER A 1 192 ? 11.672 13.188 13.625 1 97.31 192 SER A N 1
ATOM 1476 C CA . SER A 1 192 ? 10.984 12.242 14.5 1 97.31 192 SER A CA 1
ATOM 1477 C C . SER A 1 192 ? 9.602 12.758 14.898 1 97.31 192 SER A C 1
ATOM 1479 O O . SER A 1 192 ? 8.812 12.023 15.492 1 97.31 192 SER A O 1
ATOM 1481 N N . GLY A 1 193 ? 9.18 13.922 14.57 1 95.75 193 GLY A N 1
ATOM 1482 C CA . GLY A 1 193 ? 7.934 14.547 14.969 1 95.75 193 GLY A CA 1
ATOM 1483 C C . GLY A 1 193 ? 8.047 15.328 16.266 1 95.75 193 GLY A C 1
ATOM 1484 O O . GLY A 1 193 ? 8.102 16.562 16.25 1 95.75 193 GLY A O 1
ATOM 1485 N N . SER A 1 194 ? 8.352 14.68 17.406 1 91.75 194 SER A N 1
ATOM 1486 C CA . SER A 1 194 ? 8.398 15.312 18.719 1 91.75 194 SER A CA 1
ATOM 1487 C C . SER A 1 194 ? 9.789 15.867 19.016 1 91.75 194 SER A C 1
ATOM 1489 O O . SER A 1 194 ? 9.961 16.656 19.953 1 91.75 194 SER A O 1
ATOM 1491 N N . GLY A 1 195 ? 10.805 15.516 18.172 1 93.75 195 GLY A N 1
ATOM 1492 C CA . GLY A 1 195 ? 12.125 16.109 18.281 1 93.75 195 GLY A CA 1
ATOM 1493 C C . GLY A 1 195 ? 12.945 15.562 19.438 1 93.75 195 GLY A C 1
ATOM 1494 O O . GLY A 1 195 ? 13.945 16.156 19.828 1 93.75 195 GLY A O 1
ATOM 1495 N N . PHE A 1 196 ? 12.531 14.562 19.734 1 84.81 196 PHE A N 1
ATOM 1496 C CA . PHE A 1 196 ? 13.219 13.984 20.875 1 84.81 196 PHE A CA 1
ATOM 1497 C C . PHE A 1 196 ? 13.273 14.977 22.031 1 84.81 196 PHE A C 1
ATOM 1499 O O . PHE A 1 196 ? 12.789 16.109 21.906 1 84.81 196 PHE A O 1
ATOM 1506 N N . GLU A 1 197 ? 13.32 15.078 23.219 1 85.94 197 GLU A N 1
ATOM 1507 C CA . GLU A 1 197 ? 13.375 15.805 24.484 1 85.94 197 GLU A CA 1
ATOM 1508 C C . GLU A 1 197 ? 13.25 17.312 24.266 1 85.94 197 GLU A C 1
ATOM 1510 O O . GLU A 1 197 ? 13.898 18.094 24.953 1 85.94 197 GLU A O 1
ATOM 1515 N N . ASP A 1 198 ? 12.664 17.703 23.156 1 94.69 198 ASP A N 1
ATOM 1516 C CA . ASP A 1 198 ? 12.359 19.125 22.984 1 94.69 198 ASP A CA 1
ATOM 1517 C C . ASP A 1 198 ? 11.266 19.578 23.938 1 94.69 198 ASP A C 1
ATOM 1519 O O . ASP A 1 198 ? 10.125 19.109 23.859 1 94.69 198 ASP A O 1
ATOM 1523 N N . PRO A 1 199 ? 11.602 20.469 24.828 1 96.31 199 PRO A N 1
ATOM 1524 C CA . PRO A 1 199 ? 10.617 20.891 25.828 1 96.31 199 PRO A CA 1
ATOM 1525 C C . PRO A 1 199 ? 9.445 21.656 25.219 1 96.31 199 PRO A C 1
ATOM 1527 O O . PRO A 1 199 ? 8.414 21.828 25.875 1 96.31 199 PRO A O 1
ATOM 1530 N N . LYS A 1 200 ? 9.602 22.125 24.062 1 97.38 200 LYS A N 1
ATOM 1531 C CA . LYS A 1 200 ? 8.531 22.875 23.422 1 97.38 200 LYS A CA 1
ATOM 1532 C C . LYS A 1 200 ? 7.586 21.969 22.641 1 97.38 200 LYS A C 1
ATOM 1534 O O . LYS A 1 200 ? 6.566 22.406 22.125 1 97.38 200 LYS A O 1
ATOM 1539 N N . SER A 1 201 ? 7.898 20.688 22.594 1 97.25 201 SER A N 1
ATOM 1540 C CA . SER A 1 201 ? 7.082 19.734 21.859 1 97.25 201 SER A CA 1
ATOM 1541 C C . SER A 1 201 ? 5.902 19.25 22.688 1 97.25 201 SER A C 1
ATOM 1543 O O . SER A 1 201 ? 6.02 19.078 23.906 1 97.25 201 SER A O 1
ATOM 1545 N N . PHE A 1 202 ? 4.762 19.094 22.094 1 97.38 202 PHE A N 1
ATOM 1546 C CA . PHE A 1 202 ? 3.568 18.516 22.703 1 97.38 202 PHE A CA 1
ATOM 1547 C C . PHE A 1 202 ? 2.74 17.766 21.672 1 97.38 202 PHE A C 1
ATOM 1549 O O . PHE A 1 202 ? 3.012 17.844 20.469 1 97.38 202 PHE A O 1
ATOM 1556 N N . ILE A 1 203 ? 1.807 16.969 22.156 1 97 203 ILE A N 1
ATOM 1557 C CA . ILE A 1 203 ? 1 16.188 21.234 1 97 203 ILE A CA 1
ATOM 1558 C C . ILE A 1 203 ? -0.393 16.797 21.109 1 97 203 ILE A C 1
ATOM 1560 O O . ILE A 1 203 ? -0.882 17.422 22.047 1 97 203 ILE A O 1
ATOM 1564 N N . ILE A 1 204 ? -0.966 16.703 19.984 1 97.75 204 ILE A N 1
ATOM 1565 C CA . ILE A 1 204 ? -2.371 17.016 19.75 1 97.75 204 ILE A CA 1
ATOM 1566 C C . ILE A 1 204 ? -3.115 15.75 19.312 1 97.75 204 ILE A C 1
ATOM 1568 O O . ILE A 1 204 ? -2.951 15.289 18.188 1 97.75 204 ILE A O 1
ATOM 1572 N N . ARG A 1 205 ? -3.875 15.219 20.203 1 97.94 205 ARG A N 1
ATOM 1573 C CA . ARG A 1 205 ? -4.672 14.047 19.875 1 97.94 205 ARG A CA 1
ATOM 1574 C C . ARG A 1 205 ? -5.801 14.398 18.906 1 97.94 205 ARG A C 1
ATOM 1576 O O . ARG A 1 205 ? -6.441 15.445 19.047 1 97.94 205 ARG A O 1
ATOM 1583 N N . GLY A 1 206 ? -5.988 13.578 17.922 1 97.12 206 GLY A N 1
ATOM 1584 C CA . GLY A 1 206 ? -7.125 13.711 17.031 1 97.12 206 GLY A CA 1
ATOM 1585 C C . GLY A 1 206 ? -7.883 12.406 16.828 1 97.12 206 GLY A C 1
ATOM 1586 O O . GLY A 1 206 ? -7.293 11.328 16.891 1 97.12 206 GLY A O 1
ATOM 1587 N N . GLN A 1 207 ? -9.164 12.5 16.688 1 97.88 207 GLN A N 1
ATOM 1588 C CA . GLN A 1 207 ? -10 11.375 16.281 1 97.88 207 GLN A CA 1
ATOM 1589 C C . GLN A 1 207 ? -10.812 11.719 15.039 1 97.88 207 GLN A C 1
ATOM 1591 O O . GLN A 1 207 ? -11.352 12.82 14.922 1 97.88 207 GLN A O 1
ATOM 1596 N N . THR A 1 208 ? -10.789 10.945 14.047 1 97.94 208 THR A N 1
ATOM 1597 C CA . THR A 1 208 ? -11.633 11 12.859 1 97.94 208 THR A CA 1
ATOM 1598 C C . THR A 1 208 ? -12.383 9.688 12.656 1 97.94 208 THR A C 1
ATOM 1600 O O . THR A 1 208 ? -12.211 8.742 13.438 1 97.94 208 THR A O 1
ATOM 1603 N N . CYS A 1 209 ? -13.273 9.695 11.742 1 98.25 209 CYS A N 1
ATOM 1604 C CA . CYS A 1 209 ? -14.047 8.508 11.383 1 98.25 209 CYS A CA 1
ATOM 1605 C C . CYS A 1 209 ? -13.922 8.203 9.891 1 98.25 209 CYS A C 1
ATOM 1607 O O . CYS A 1 209 ? -14.109 9.094 9.062 1 98.25 209 CYS A O 1
ATOM 1609 N N . LEU A 1 210 ? -13.539 6.961 9.586 1 98.38 210 LEU A N 1
ATOM 1610 C CA . LEU A 1 210 ? -13.492 6.512 8.203 1 98.38 210 LEU A CA 1
ATOM 1611 C C . LEU A 1 210 ? -14.82 5.871 7.793 1 98.38 210 LEU A C 1
ATOM 1613 O O . LEU A 1 210 ? -15.305 4.965 8.469 1 98.38 210 LEU A O 1
ATOM 1617 N N . VAL A 1 211 ? -15.359 6.391 6.699 1 98.5 211 VAL A N 1
ATOM 1618 C CA . VAL A 1 211 ? -16.656 5.863 6.27 1 98.5 211 VAL A CA 1
ATOM 1619 C C . VAL A 1 211 ? -16.578 5.422 4.812 1 98.5 211 VAL A C 1
ATOM 1621 O O . VAL A 1 211 ? -15.656 5.82 4.086 1 98.5 211 VAL A O 1
ATOM 1624 N N . ARG A 1 212 ? -17.531 4.586 4.371 1 98.06 212 ARG A N 1
ATOM 1625 C CA . ARG A 1 212 ? -17.594 4.082 3.006 1 98.06 212 ARG A CA 1
ATOM 1626 C C . ARG A 1 212 ? -18.297 5.078 2.088 1 98.06 212 ARG A C 1
ATOM 1628 O O . ARG A 1 212 ? -18.188 4.984 0.863 1 98.06 212 ARG A O 1
ATOM 1635 N N . ASN A 1 213 ? -19.109 6.074 2.664 1 97.94 213 ASN A N 1
ATOM 1636 C CA . ASN A 1 213 ? -19.859 7.043 1.87 1 97.94 213 ASN A CA 1
ATOM 1637 C C . ASN A 1 213 ? -18.938 7.852 0.959 1 97.94 213 ASN A C 1
ATOM 1639 O O . ASN A 1 213 ? -17.969 8.453 1.426 1 97.94 213 ASN A O 1
ATOM 1643 N N . PRO A 1 214 ? -19.234 7.863 -0.287 1 96.44 214 PRO A N 1
ATOM 1644 C CA . PRO A 1 214 ? -18.344 8.57 -1.208 1 96.44 214 PRO A CA 1
ATOM 1645 C C . PRO A 1 214 ? -18.609 10.07 -1.261 1 96.44 214 PRO A C 1
ATOM 1647 O O . PRO A 1 214 ? -19.766 10.5 -1.101 1 96.44 214 PRO A O 1
ATOM 1650 N N . VAL A 1 215 ? -17.578 10.859 -1.382 1 97.19 215 VAL A N 1
ATOM 1651 C CA . VAL A 1 215 ? -17.656 12.266 -1.761 1 97.19 215 VAL A CA 1
ATOM 1652 C C . VAL A 1 215 ? -16.641 12.562 -2.85 1 97.19 215 VAL A C 1
ATOM 1654 O O . VAL A 1 215 ? -15.625 11.867 -2.967 1 97.19 215 VAL A O 1
ATOM 1657 N N . SER A 1 216 ? -16.906 13.539 -3.689 1 96.31 216 SER A N 1
ATOM 1658 C CA . SER A 1 216 ? -16.031 13.82 -4.82 1 96.31 216 SER A CA 1
ATOM 1659 C C . SER A 1 216 ? -15.195 15.07 -4.57 1 96.31 216 SER A C 1
ATOM 1661 O O . SER A 1 216 ? -14.375 15.461 -5.414 1 96.31 216 SER A O 1
ATOM 1663 N N . LYS A 1 217 ? -15.398 15.781 -3.484 1 97.94 217 LYS A N 1
ATOM 1664 C CA . LYS A 1 217 ? -14.688 17 -3.104 1 97.94 217 LYS A CA 1
ATOM 1665 C C . LYS A 1 217 ? -14.438 17.031 -1.598 1 97.94 217 LYS A C 1
ATOM 1667 O O . LYS A 1 217 ? -15.047 16.281 -0.842 1 97.94 217 LYS A O 1
ATOM 1672 N N . THR A 1 218 ? -13.492 17.828 -1.179 1 98.25 218 THR A N 1
ATOM 1673 C CA . THR A 1 218 ? -13.359 18.078 0.251 1 98.25 218 THR A CA 1
ATOM 1674 C C . THR A 1 218 ? -14.266 19.219 0.682 1 98.25 218 THR A C 1
ATOM 1676 O O . THR A 1 218 ? -14.438 20.203 -0.052 1 98.25 218 THR A O 1
ATOM 1679 N N . ILE A 1 219 ? -14.875 19.078 1.77 1 97.56 219 ILE A N 1
ATOM 1680 C CA . ILE A 1 219 ? -15.68 20.125 2.385 1 97.56 219 ILE A CA 1
ATOM 1681 C C . ILE A 1 219 ? -15.211 20.359 3.82 1 97.56 219 ILE A C 1
ATOM 1683 O O . ILE A 1 219 ? -15.117 19.406 4.609 1 97.56 219 ILE A O 1
ATOM 1687 N N . THR A 1 220 ? -14.859 21.531 4.094 1 97.44 220 THR A N 1
ATOM 1688 C CA . THR A 1 220 ? -14.484 21.938 5.445 1 97.44 220 THR A CA 1
ATOM 1689 C C . THR A 1 220 ? -15.438 23 5.984 1 97.44 220 THR A C 1
ATOM 1691 O O . THR A 1 220 ? -15.719 23.984 5.305 1 97.44 220 THR A O 1
ATOM 1694 N N . ARG A 1 221 ? -15.938 22.734 7.164 1 95.69 221 ARG A N 1
ATOM 1695 C CA . ARG A 1 221 ? -16.891 23.625 7.824 1 95.69 221 ARG A CA 1
ATOM 1696 C C . ARG A 1 221 ? -16.359 24.109 9.164 1 95.69 221 ARG A C 1
ATOM 1698 O O . ARG A 1 221 ? -15.828 23.312 9.945 1 95.69 221 ARG A O 1
ATOM 1705 N N . GLN A 1 222 ? -16.344 25.344 9.336 1 95.12 222 GLN A N 1
ATOM 1706 C CA . GLN A 1 222 ? -16.188 25.859 10.688 1 95.12 222 GLN A CA 1
ATOM 1707 C C . GLN A 1 222 ? -17.531 26.219 11.297 1 95.12 222 GLN A C 1
ATOM 1709 O O . GLN A 1 222 ? -18.234 27.094 10.797 1 95.12 222 GLN A O 1
ATOM 1714 N N . ASN A 1 223 ? -17.828 25.562 12.352 1 91.69 223 ASN A N 1
ATOM 1715 C CA . ASN A 1 223 ? -19.125 25.734 13 1 91.69 223 ASN A CA 1
ATOM 1716 C C . ASN A 1 223 ? -19.188 27 13.828 1 91.69 223 ASN A C 1
ATOM 1718 O O . ASN A 1 223 ? -18.156 27.656 14.047 1 91.69 223 ASN A O 1
ATOM 1722 N N . THR A 1 224 ? -20.406 27.297 14.336 1 91.25 224 THR A N 1
ATOM 1723 C CA . THR A 1 224 ? -20.641 28.531 15.078 1 91.25 224 THR A CA 1
ATOM 1724 C C . THR A 1 224 ? -19.828 28.562 16.375 1 91.25 224 THR A C 1
ATOM 1726 O O . THR A 1 224 ? -19.391 29.625 16.812 1 91.25 224 THR A O 1
ATOM 1729 N N . ASP A 1 225 ? -19.578 27.375 16.906 1 89.44 225 ASP A N 1
ATOM 1730 C CA . ASP A 1 225 ? -18.875 27.297 18.188 1 89.44 225 ASP A CA 1
ATOM 1731 C C . ASP A 1 225 ? -17.359 27.297 17.969 1 89.44 225 ASP A C 1
ATOM 1733 O O . ASP A 1 225 ? -16.594 27.109 18.922 1 89.44 225 ASP A O 1
ATOM 1737 N N . GLY A 1 226 ? -16.984 27.438 16.75 1 88.5 226 GLY A N 1
ATOM 1738 C CA . GLY A 1 226 ? -15.57 27.5 16.422 1 88.5 226 GLY A CA 1
ATOM 1739 C C . GLY A 1 226 ? -14.969 26.156 16.078 1 88.5 226 GLY A C 1
ATOM 1740 O O . GLY A 1 226 ? -13.859 26.078 15.562 1 88.5 226 GLY A O 1
ATOM 1741 N N . SER A 1 227 ? -15.711 25.078 16.359 1 89.75 227 SER A N 1
ATOM 1742 C CA . SER A 1 227 ? -15.203 23.75 16.031 1 89.75 227 SER A CA 1
ATOM 1743 C C . SER A 1 227 ? -15.188 23.531 14.531 1 89.75 227 SER A C 1
ATOM 1745 O O . SER A 1 227 ? -15.891 24.219 13.789 1 89.75 227 SER A O 1
ATOM 1747 N N . TRP A 1 228 ? -14.367 22.688 14.18 1 92.88 228 TRP A N 1
ATOM 1748 C CA . TRP A 1 228 ? -14.203 22.406 12.758 1 92.88 228 TRP A CA 1
ATOM 1749 C C . TRP A 1 228 ? -14.703 21.016 12.414 1 92.88 228 TRP A C 1
ATOM 1751 O O . TRP A 1 228 ? -14.602 20.094 13.227 1 92.88 228 TRP A O 1
ATOM 1761 N N . SER A 1 229 ? -15.305 20.859 11.242 1 95.88 229 SER A N 1
ATOM 1762 C CA . SER A 1 229 ? -15.719 19.594 10.641 1 95.88 229 SER A CA 1
ATOM 1763 C C . SER A 1 229 ? -15.281 19.516 9.18 1 95.88 229 SER A C 1
ATOM 1765 O O . SER A 1 229 ? -15.172 20.531 8.5 1 95.88 229 SER A O 1
ATOM 1767 N N . PHE A 1 230 ? -15 18.281 8.789 1 97.81 230 PHE A N 1
ATOM 1768 C CA . PHE A 1 230 ? -14.609 18.156 7.391 1 97.81 230 PHE A CA 1
ATOM 1769 C C . PHE A 1 230 ? -14.914 16.75 6.871 1 97.81 230 PHE A C 1
ATOM 1771 O O . PHE A 1 230 ? -15.094 15.812 7.656 1 97.81 230 PHE A O 1
ATOM 1778 N N . CYS A 1 231 ? -15.016 16.594 5.602 1 98.25 231 CYS A N 1
ATOM 1779 C CA . CYS A 1 231 ? -14.922 15.305 4.91 1 98.25 231 CYS A CA 1
ATOM 1780 C C . CYS A 1 231 ? -13.852 15.344 3.834 1 98.25 231 CYS A C 1
ATOM 1782 O O . CYS A 1 231 ? -13.688 16.359 3.143 1 98.25 231 CYS A O 1
ATOM 1784 N N . ILE A 1 232 ? -13.062 14.328 3.736 1 98.62 232 ILE A N 1
ATOM 1785 C CA . ILE A 1 232 ? -11.938 14.203 2.812 1 98.62 232 ILE A CA 1
ATOM 1786 C C . ILE A 1 232 ? -12 12.859 2.096 1 98.62 232 ILE A C 1
ATOM 1788 O O . ILE A 1 232 ? -11.844 11.805 2.721 1 98.62 232 ILE A O 1
ATOM 1792 N N . PRO A 1 233 ? -12.297 12.891 0.756 1 98.5 233 PRO A N 1
ATOM 1793 C CA . PRO A 1 233 ? -12.188 11.617 0.041 1 98.5 233 PRO A CA 1
ATOM 1794 C C . PRO A 1 233 ? -10.75 11.117 -0.068 1 98.5 233 PRO A C 1
ATOM 1796 O O . PRO A 1 233 ? -9.844 11.898 -0.367 1 98.5 233 PRO A O 1
ATOM 1799 N N . ARG A 1 234 ? -10.5 9.883 0.198 1 98 234 ARG A N 1
ATOM 1800 C CA . ARG A 1 234 ? -9.188 9.273 0.051 1 98 234 ARG A CA 1
ATOM 1801 C C . ARG A 1 234 ? -9.086 8.5 -1.26 1 98 234 ARG A C 1
ATOM 1803 O O . ARG A 1 234 ? -9.906 7.625 -1.535 1 98 234 ARG A O 1
ATOM 1810 N N . PRO A 1 235 ? -8.086 8.844 -2.068 1 97.5 235 PRO A N 1
ATOM 1811 C CA . PRO A 1 235 ? -7.918 8.141 -3.346 1 97.5 235 PRO A CA 1
ATOM 1812 C C . PRO A 1 235 ? -7.625 6.652 -3.17 1 97.5 235 PRO A C 1
ATOM 1814 O O . PRO A 1 235 ? -7.332 6.207 -2.059 1 97.5 235 PRO A O 1
ATOM 1817 N N . LEU A 1 236 ? -7.75 5.926 -4.34 1 97.12 236 LEU A N 1
ATOM 1818 C CA . LEU A 1 236 ? -7.371 4.523 -4.441 1 97.12 236 LEU A CA 1
ATOM 1819 C C . LEU A 1 236 ? -8.109 3.68 -3.412 1 97.12 236 LEU A C 1
ATOM 1821 O O . LEU A 1 236 ? -7.492 2.939 -2.645 1 97.12 236 LEU A O 1
ATOM 1825 N N . GLU A 1 237 ? -9.359 3.867 -3.389 1 97.62 237 GLU A N 1
ATOM 1826 C CA . GLU A 1 237 ? -10.258 3.037 -2.59 1 97.62 237 GLU A CA 1
ATOM 1827 C C . GLU A 1 237 ? -10.008 3.242 -1.098 1 97.62 237 GLU A C 1
ATOM 1829 O O . GLU A 1 237 ? -10.016 2.281 -0.326 1 97.62 237 GLU A O 1
ATOM 1834 N N . GLY A 1 238 ? -9.75 4.473 -0.704 1 97.44 238 GLY A N 1
ATOM 1835 C CA . GLY A 1 238 ? -9.391 4.738 0.681 1 97.44 238 GLY A CA 1
ATOM 1836 C C . GLY A 1 238 ? -10.555 5.219 1.521 1 97.44 238 GLY A C 1
ATOM 1837 O O . GLY A 1 238 ? -10.383 5.551 2.695 1 97.44 238 GLY A O 1
ATOM 1838 N N . GLY A 1 239 ? -11.727 5.316 0.926 1 98.25 239 GLY A N 1
ATOM 1839 C CA . GLY A 1 239 ? -12.891 5.789 1.662 1 98.25 239 GLY A CA 1
ATOM 1840 C C . GLY A 1 239 ? -12.898 7.293 1.86 1 98.25 239 GLY A C 1
ATOM 1841 O O . GLY A 1 239 ? -12.297 8.031 1.08 1 98.25 239 GLY A O 1
ATOM 1842 N N . THR A 1 240 ? -13.75 7.707 2.83 1 98.62 240 THR A N 1
ATOM 1843 C CA . THR A 1 240 ? -13.898 9.125 3.152 1 98.62 240 THR A CA 1
ATOM 1844 C C . THR A 1 240 ? -13.617 9.375 4.633 1 98.62 240 THR A C 1
ATOM 1846 O O . THR A 1 240 ? -14.148 8.672 5.496 1 98.62 240 THR A O 1
ATOM 1849 N N . ILE A 1 241 ? -12.797 10.336 4.938 1 98.69 241 ILE A N 1
ATOM 1850 C CA . ILE A 1 241 ? -12.492 10.711 6.312 1 98.69 241 ILE A CA 1
ATOM 1851 C C . ILE A 1 241 ? -13.477 11.789 6.777 1 98.69 241 ILE A C 1
ATOM 1853 O O . ILE A 1 241 ? -13.641 12.812 6.113 1 98.69 241 ILE A O 1
ATOM 1857 N N . ILE A 1 242 ? -14.125 11.516 7.84 1 98.5 242 ILE A N 1
ATOM 1858 C CA . ILE A 1 242 ? -14.945 12.516 8.516 1 98.5 242 ILE A CA 1
ATOM 1859 C C . ILE A 1 242 ? -14.25 12.992 9.781 1 98.5 242 ILE A C 1
ATOM 1861 O O . ILE A 1 242 ? -13.898 12.188 10.648 1 98.5 242 ILE A O 1
ATOM 1865 N N . GLY A 1 243 ? -13.977 14.234 9.844 1 96 243 GLY A N 1
ATOM 1866 C CA . GLY A 1 243 ? -13.242 14.703 11.008 1 96 243 GLY A CA 1
ATOM 1867 C C . GLY A 1 243 ? -13.57 16.141 11.383 1 96 243 GLY A C 1
ATOM 1868 O O . GLY A 1 243 ? -14.406 16.781 10.742 1 96 243 GLY A O 1
ATOM 1869 N N . GLY A 1 244 ? -12.805 16.594 12.227 1 90.44 244 GLY A N 1
ATOM 1870 C CA . GLY A 1 244 ? -12.188 15.828 13.297 1 90.44 244 GLY A CA 1
ATOM 1871 C C . GLY A 1 244 ? -11.953 16.656 14.555 1 90.44 244 GLY A C 1
ATOM 1872 O O . GLY A 1 244 ? -12.438 17.781 14.656 1 90.44 244 GLY A O 1
ATOM 1873 N N . THR A 1 245 ? -11.227 16.047 15.539 1 94.25 245 THR A N 1
ATOM 1874 C CA . THR A 1 245 ? -10.984 16.719 16.812 1 94.25 245 THR A CA 1
ATOM 1875 C C . THR A 1 245 ? -9.531 17.188 16.906 1 94.25 245 THR A C 1
ATOM 1877 O O . THR A 1 245 ? -8.68 16.734 16.141 1 94.25 245 THR A O 1
ATOM 1880 N N . LYS A 1 246 ? -9.25 18.156 17.672 1 95.06 246 LYS A N 1
ATOM 1881 C CA . LYS A 1 246 ? -7.945 18.656 18.109 1 95.06 246 LYS A CA 1
ATOM 1882 C C . LYS A 1 246 ? -7.879 18.781 19.625 1 95.06 246 LYS A C 1
ATOM 1884 O O . LYS A 1 246 ? -8.477 19.688 20.203 1 95.06 246 LYS A O 1
ATOM 1889 N N . GLU A 1 247 ? -7.105 17.875 20.188 1 96.88 247 GLU A N 1
ATOM 1890 C CA . GLU A 1 247 ? -7.086 17.812 21.656 1 96.88 247 GLU A CA 1
ATOM 1891 C C . GLU A 1 247 ? -5.66 17.859 22.188 1 96.88 247 GLU A C 1
ATOM 1893 O O . GLU A 1 247 ? -5.059 16.828 22.484 1 96.88 247 GLU A O 1
ATOM 1898 N N . PRO A 1 248 ? -5.148 19.109 22.422 1 96.69 248 PRO A N 1
ATOM 1899 C CA . PRO A 1 248 ? -3.771 19.234 22.891 1 96.69 248 PRO A CA 1
ATOM 1900 C C . PRO A 1 248 ? -3.531 18.531 24.219 1 96.69 248 PRO A C 1
ATOM 1902 O O . PRO A 1 248 ? -4.383 18.578 25.109 1 96.69 248 PRO A O 1
ATOM 1905 N N . ASN A 1 249 ? -2.488 17.828 24.281 1 96.69 249 ASN A N 1
ATOM 1906 C CA . ASN A 1 249 ? -1.963 17.188 25.484 1 96.69 249 ASN A CA 1
ATOM 1907 C C . ASN A 1 249 ? -2.906 16.094 26 1 96.69 249 ASN A C 1
ATOM 1909 O O . ASN A 1 249 ? -2.932 15.812 27.203 1 96.69 249 ASN A O 1
ATOM 1913 N N . ASN A 1 250 ? -3.748 15.609 25.172 1 97.19 250 ASN A N 1
ATOM 1914 C CA . ASN A 1 250 ? -4.566 14.438 25.484 1 97.19 250 ASN A CA 1
ATOM 1915 C C . ASN A 1 250 ? -3.887 13.148 25.047 1 97.19 250 ASN A C 1
ATOM 1917 O O . ASN A 1 250 ? -3.703 12.906 23.844 1 97.19 250 ASN A O 1
ATOM 1921 N N . TRP A 1 251 ? -3.537 12.312 25.969 1 96.94 251 TRP A N 1
ATOM 1922 C CA . TRP A 1 251 ? -2.717 11.133 25.703 1 96.94 251 TRP A CA 1
ATOM 1923 C C . TRP A 1 251 ? -3.578 9.883 25.594 1 96.94 251 TRP A C 1
ATOM 1925 O O . TRP A 1 251 ? -3.062 8.781 25.375 1 96.94 251 TRP A O 1
ATOM 1935 N N . ASP A 1 252 ? -4.969 10.008 25.703 1 97 252 ASP A N 1
ATOM 1936 C CA . ASP A 1 252 ? -5.867 8.859 25.625 1 97 252 ASP A CA 1
ATOM 1937 C C . ASP A 1 252 ? -5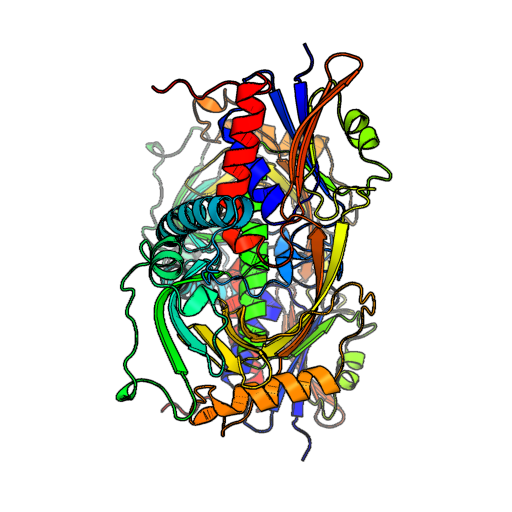.773 8.203 24.25 1 97 252 ASP A C 1
ATOM 1939 O O . ASP A 1 252 ? -6.094 8.82 23.234 1 97 252 ASP A O 1
ATOM 1943 N N . PRO A 1 253 ? -5.324 6.957 24.203 1 96.69 253 PRO A N 1
ATOM 1944 C CA . PRO A 1 253 ? -5.141 6.297 22.906 1 96.69 253 PRO A CA 1
ATOM 1945 C C . PRO A 1 253 ? -6.434 5.684 22.375 1 96.69 253 PRO A C 1
ATOM 1947 O O . PRO A 1 253 ? -6.449 5.145 21.266 1 96.69 253 PRO A O 1
ATOM 1950 N N . ASN A 1 254 ? -7.523 5.73 23.109 1 97.25 254 ASN A N 1
ATOM 1951 C CA . ASN A 1 254 ? -8.734 4.984 22.781 1 97.25 254 ASN A CA 1
ATOM 1952 C C . ASN A 1 254 ? -9.734 5.844 22.016 1 97.25 254 ASN A C 1
ATOM 1954 O O . ASN A 1 254 ? -9.93 7.016 22.344 1 97.25 254 ASN A O 1
ATOM 1958 N N . PRO A 1 255 ? -10.32 5.227 21 1 97.56 255 PRO A N 1
ATOM 1959 C CA . PRO A 1 255 ? -11.406 5.961 20.344 1 97.56 255 PRO A CA 1
ATOM 1960 C C . PRO A 1 255 ? -12.641 6.121 21.234 1 97.56 255 PRO A C 1
ATOM 1962 O O . PRO A 1 255 ? -12.875 5.293 22.125 1 97.56 255 PRO A O 1
ATOM 1965 N N . SER A 1 256 ? -13.328 7.191 21.062 1 97.81 256 SER A N 1
ATOM 1966 C CA . SER A 1 256 ? -14.562 7.488 21.797 1 97.81 256 SER A CA 1
ATOM 1967 C C . SER A 1 256 ? -15.781 7.391 20.891 1 97.81 256 SER A C 1
ATOM 1969 O O . SER A 1 256 ? -15.836 8.039 19.844 1 97.81 256 SER A O 1
ATOM 1971 N N . LEU A 1 257 ? -16.766 6.582 21.312 1 97.81 257 LEU A N 1
ATOM 1972 C CA . LEU A 1 257 ? -18.016 6.488 20.578 1 97.81 257 LEU A CA 1
ATOM 1973 C C . LEU A 1 257 ? -18.75 7.82 20.594 1 97.81 257 LEU A C 1
ATOM 1975 O O . LEU A 1 257 ? -19.406 8.188 19.609 1 97.81 257 LEU A O 1
ATOM 1979 N N . GLU A 1 258 ? -18.688 8.453 21.688 1 97.62 258 GLU A N 1
ATOM 1980 C CA . GLU A 1 258 ? -19.312 9.773 21.797 1 97.62 258 GLU A CA 1
ATOM 1981 C C . GLU A 1 258 ? -18.719 10.742 20.781 1 97.62 258 GLU A C 1
ATOM 1983 O O . GLU A 1 258 ? -19.453 11.492 20.141 1 97.62 258 GLU A O 1
ATOM 1988 N N . THR A 1 259 ? -17.391 10.719 20.719 1 97.31 259 THR A N 1
ATOM 1989 C CA . THR A 1 259 ? -16.734 11.578 19.734 1 97.31 259 THR A CA 1
ATOM 1990 C C . THR A 1 259 ? -17.172 11.227 18.328 1 97.31 259 THR A C 1
ATOM 1992 O O . THR A 1 259 ? -17.484 12.109 17.516 1 97.31 259 THR A O 1
ATOM 1995 N N . ARG A 1 260 ? -17.281 9.914 17.938 1 97.75 260 ARG A N 1
ATOM 1996 C CA . ARG A 1 260 ? -17.766 9.516 16.625 1 97.75 260 ARG A CA 1
ATOM 1997 C C . ARG A 1 260 ? -19.156 10.102 16.359 1 97.75 260 ARG A C 1
ATOM 1999 O O . ARG A 1 260 ? -19.391 10.672 15.289 1 97.75 260 ARG A O 1
ATOM 2006 N N . GLN A 1 261 ? -20 9.945 17.297 1 97.69 261 GLN A N 1
ATOM 2007 C CA . GLN A 1 261 ? -21.375 10.414 17.141 1 97.69 261 GLN A CA 1
ATOM 2008 C C . GLN A 1 261 ? -21.422 11.914 16.891 1 97.69 261 GLN A C 1
ATOM 2010 O O . GLN A 1 261 ? -22.172 12.391 16.031 1 97.69 261 GLN A O 1
ATOM 2015 N N . ARG A 1 262 ? -20.641 12.617 17.656 1 96.38 262 ARG A N 1
ATOM 2016 C CA . ARG A 1 262 ? -20.578 14.062 17.469 1 96.38 262 ARG A CA 1
ATOM 2017 C C . ARG A 1 262 ? -20.062 14.43 16.094 1 96.38 262 ARG A C 1
ATOM 2019 O O . ARG A 1 262 ? -20.625 15.312 15.43 1 96.38 262 ARG A O 1
ATOM 2026 N N . LEU A 1 263 ? -19 13.742 15.656 1 96.94 263 LEU A N 1
ATOM 2027 C CA . LEU A 1 263 ? -18.422 14 14.344 1 96.94 263 LEU A CA 1
ATOM 2028 C C . LEU A 1 263 ? -19.453 13.758 13.242 1 96.94 263 LEU A C 1
ATOM 2030 O O . LEU A 1 263 ? -19.641 14.602 12.359 1 96.94 263 LEU A O 1
ATOM 2034 N N . LEU A 1 264 ? -20.141 12.641 13.328 1 97.75 264 LEU A N 1
ATOM 2035 C CA . LEU A 1 264 ? -21.094 12.258 12.305 1 97.75 264 LEU A CA 1
ATOM 2036 C C . LEU A 1 264 ? -22.328 13.164 12.336 1 97.75 264 LEU A C 1
ATOM 2038 O O . LEU A 1 264 ? -22.859 13.523 11.289 1 97.75 264 LEU A O 1
ATOM 2042 N N . ALA A 1 265 ? -22.766 13.531 13.516 1 95.81 265 ALA A N 1
ATOM 2043 C CA . ALA A 1 265 ? -23.906 14.445 13.648 1 95.81 265 ALA A CA 1
ATOM 2044 C C . ALA A 1 265 ? -23.594 15.789 12.992 1 95.81 265 ALA A C 1
ATOM 2046 O O . ALA A 1 265 ? -24.438 16.344 12.273 1 95.81 265 ALA A O 1
ATOM 2047 N N . ASN A 1 266 ? -22.422 16.344 13.25 1 94.38 266 ASN A N 1
ATOM 2048 C CA . ASN A 1 266 ? -22.031 17.594 12.625 1 94.38 266 ASN A CA 1
ATOM 2049 C C . ASN A 1 266 ? -21.969 17.469 11.102 1 94.38 266 ASN A C 1
ATOM 2051 O O . ASN A 1 266 ? -22.453 18.344 10.383 1 94.38 266 ASN A O 1
ATOM 2055 N N . ALA A 1 267 ? -21.375 16.391 10.633 1 95.88 267 ALA A N 1
ATOM 2056 C CA . ALA A 1 267 ? -21.203 16.172 9.203 1 95.88 267 ALA A CA 1
ATOM 2057 C C . ALA A 1 267 ? -22.547 16.016 8.5 1 95.88 267 ALA A C 1
ATOM 2059 O O . ALA A 1 267 ? -22.719 16.453 7.367 1 95.88 267 ALA A O 1
ATOM 2060 N N . THR A 1 268 ? -23.453 15.375 9.164 1 95.06 268 THR A N 1
ATOM 2061 C CA . THR A 1 268 ? -24.766 15.086 8.586 1 95.06 268 THR A CA 1
ATOM 2062 C C . THR A 1 268 ? -25.422 16.359 8.086 1 95.06 268 THR A C 1
ATOM 2064 O O . THR A 1 268 ? -26.156 16.344 7.094 1 95.06 268 THR A O 1
ATOM 2067 N N . LYS A 1 269 ? -25.109 17.469 8.641 1 90.31 269 LYS A N 1
ATOM 2068 C CA . LYS A 1 269 ? -25.734 18.75 8.32 1 90.31 269 LYS A CA 1
ATOM 2069 C C . LYS A 1 269 ? -25.359 19.203 6.918 1 90.31 269 LYS A C 1
ATOM 2071 O O . LYS A 1 269 ? -26.062 20.016 6.312 1 90.31 269 LYS A O 1
ATOM 2076 N N . TRP A 1 270 ? -24.234 18.766 6.445 1 92.69 270 TRP A N 1
ATOM 2077 C CA . TRP A 1 270 ? -23.766 19.344 5.195 1 92.69 270 TRP A CA 1
ATOM 2078 C C . TRP A 1 270 ? -23.219 18.266 4.266 1 92.69 270 TRP A C 1
ATOM 2080 O O . TRP A 1 270 ? -22.953 18.531 3.09 1 92.69 270 TRP A O 1
ATOM 2090 N N . PHE A 1 271 ? -23.078 17.016 4.68 1 94.75 271 PHE A N 1
ATOM 2091 C CA . PHE A 1 271 ? -22.531 15.93 3.893 1 94.75 271 PHE A CA 1
ATOM 2092 C C . PHE A 1 271 ? -23.438 15.578 2.723 1 94.75 271 PHE A C 1
ATOM 2094 O O . PHE A 1 271 ? -24.656 15.469 2.889 1 94.75 271 PHE A O 1
ATOM 2101 N N . PRO A 1 272 ? -22.875 15.422 1.512 1 93.19 272 PRO A N 1
ATOM 2102 C CA . PRO A 1 272 ? -23.688 15.133 0.326 1 93.19 272 PRO A CA 1
ATOM 2103 C C . PRO A 1 272 ? -24.047 13.656 0.21 1 93.19 272 PRO A C 1
ATOM 2105 O O . PRO A 1 272 ? -23.516 12.945 -0.636 1 93.19 272 PRO A O 1
ATOM 2108 N N . PHE A 1 273 ? -24.984 13.219 0.94 1 95.12 273 PHE A N 1
ATOM 2109 C CA . PHE A 1 273 ? -25.438 11.836 0.899 1 95.12 273 PHE A CA 1
ATOM 2110 C C . PHE A 1 273 ? -26 11.484 -0.473 1 95.12 273 PHE A C 1
ATOM 2112 O O . PHE A 1 273 ? -26.672 12.305 -1.1 1 95.12 273 PHE A O 1
ATOM 2119 N N . THR A 1 274 ? -25.641 10.273 -0.896 1 90.94 274 THR A N 1
ATOM 2120 C CA . THR A 1 274 ? -26.297 9.719 -2.076 1 90.94 274 THR A CA 1
ATOM 2121 C C . THR A 1 274 ? -27.625 9.086 -1.707 1 90.94 274 THR A C 1
ATOM 2123 O O . THR A 1 274 ? -27.906 8.852 -0.529 1 90.94 274 THR A O 1
ATOM 2126 N N . SER A 1 275 ? -28.469 8.828 -2.707 1 91.31 275 SER A N 1
ATOM 2127 C CA . SER A 1 275 ? -29.75 8.188 -2.465 1 91.31 275 SER A CA 1
ATOM 2128 C C . SER A 1 275 ? -29.578 6.805 -1.847 1 91.31 275 SER A C 1
ATOM 2130 O O . SER A 1 275 ? -30.344 6.402 -0.973 1 91.31 275 SER A O 1
ATOM 2132 N N . GLU A 1 276 ? -28.5 6.156 -2.26 1 87.25 276 GLU A N 1
ATOM 2133 C CA . GLU A 1 276 ? -28.25 4.781 -1.827 1 87.25 276 GLU A CA 1
ATOM 2134 C C . GLU A 1 276 ? -27.906 4.727 -0.342 1 87.25 276 GLU A C 1
ATOM 2136 O O . GLU A 1 276 ? -28.125 3.709 0.316 1 87.25 276 GLU A O 1
ATOM 2141 N N . SER A 1 277 ? -27.438 5.805 0.178 1 91.12 277 SER A N 1
ATOM 2142 C CA . SER A 1 277 ? -26.969 5.793 1.558 1 91.12 277 SER A CA 1
ATOM 2143 C C . SER A 1 277 ? -28.125 5.949 2.541 1 91.12 277 SER A C 1
ATOM 2145 O O . SER A 1 277 ? -27.969 5.688 3.736 1 91.12 277 SER A O 1
ATOM 2147 N N . GLY A 1 278 ? -29.344 6.383 2.066 1 91.88 278 GLY A N 1
ATOM 2148 C CA . GLY A 1 278 ? -30.469 6.645 2.941 1 91.88 278 GLY A CA 1
ATOM 2149 C C . GLY A 1 278 ? -30.188 7.695 3.996 1 91.88 278 GLY A C 1
ATOM 2150 O O . GLY A 1 278 ? -30.672 7.598 5.125 1 91.88 278 GLY A O 1
ATOM 2151 N N . GLY A 1 279 ? -29.297 8.523 3.707 1 93.38 279 GLY A N 1
ATOM 2152 C CA . GLY A 1 279 ? -28.953 9.602 4.625 1 93.38 279 GLY A CA 1
ATOM 2153 C C . GLY A 1 279 ? -28.141 9.133 5.816 1 93.38 279 GLY A C 1
ATOM 2154 O O . GLY A 1 279 ? -28.094 9.812 6.848 1 93.38 279 GLY A O 1
ATOM 2155 N N . GLN A 1 280 ? -27.516 7.98 5.664 1 96.06 280 GLN A N 1
ATOM 2156 C CA . GLN A 1 280 ? -26.781 7.418 6.789 1 96.06 280 GLN A CA 1
ATOM 2157 C C . GLN A 1 280 ? -25.312 7.195 6.422 1 96.06 280 GLN A C 1
ATOM 2159 O O . GLN A 1 280 ? -24.984 6.953 5.258 1 96.06 280 GLN A O 1
ATOM 2164 N N . PHE A 1 281 ? -24.5 7.355 7.465 1 97.81 281 PHE A N 1
ATOM 2165 C CA . PHE A 1 281 ? -23.094 7.008 7.285 1 97.81 281 PHE A CA 1
ATOM 2166 C C . PHE A 1 281 ? -22.891 5.504 7.426 1 97.81 281 PHE A C 1
ATOM 2168 O O . PHE A 1 281 ? -23.516 4.859 8.273 1 97.81 281 PHE A O 1
ATOM 2175 N N . ASP A 1 282 ? -22.016 4.941 6.582 1 97.5 282 ASP A N 1
ATOM 2176 C CA . ASP A 1 282 ? -21.531 3.57 6.699 1 97.5 282 ASP A CA 1
ATOM 2177 C C . ASP A 1 282 ? -20.109 3.539 7.238 1 97.5 282 ASP A C 1
ATOM 2179 O O . ASP A 1 282 ? -19.156 3.666 6.473 1 97.5 282 ASP A O 1
ATOM 2183 N N . VAL A 1 283 ? -20 3.305 8.539 1 98.06 283 VAL A N 1
ATOM 2184 C CA . VAL A 1 283 ? -18.734 3.492 9.25 1 98.06 283 VAL A CA 1
ATOM 2185 C C . VAL A 1 283 ? -17.859 2.266 9.055 1 98.06 283 VAL A C 1
ATOM 2187 O O . VAL A 1 283 ? -18.297 1.131 9.234 1 98.06 283 VAL A O 1
ATOM 2190 N N . ILE A 1 284 ? -16.641 2.469 8.617 1 97.81 284 ILE A N 1
ATOM 2191 C CA . ILE A 1 284 ? -15.625 1.423 8.547 1 97.81 284 ILE A CA 1
ATOM 2192 C C . ILE A 1 284 ? -14.914 1.31 9.891 1 97.81 284 ILE A C 1
ATOM 2194 O O . ILE A 1 284 ? -14.82 0.22 10.461 1 97.81 284 ILE A O 1
ATOM 2198 N N . ARG A 1 285 ? -14.398 2.5 10.398 1 97 285 ARG A N 1
ATOM 2199 C CA . ARG A 1 285 ? -13.695 2.486 11.68 1 97 285 ARG A CA 1
ATOM 2200 C C . ARG A 1 285 ? -13.445 3.904 12.188 1 97 285 ARG A C 1
ATOM 2202 O O . ARG A 1 285 ? -13.523 4.867 11.414 1 97 285 ARG A O 1
ATOM 2209 N N . ASP A 1 286 ? -13.102 3.965 13.523 1 97.88 286 ASP A N 1
ATOM 2210 C CA . ASP A 1 286 ? -12.547 5.176 14.117 1 97.88 286 ASP A CA 1
ATOM 2211 C C . ASP A 1 286 ? -11.023 5.215 13.977 1 97.88 286 ASP A C 1
ATOM 2213 O O . ASP A 1 286 ? -10.367 4.176 14.031 1 97.88 286 ASP A O 1
ATOM 2217 N N . ILE A 1 287 ? -10.492 6.375 13.797 1 97.06 287 ILE A N 1
ATOM 2218 C CA . ILE A 1 287 ? -9.055 6.594 13.695 1 97.06 287 ILE A CA 1
ATOM 2219 C C . ILE A 1 287 ? -8.602 7.551 14.797 1 97.06 287 ILE A C 1
ATOM 2221 O O . ILE A 1 287 ? -9.125 8.664 14.922 1 97.06 287 ILE A O 1
ATOM 2225 N N . VAL A 1 288 ? -7.668 7.121 15.617 1 97.75 288 VAL A N 1
ATOM 2226 C CA . VAL A 1 288 ? -7.074 7.961 16.656 1 97.75 288 VAL A CA 1
ATOM 2227 C C . VAL A 1 288 ? -5.574 8.102 16.406 1 97.75 288 VAL A C 1
ATOM 2229 O O . VAL A 1 288 ? -4.891 7.117 16.109 1 97.75 288 VAL A O 1
ATOM 2232 N N . GLY A 1 289 ? -5.094 9.305 16.422 1 96.88 289 GLY A N 1
ATOM 2233 C CA . GLY A 1 289 ? -3.676 9.586 16.281 1 96.88 289 GLY A CA 1
ATOM 2234 C C . GLY A 1 289 ? -3.219 10.773 17.109 1 96.88 289 GLY A C 1
ATOM 2235 O O . GLY A 1 289 ? -4.039 11.555 17.594 1 96.88 289 GLY A O 1
ATOM 2236 N N . ARG A 1 290 ? -1.921 10.836 17.328 1 97.75 290 ARG A N 1
ATOM 2237 C CA . ARG A 1 290 ? -1.314 11.953 18.062 1 97.75 290 ARG A CA 1
ATOM 2238 C C . ARG A 1 290 ? -0.373 12.742 17.156 1 97.75 290 ARG A C 1
ATOM 2240 O O . ARG A 1 290 ? 0.653 12.219 16.703 1 97.75 290 ARG A O 1
ATOM 2247 N N . ARG A 1 291 ? -0.718 13.961 16.891 1 97.56 291 ARG A N 1
ATOM 2248 C CA . ARG A 1 291 ? 0.085 14.859 16.062 1 97.56 291 ARG A CA 1
ATOM 2249 C C . ARG A 1 291 ? 1.222 15.477 16.875 1 97.56 291 ARG A C 1
ATOM 2251 O O . ARG A 1 291 ? 0.984 16.125 17.906 1 97.56 291 ARG A O 1
ATOM 2258 N N . PRO A 1 292 ? 2.43 15.242 16.438 1 97.38 292 PRO A N 1
ATOM 2259 C CA . PRO A 1 292 ? 3.504 15.953 17.125 1 97.38 292 PRO A CA 1
ATOM 2260 C C . PRO A 1 292 ? 3.568 17.438 16.75 1 97.38 292 PRO A C 1
ATOM 2262 O O . PRO A 1 292 ? 3.771 17.766 15.586 1 97.38 292 PRO A O 1
ATOM 2265 N N . ALA A 1 293 ? 3.346 18.266 17.734 1 97.62 293 ALA A N 1
ATOM 2266 C CA . ALA A 1 293 ? 3.352 19.719 17.562 1 97.62 293 ALA A CA 1
ATOM 2267 C C . ALA A 1 293 ? 4.441 20.359 18.406 1 97.62 293 ALA A C 1
ATOM 2269 O O . ALA A 1 293 ? 5.133 19.688 19.172 1 97.62 293 ALA A O 1
ATOM 2270 N N . ARG A 1 294 ? 4.648 21.641 18.188 1 97.75 294 ARG A N 1
ATOM 2271 C CA . ARG A 1 294 ? 5.684 22.375 18.906 1 97.75 294 ARG A CA 1
ATOM 2272 C C . ARG A 1 294 ? 5.266 23.828 19.141 1 97.75 294 ARG A C 1
ATOM 2274 O O . ARG A 1 294 ? 4.711 24.469 18.25 1 97.75 294 ARG A O 1
ATOM 2281 N N . GLU A 1 295 ? 5.543 24.266 20.328 1 96.69 295 GLU A N 1
ATOM 2282 C CA . GLU A 1 295 ? 5.363 25.703 20.562 1 96.69 295 GLU A CA 1
ATOM 2283 C C . GLU A 1 295 ? 6.242 26.531 19.625 1 96.69 295 GLU A C 1
ATOM 2285 O O . GLU A 1 295 ? 7.445 26.281 19.516 1 96.69 295 GLU A O 1
ATOM 2290 N N . GLY A 1 296 ? 5.574 27.391 18.938 1 93.88 296 GLY A N 1
ATOM 2291 C CA . GLY A 1 296 ? 6.312 28.203 17.984 1 93.88 296 GLY A CA 1
ATOM 2292 C C . GLY A 1 296 ? 6.277 27.641 16.562 1 93.88 296 GLY A C 1
ATOM 2293 O O . GLY A 1 296 ? 6.711 28.297 15.625 1 93.88 296 GLY A O 1
ATOM 2294 N N . GLY A 1 297 ? 5.762 26.484 16.469 1 94.5 297 GLY A N 1
ATOM 2295 C CA . GLY A 1 297 ? 5.609 25.906 15.156 1 94.5 297 GLY A CA 1
ATOM 2296 C C . GLY A 1 297 ? 6.789 25.031 14.742 1 94.5 297 GLY A C 1
ATOM 2297 O O . GLY A 1 297 ? 7.641 24.703 15.57 1 94.5 297 GLY A O 1
ATOM 2298 N N . LEU A 1 298 ? 6.824 24.672 13.531 1 96.25 298 LEU A N 1
ATOM 2299 C CA . LEU A 1 298 ? 7.809 23.75 12.961 1 96.25 298 LEU A CA 1
ATOM 2300 C C . LEU A 1 298 ? 9.227 24.281 13.18 1 96.25 298 LEU A C 1
ATOM 2302 O O . LEU A 1 298 ? 9.508 25.438 12.898 1 96.25 298 LEU A O 1
ATOM 2306 N N . ARG A 1 299 ? 10.102 23.422 13.695 1 97.31 299 ARG A N 1
ATOM 2307 C CA . ARG A 1 299 ? 11.516 23.734 13.883 1 97.31 299 ARG A CA 1
ATOM 2308 C C . ARG A 1 299 ? 12.344 23.25 12.695 1 97.31 299 ARG A C 1
ATOM 2310 O O . ARG A 1 299 ? 12.289 22.078 12.336 1 97.31 299 ARG A O 1
ATOM 2317 N N . ILE A 1 300 ? 13.031 24.094 12.008 1 98.25 300 ILE A N 1
ATOM 2318 C CA . ILE A 1 300 ? 14.031 23.766 11 1 98.25 300 ILE A CA 1
ATOM 2319 C C . ILE A 1 300 ? 15.336 24.484 11.328 1 98.25 300 ILE A C 1
ATOM 2321 O O . ILE A 1 300 ? 15.43 25.719 11.211 1 98.25 300 ILE A O 1
ATOM 2325 N N . GLU A 1 301 ? 16.281 23.672 11.719 1 97.19 301 GLU A N 1
ATOM 2326 C CA . GLU A 1 301 ? 17.516 24.266 12.234 1 97.19 301 GLU A CA 1
ATOM 2327 C C . GLU A 1 301 ? 18.672 23.281 12.164 1 97.19 301 GLU A C 1
ATOM 2329 O O . GLU A 1 301 ? 18.516 22.094 12.477 1 97.19 301 GLU A O 1
ATOM 2334 N N . ALA A 1 302 ? 19.828 23.781 11.695 1 97.81 302 ALA A N 1
ATOM 2335 C CA . ALA A 1 302 ? 21.047 22.984 11.758 1 97.81 302 ALA A CA 1
ATOM 2336 C C . ALA A 1 302 ? 21.875 23.328 13 1 97.81 302 ALA A C 1
ATOM 2338 O O . ALA A 1 302 ? 22.234 24.5 13.203 1 97.81 302 ALA A O 1
ATOM 2339 N N . GLU A 1 303 ? 22.047 22.359 13.766 1 96.56 303 GLU A N 1
ATOM 2340 C CA . GLU A 1 303 ? 22.812 22.516 15 1 96.56 303 GLU A CA 1
ATOM 2341 C C . GLU A 1 303 ? 24.172 21.844 14.906 1 96.56 303 GLU A C 1
ATOM 2343 O O . GLU A 1 303 ? 24.25 20.641 14.641 1 96.56 303 GLU A O 1
ATOM 2348 N N . LYS A 1 304 ? 25.203 22.562 15.117 1 96.81 304 LYS A N 1
ATOM 2349 C CA . LYS A 1 304 ? 26.547 22 15.125 1 96.81 304 LYS A CA 1
ATOM 2350 C C . LYS A 1 304 ? 26.891 21.438 16.5 1 96.81 304 LYS A C 1
ATOM 2352 O O . LYS A 1 304 ? 26.656 22.078 17.531 1 96.81 304 LYS A O 1
ATOM 2357 N N . LEU A 1 305 ? 27.297 20.203 16.469 1 95.12 305 LEU A N 1
ATOM 2358 C CA . LEU A 1 305 ? 27.75 19.562 17.703 1 95.12 305 LEU A CA 1
ATOM 2359 C C . LEU A 1 305 ? 29.281 19.594 17.781 1 95.12 305 LEU A C 1
ATOM 2361 O O . LEU A 1 305 ? 29.938 20.172 16.922 1 95.12 305 LEU A O 1
ATOM 2365 N N . ALA A 1 306 ? 29.734 19.016 18.891 1 86.88 306 ALA A N 1
ATOM 2366 C CA . ALA A 1 306 ? 31.172 18.844 19 1 86.88 306 ALA A CA 1
ATOM 2367 C C . ALA A 1 306 ? 31.703 17.875 17.953 1 86.88 306 ALA A C 1
ATOM 2369 O O . ALA A 1 306 ? 30.922 17.156 17.312 1 86.88 306 ALA A O 1
ATOM 2370 N N . ASP A 1 307 ? 33.031 17.828 17.484 1 87.75 307 ASP A N 1
ATOM 2371 C CA . ASP A 1 307 ? 33.75 16.891 16.609 1 87.75 307 ASP A CA 1
ATOM 2372 C C . ASP A 1 307 ? 33.25 17.016 15.172 1 87.75 307 ASP A C 1
ATOM 2374 O O . ASP A 1 307 ? 33.188 16.016 14.453 1 87.75 307 ASP A O 1
ATOM 2378 N N . ASP A 1 308 ? 32.656 18.125 14.82 1 90.38 308 ASP A N 1
ATOM 2379 C CA . ASP A 1 308 ? 32.25 18.453 13.453 1 90.38 308 ASP A CA 1
ATOM 2380 C C . ASP A 1 308 ? 31.031 17.641 13.031 1 90.38 308 ASP A C 1
ATOM 2382 O O . ASP A 1 308 ? 30.906 17.234 11.875 1 90.38 308 ASP A O 1
ATOM 2386 N N . ARG A 1 309 ? 30.25 17.234 13.984 1 95.44 309 ARG A N 1
ATOM 2387 C CA . ARG A 1 309 ? 28.984 16.562 13.734 1 95.44 309 ARG A CA 1
ATOM 2388 C C . ARG A 1 309 ? 27.828 17.562 13.719 1 95.44 309 ARG A C 1
ATOM 2390 O O . ARG A 1 309 ? 27.938 18.641 14.297 1 95.44 309 ARG A O 1
ATOM 2397 N N . TYR A 1 310 ? 26.766 17.234 12.984 1 97.94 310 TYR A N 1
ATOM 2398 C CA . TYR A 1 310 ? 25.609 18.109 12.859 1 97.94 310 TYR A CA 1
ATOM 2399 C C . TYR A 1 310 ? 24.312 17.344 13.133 1 97.94 310 TYR A C 1
ATOM 2401 O O . TYR A 1 310 ? 24.188 16.188 12.734 1 97.94 310 TYR A O 1
ATOM 2409 N N . ILE A 1 311 ? 23.438 18.031 13.844 1 98 311 ILE A N 1
ATOM 2410 C CA . ILE A 1 311 ? 22.031 17.641 13.859 1 98 311 ILE A CA 1
ATOM 2411 C C . ILE A 1 311 ? 21.203 18.672 13.109 1 98 311 ILE A C 1
ATOM 2413 O O . ILE A 1 311 ? 21.281 19.875 13.406 1 98 311 ILE A O 1
ATOM 2417 N N . VAL A 1 312 ? 20.516 18.266 12.148 1 98.62 312 VAL A N 1
ATOM 2418 C CA . VAL A 1 312 ? 19.578 19.125 11.438 1 98.62 312 VAL A CA 1
ATOM 2419 C C . VAL A 1 312 ? 18.141 18.75 11.812 1 98.62 312 VAL A C 1
ATOM 2421 O O . VAL A 1 312 ? 17.703 17.625 11.562 1 98.62 312 VAL A O 1
ATOM 2424 N N . HIS A 1 313 ? 17.453 19.703 12.375 1 98.44 313 HIS A N 1
ATOM 2425 C CA . HIS A 1 313 ? 16.109 19.453 12.883 1 98.44 313 HIS A CA 1
ATOM 2426 C C . HIS A 1 313 ? 15.047 19.812 11.844 1 98.44 313 HIS A C 1
ATOM 2428 O O . HIS A 1 313 ? 15.195 20.797 11.117 1 98.44 313 HIS A O 1
ATOM 2434 N N . GLY A 1 314 ? 14 19.016 11.695 1 98.31 314 GLY A N 1
ATOM 2435 C CA . GLY A 1 314 ? 12.805 19.234 10.891 1 98.31 314 GLY A CA 1
ATOM 2436 C C . GLY A 1 314 ? 11.578 18.547 11.461 1 98.31 314 GLY A C 1
ATOM 2437 O O . GLY A 1 314 ? 11.203 17.469 11.016 1 98.31 314 GLY A O 1
ATOM 2438 N N . TYR A 1 315 ? 11.008 19.156 12.5 1 98.25 315 TYR A N 1
ATOM 2439 C CA . TYR A 1 315 ? 9.875 18.531 13.156 1 98.25 315 TYR A CA 1
ATOM 2440 C C . TYR A 1 315 ? 8.945 19.562 13.773 1 98.25 315 TYR A C 1
ATOM 2442 O O . TYR A 1 315 ? 9.25 20.766 13.766 1 98.25 315 TYR A O 1
ATOM 2450 N N . GLY A 1 316 ? 7.785 19.078 14.234 1 97.75 316 GLY A N 1
ATOM 2451 C CA . GLY A 1 316 ? 6.84 19.938 14.93 1 97.75 316 GLY A CA 1
ATOM 2452 C C . GLY A 1 316 ? 5.773 20.516 14.016 1 97.75 316 GLY A C 1
ATOM 2453 O O . GLY A 1 316 ? 5.359 21.656 14.188 1 97.75 316 GLY A O 1
ATOM 2454 N N . ALA A 1 317 ? 5.305 19.688 13.078 1 95.94 317 ALA A N 1
ATOM 2455 C CA . ALA A 1 317 ? 4.398 20.203 12.055 1 95.94 317 ALA A CA 1
ATOM 2456 C C . ALA A 1 317 ? 2.963 20.266 12.57 1 95.94 317 ALA A C 1
ATOM 2458 O O . ALA A 1 317 ? 2.105 20.922 11.977 1 95.94 317 ALA A O 1
ATOM 2459 N N . GLY A 1 318 ? 2.75 19.469 13.695 1 94 318 GLY A N 1
ATOM 2460 C CA . GLY A 1 318 ? 1.397 19.422 14.227 1 94 318 GLY A CA 1
ATOM 2461 C C . GLY A 1 318 ? 0.407 18.75 13.297 1 94 318 GLY A C 1
ATOM 2462 O O . GLY A 1 318 ? 0.599 17.594 12.914 1 94 318 GLY A O 1
ATOM 2463 N N . GLY A 1 319 ? -0.551 19.438 12.766 1 93.62 319 GLY A N 1
ATOM 2464 C CA . GLY A 1 319 ? -1.571 18.891 11.883 1 93.62 319 GLY A CA 1
ATOM 2465 C C . GLY A 1 319 ? -1.337 19.219 10.422 1 93.62 319 GLY A C 1
ATOM 2466 O O . GLY A 1 319 ? -2.166 18.906 9.562 1 93.62 319 GLY A O 1
ATOM 2467 N N . ARG A 1 320 ? -0.097 19.688 10.141 1 96.62 320 ARG A N 1
ATOM 2468 C CA . ARG A 1 320 ? 0.117 20.203 8.797 1 96.62 320 ARG A CA 1
ATOM 2469 C C . ARG A 1 320 ? 1.235 19.438 8.094 1 96.62 320 ARG A C 1
ATOM 2471 O O . ARG A 1 320 ? 1.84 19.953 7.145 1 96.62 320 ARG A O 1
ATOM 2478 N N . GLY A 1 321 ? 1.59 18.234 8.531 1 97.69 321 GLY A N 1
ATOM 2479 C CA . GLY A 1 321 ? 2.697 17.453 7.988 1 97.69 321 GLY A CA 1
ATOM 2480 C C . GLY A 1 321 ? 2.607 17.25 6.488 1 97.69 321 GLY A C 1
ATOM 2481 O O . GLY A 1 321 ? 3.561 17.547 5.762 1 97.69 321 GLY A O 1
ATOM 2482 N N . PHE A 1 322 ? 1.496 16.797 5.988 1 98.56 322 PHE A N 1
ATOM 2483 C CA . PHE A 1 322 ? 1.331 16.531 4.562 1 98.56 322 PHE A CA 1
ATOM 2484 C C . PHE A 1 322 ? 1.292 17.844 3.777 1 98.56 322 PHE A C 1
ATOM 2486 O O . PHE A 1 322 ? 1.877 17.938 2.695 1 98.56 322 PHE A O 1
ATOM 2493 N N . GLU A 1 323 ? 0.711 18.891 4.316 1 98.12 323 GLU A N 1
ATOM 2494 C CA . GLU A 1 323 ? 0.561 20.172 3.652 1 98.12 323 GLU A CA 1
ATOM 2495 C C . GLU A 1 323 ? 1.914 20.844 3.441 1 98.12 323 GLU A C 1
ATOM 2497 O O . GLU A 1 323 ? 2.082 21.641 2.51 1 98.12 323 GLU A O 1
ATOM 2502 N N . LEU A 1 324 ? 2.838 20.484 4.324 1 98.38 324 LEU A N 1
ATOM 2503 C CA . LEU A 1 324 ? 4.098 21.219 4.324 1 98.38 324 LEU A CA 1
ATOM 2504 C C . LEU A 1 324 ? 5.254 20.328 3.895 1 98.38 324 LEU A C 1
ATOM 2506 O O . LEU A 1 324 ? 6.391 20.797 3.773 1 98.38 324 LEU A O 1
ATOM 2510 N N . SER A 1 325 ? 5.035 19.109 3.619 1 98.62 325 SER A N 1
ATOM 2511 C CA . SER A 1 325 ? 6.035 18.031 3.578 1 98.62 325 SER A CA 1
ATOM 2512 C C . SER A 1 325 ? 7.168 18.375 2.615 1 98.62 325 SER A C 1
ATOM 2514 O O . SER A 1 325 ? 8.336 18.375 3 1 98.62 325 SER A O 1
ATOM 2516 N N . ARG A 1 326 ? 6.848 18.719 1.36 1 98.75 326 ARG A N 1
ATOM 2517 C CA . ARG A 1 326 ? 7.883 18.984 0.368 1 98.75 326 ARG A CA 1
ATOM 2518 C C . ARG A 1 326 ? 8.625 20.266 0.688 1 98.75 326 ARG A C 1
ATOM 2520 O O . ARG A 1 326 ? 9.859 20.312 0.62 1 98.75 326 ARG A O 1
ATOM 2527 N N . GLY A 1 327 ? 7.836 21.312 0.981 1 98.81 327 GLY A N 1
ATOM 2528 C CA . GLY A 1 327 ? 8.477 22.578 1.344 1 98.81 327 GLY A CA 1
ATOM 2529 C C . GLY A 1 327 ? 9.43 22.453 2.516 1 98.81 327 GLY A C 1
ATOM 2530 O O . GLY A 1 327 ? 10.531 23 2.488 1 98.81 327 GLY A O 1
ATOM 2531 N N . VAL A 1 328 ? 9.008 21.734 3.52 1 98.81 328 VAL A N 1
ATOM 2532 C CA . VAL A 1 328 ? 9.844 21.5 4.695 1 98.81 328 VAL A CA 1
ATOM 2533 C C . VAL A 1 328 ? 11.094 20.719 4.301 1 98.81 328 VAL A C 1
ATOM 2535 O O . VAL A 1 328 ? 12.203 21.047 4.723 1 98.81 328 VAL A O 1
ATOM 2538 N N . ALA A 1 329 ? 10.945 19.688 3.504 1 98.88 329 ALA A N 1
ATOM 2539 C CA . ALA A 1 329 ? 12.07 18.875 3.039 1 98.88 329 ALA A CA 1
ATOM 2540 C C . ALA A 1 329 ? 13.094 19.75 2.309 1 98.88 329 ALA A C 1
ATOM 2542 O O . ALA A 1 329 ? 14.297 19.625 2.551 1 98.88 329 ALA A O 1
ATOM 2543 N N . GLU A 1 330 ? 12.609 20.594 1.448 1 98.81 330 GLU A N 1
ATOM 2544 C CA . GLU A 1 330 ? 13.484 21.484 0.694 1 98.81 330 GLU A CA 1
ATOM 2545 C C . GLU A 1 330 ? 14.227 22.453 1.621 1 98.81 330 GLU A C 1
ATOM 2547 O O . GLU A 1 330 ? 15.406 22.734 1.41 1 98.81 330 GLU A O 1
ATOM 2552 N N . ASP A 1 331 ? 13.5 22.969 2.588 1 98.81 331 ASP A N 1
ATOM 2553 C CA . ASP A 1 331 ? 14.133 23.875 3.537 1 98.81 331 ASP A CA 1
ATOM 2554 C C . ASP A 1 331 ? 15.211 23.172 4.352 1 98.81 331 ASP A C 1
ATOM 2556 O O . ASP A 1 331 ? 16.25 23.75 4.648 1 98.81 331 ASP A O 1
ATOM 2560 N N . ILE A 1 332 ? 14.961 21.922 4.773 1 98.81 332 ILE A N 1
ATOM 2561 C CA . ILE A 1 332 ? 15.945 21.141 5.5 1 98.81 332 ILE A CA 1
ATOM 2562 C C . ILE A 1 332 ? 17.188 20.938 4.633 1 98.81 332 ILE A C 1
ATOM 2564 O O . ILE A 1 332 ? 18.312 21.156 5.098 1 98.81 332 ILE A O 1
ATOM 2568 N N . VAL A 1 333 ? 17.016 20.578 3.383 1 98.69 333 VAL A N 1
ATOM 2569 C CA . VAL A 1 333 ? 18.125 20.375 2.463 1 98.69 333 VAL A CA 1
ATOM 2570 C C . VAL A 1 333 ? 18.891 21.688 2.26 1 98.69 333 VAL A C 1
ATOM 2572 O O . VAL A 1 333 ? 20.109 21.688 2.205 1 98.69 333 VAL A O 1
ATOM 2575 N N . ALA A 1 334 ? 18.109 22.781 2.119 1 98.38 334 ALA A N 1
ATOM 2576 C CA . ALA A 1 334 ? 18.766 24.094 1.989 1 98.38 334 ALA A CA 1
ATOM 2577 C C . ALA A 1 334 ? 19.672 24.375 3.18 1 98.38 334 ALA A C 1
ATOM 2579 O O . ALA A 1 334 ? 20.797 24.859 3.012 1 98.38 334 ALA A O 1
ATOM 2580 N N . ALA A 1 335 ? 19.188 24.094 4.363 1 98.31 335 ALA A N 1
ATOM 2581 C CA . ALA A 1 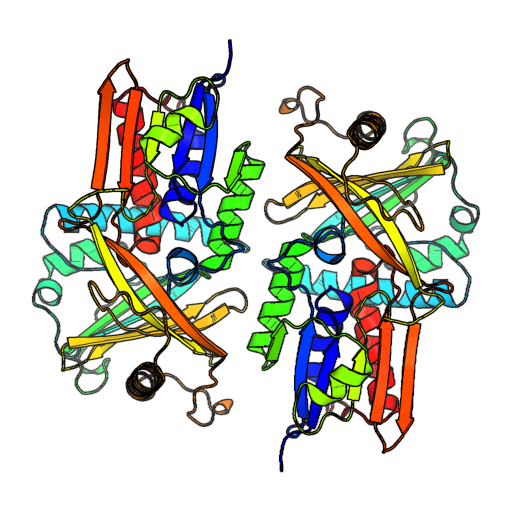335 ? 20 24.266 5.562 1 98.31 335 ALA A CA 1
ATOM 2582 C C . ALA A 1 335 ? 21.25 23.391 5.523 1 98.31 335 ALA A C 1
ATOM 2584 O O . ALA A 1 335 ? 22.328 23.828 5.922 1 98.31 335 ALA A O 1
ATOM 2585 N N . MET A 1 336 ? 21.141 22.172 5.055 1 98.31 336 MET A N 1
ATOM 2586 C CA . MET A 1 336 ? 22.266 21.25 4.941 1 98.31 336 MET A CA 1
ATOM 2587 C C . MET A 1 336 ? 23.281 21.766 3.934 1 98.31 336 MET A C 1
ATOM 2589 O O . MET A 1 336 ? 24.5 21.672 4.164 1 98.31 336 MET A O 1
ATOM 2593 N N . LEU A 1 337 ? 22.781 22.266 2.84 1 97.75 337 LEU A N 1
ATOM 2594 C CA . LEU A 1 337 ? 23.672 22.812 1.812 1 97.75 337 LEU A CA 1
ATOM 2595 C C . LEU A 1 337 ? 24.438 24.016 2.338 1 97.75 337 LEU A C 1
ATOM 2597 O O . LEU A 1 337 ? 25.625 24.172 2.061 1 97.75 337 LEU A O 1
ATOM 2601 N N . GLU A 1 338 ? 23.719 24.828 3.043 1 97 338 GLU A N 1
ATOM 2602 C CA . GLU A 1 338 ? 24.359 26.016 3.631 1 97 338 GLU A CA 1
ATOM 2603 C C . GLU A 1 338 ? 25.516 25.609 4.539 1 97 338 GLU A C 1
ATOM 2605 O O . GLU A 1 338 ? 26.531 26.312 4.594 1 97 338 GLU A O 1
ATOM 2610 N N . LYS A 1 339 ? 25.391 24.547 5.242 1 96.69 339 LYS A N 1
ATOM 2611 C CA . LYS A 1 339 ? 26.422 24.078 6.164 1 96.69 339 LYS A CA 1
ATOM 2612 C C . LYS A 1 339 ? 27.406 23.141 5.465 1 96.69 339 LYS A C 1
ATOM 2614 O O . LYS A 1 339 ? 28.266 22.547 6.109 1 96.69 339 LYS A O 1
ATOM 2619 N N . ARG A 1 340 ? 27.25 22.891 4.195 1 95 340 ARG A N 1
ATOM 2620 C CA . ARG A 1 340 ? 28.125 22.094 3.342 1 95 340 ARG A CA 1
ATOM 2621 C C . ARG A 1 340 ? 28.109 20.625 3.758 1 95 340 ARG A C 1
ATOM 2623 O O . ARG A 1 340 ? 29.141 19.969 3.75 1 95 340 ARG A O 1
ATOM 2630 N N . LEU A 1 341 ? 26.969 20.25 4.242 1 96.88 341 LEU A N 1
ATOM 2631 C CA . LEU A 1 341 ? 26.781 18.844 4.613 1 96.88 341 LEU A CA 1
ATOM 2632 C C . LEU A 1 341 ? 26.406 18.016 3.393 1 96.88 341 LEU A C 1
ATOM 2634 O O . LEU A 1 341 ? 26.453 16.781 3.447 1 96.88 341 LEU A O 1
ATOM 2638 N N . LEU A 1 342 ? 25.891 18.641 2.346 1 96.38 342 LEU A N 1
ATOM 2639 C CA . LEU A 1 342 ? 25.594 18.078 1.034 1 96.38 342 LEU A CA 1
ATOM 2640 C C . LEU A 1 342 ? 26.281 18.875 -0.07 1 96.38 342 LEU A C 1
ATOM 2642 O O . LEU A 1 342 ? 26.875 19.922 0.191 1 96.38 342 LEU A O 1
ATOM 2646 N N . GLN A 1 343 ? 26.25 18.25 -1.244 1 89.06 343 GLN A N 1
ATOM 2647 C CA . GLN A 1 343 ? 26.75 18.969 -2.414 1 89.06 343 GLN A CA 1
ATOM 2648 C C . GLN A 1 343 ? 25.609 19.391 -3.332 1 89.06 343 GLN A C 1
ATOM 2650 O O . GLN A 1 343 ? 24.672 18.625 -3.553 1 89.06 343 GLN A O 1
ATOM 2655 N N . ALA A 1 344 ? 25.672 20.641 -3.746 1 83.88 344 ALA A N 1
ATOM 2656 C CA . ALA A 1 344 ? 24.641 21.141 -4.656 1 83.88 344 ALA A CA 1
ATOM 2657 C C . ALA A 1 344 ? 24.672 20.391 -5.977 1 83.88 344 ALA A C 1
ATOM 2659 O O . ALA A 1 344 ? 25.734 19.969 -6.453 1 83.88 344 ALA A O 1
ATOM 2660 N N . LYS A 1 345 ? 23.484 20.156 -6.41 1 73.56 345 LYS A N 1
ATOM 2661 C CA . LYS A 1 345 ? 23.359 19.5 -7.711 1 73.56 345 LYS A CA 1
ATOM 2662 C C . LYS A 1 345 ? 24 20.344 -8.812 1 73.56 345 LYS A C 1
ATOM 2664 O O . LYS A 1 345 ? 23.812 21.562 -8.852 1 73.56 345 LYS A O 1
ATOM 2669 N N . ALA A 1 346 ? 25.109 19.812 -9.523 1 54.09 346 ALA A N 1
ATOM 2670 C CA . ALA A 1 346 ? 25.688 20.516 -10.664 1 54.09 346 ALA A CA 1
ATOM 2671 C C . ALA A 1 346 ? 24.625 20.828 -11.719 1 54.09 346 ALA A C 1
ATOM 2673 O O . ALA A 1 346 ? 23.75 19.984 -11.984 1 54.09 346 ALA A O 1
ATOM 2674 N N . SER A 1 347 ? 23.969 22.078 -11.641 1 45.56 347 SER A N 1
ATOM 2675 C CA . SER A 1 347 ? 23.141 22.422 -12.797 1 45.56 347 SER A CA 1
ATOM 2676 C C . SER A 1 347 ? 23.766 21.891 -14.086 1 45.56 347 SER A C 1
ATOM 2678 O O . SER A 1 347 ? 24.875 22.25 -14.438 1 45.56 347 SER A O 1
ATOM 2680 N N . LEU A 1 348 ? 23.609 20.797 -14.477 1 29.88 348 LEU A N 1
ATOM 2681 C CA . LEU A 1 348 ? 24.016 20.531 -15.859 1 29.88 348 LEU A CA 1
ATOM 2682 C C . LEU A 1 348 ? 23.125 21.297 -16.828 1 29.88 348 LEU A C 1
ATOM 2684 O O . LEU A 1 348 ? 21.922 21.422 -16.609 1 29.88 348 LEU A O 1
ATOM 2688 N N . MET B 1 1 ? -34.156 -10.094 10.758 1 55.06 1 MET B N 1
ATOM 2689 C CA . MET B 1 1 ? -33.375 -11.328 10.867 1 55.06 1 MET B CA 1
ATOM 2690 C C . MET B 1 1 ? -31.906 -11.07 10.625 1 55.06 1 MET B C 1
ATOM 2692 O O . MET B 1 1 ? -31.531 -10.164 9.883 1 55.06 1 MET B O 1
ATOM 2696 N N . SER B 1 2 ? -31.031 -11.672 11.484 1 79.5 2 SER B N 1
ATOM 2697 C CA . SER B 1 2 ? -29.594 -11.414 11.383 1 79.5 2 SER B CA 1
ATOM 2698 C C . SER B 1 2 ? -29.047 -11.852 10.031 1 79.5 2 SER B C 1
ATOM 2700 O O . SER B 1 2 ? -29.469 -12.875 9.484 1 79.5 2 SER B O 1
ATOM 2702 N N . LYS B 1 3 ? -28.328 -11.086 9.258 1 88.19 3 LYS B N 1
ATOM 2703 C CA . LYS B 1 3 ? -27.75 -11.398 7.953 1 88.19 3 LYS B CA 1
ATOM 2704 C C . LYS B 1 3 ? -26.922 -12.68 8.016 1 88.19 3 LYS B C 1
ATOM 2706 O O . LYS B 1 3 ? -26.281 -12.969 9.031 1 88.19 3 LYS B O 1
ATOM 2711 N N . GLU B 1 4 ? -27.141 -13.523 7.043 1 95.12 4 GLU B N 1
ATOM 2712 C CA . GLU B 1 4 ? -26.203 -14.641 6.855 1 95.12 4 GLU B CA 1
ATOM 2713 C C . GLU B 1 4 ? -24.812 -14.141 6.473 1 95.12 4 GLU B C 1
ATOM 2715 O O . GLU B 1 4 ? -24.672 -13.352 5.539 1 95.12 4 GLU B O 1
ATOM 2720 N N . THR B 1 5 ? -23.859 -14.602 7.273 1 97.88 5 THR B N 1
ATOM 2721 C CA . THR B 1 5 ? -22.5 -14.156 6.984 1 97.88 5 THR B CA 1
ATOM 2722 C C . THR B 1 5 ? -21.703 -15.258 6.273 1 97.88 5 THR B C 1
ATOM 2724 O O . THR B 1 5 ? -21.609 -16.375 6.77 1 97.88 5 THR B O 1
ATOM 2727 N N . ILE B 1 6 ? -21.203 -14.984 5.109 1 98.5 6 ILE B N 1
ATOM 2728 C CA . ILE B 1 6 ? -20.25 -15.852 4.43 1 98.5 6 ILE B CA 1
ATOM 2729 C C . ILE B 1 6 ? -18.844 -15.539 4.91 1 98.5 6 ILE B C 1
ATOM 2731 O O . ILE B 1 6 ? -18.391 -14.391 4.855 1 98.5 6 ILE B O 1
ATOM 2735 N N . VAL B 1 7 ? -18.156 -16.531 5.422 1 98.81 7 VAL B N 1
ATOM 2736 C CA . VAL B 1 7 ? -16.797 -16.344 5.91 1 98.81 7 VAL B CA 1
ATOM 2737 C C . VAL B 1 7 ? -15.789 -16.844 4.871 1 98.81 7 VAL B C 1
ATOM 2739 O O . VAL B 1 7 ? -15.883 -17.984 4.406 1 98.81 7 VAL B O 1
ATOM 2742 N N . VAL B 1 8 ? -14.914 -16.016 4.434 1 98.88 8 VAL B N 1
ATOM 2743 C CA . VAL B 1 8 ? -13.797 -16.375 3.576 1 98.88 8 VAL B CA 1
ATOM 2744 C C . VAL B 1 8 ? -12.508 -16.422 4.395 1 98.88 8 VAL B C 1
ATOM 2746 O O . VAL B 1 8 ? -12.195 -15.477 5.121 1 98.88 8 VAL B O 1
ATOM 2749 N N . ILE B 1 9 ? -11.773 -17.547 4.285 1 98.81 9 ILE B N 1
ATOM 2750 C CA . ILE B 1 9 ? -10.539 -17.719 5.051 1 98.81 9 ILE B CA 1
ATOM 2751 C C . ILE B 1 9 ? -9.336 -17.484 4.152 1 98.81 9 ILE B C 1
ATOM 2753 O O . ILE B 1 9 ? -9.18 -18.125 3.113 1 98.81 9 ILE B O 1
ATOM 2757 N N . GLY B 1 10 ? -8.438 -16.578 4.617 1 98.25 10 GLY B N 1
ATOM 2758 C CA . GL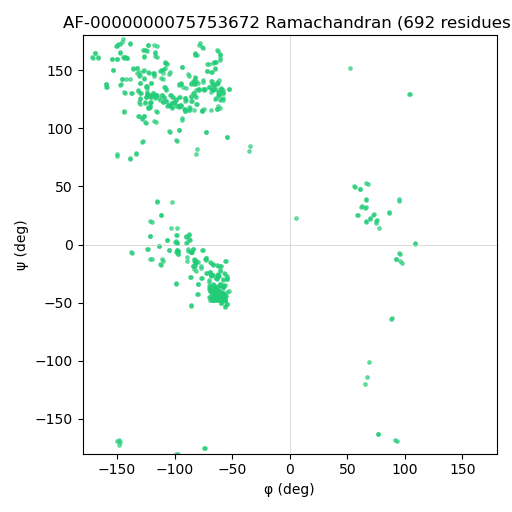Y B 1 10 ? -7.203 -16.312 3.896 1 98.25 10 GLY B CA 1
ATOM 2759 C C . GLY B 1 10 ? -7.234 -15 3.135 1 98.25 10 GLY B C 1
ATOM 2760 O O . GLY B 1 10 ? -8.141 -14.766 2.338 1 98.25 10 GLY B O 1
ATOM 2761 N N . ALA B 1 11 ? -6.199 -14.211 3.359 1 98.5 11 ALA B N 1
ATOM 2762 C CA . ALA B 1 11 ? -6.129 -12.906 2.713 1 98.5 11 ALA B CA 1
ATOM 2763 C C . ALA B 1 11 ? -5 -12.859 1.687 1 98.5 11 ALA B C 1
ATOM 2765 O O . ALA B 1 11 ? -4.375 -11.82 1.487 1 98.5 11 ALA B O 1
ATOM 2766 N N . GLY B 1 12 ? -4.613 -14 1.136 1 98.06 12 GLY B N 1
ATOM 2767 C CA . GLY B 1 12 ? -3.781 -14.023 -0.058 1 98.06 12 GLY B CA 1
ATOM 2768 C C . GLY B 1 12 ? -4.539 -13.648 -1.318 1 98.06 12 GLY B C 1
ATOM 2769 O O . GLY B 1 12 ? -5.723 -13.32 -1.262 1 98.06 12 GLY B O 1
ATOM 2770 N N . VAL B 1 13 ? -3.871 -13.742 -2.426 1 98.69 13 VAL B N 1
ATOM 2771 C CA . VAL B 1 13 ? -4.461 -13.266 -3.672 1 98.69 13 VAL B CA 1
ATOM 2772 C C . VAL B 1 13 ? -5.691 -14.102 -4.016 1 98.69 13 VAL B C 1
ATOM 2774 O O . VAL B 1 13 ? -6.672 -13.586 -4.547 1 98.69 13 VAL B O 1
ATOM 2777 N N . ILE B 1 14 ? -5.672 -15.414 -3.744 1 98.75 14 ILE B N 1
ATOM 2778 C CA . ILE B 1 14 ? -6.828 -16.266 -4.023 1 98.75 14 ILE B CA 1
ATOM 2779 C C . ILE B 1 14 ? -7.996 -15.852 -3.133 1 98.75 14 ILE B C 1
ATOM 2781 O O . ILE B 1 14 ? -9.117 -15.664 -3.613 1 98.75 14 ILE B O 1
ATOM 2785 N N . GLY B 1 15 ? -7.719 -15.695 -1.848 1 98.81 15 GLY B N 1
ATOM 2786 C CA . GLY B 1 15 ? -8.773 -15.297 -0.926 1 98.81 15 GLY B CA 1
ATOM 2787 C C . GLY B 1 15 ? -9.344 -13.922 -1.23 1 98.81 15 GLY B C 1
ATOM 2788 O O . GLY B 1 15 ? -10.562 -13.742 -1.248 1 98.81 15 GLY B O 1
ATOM 2789 N N . LEU B 1 16 ? -8.477 -12.961 -1.438 1 98.88 16 LEU B N 1
ATOM 2790 C CA . LEU B 1 16 ? -8.914 -11.602 -1.729 1 98.88 16 LEU B CA 1
ATOM 2791 C C . LEU B 1 16 ? -9.719 -11.555 -3.023 1 98.88 16 LEU B C 1
ATOM 2793 O O . LEU B 1 16 ? -10.773 -10.914 -3.082 1 98.88 16 LEU B O 1
ATOM 2797 N N . SER B 1 17 ? -9.242 -12.219 -4.086 1 98.88 17 SER B N 1
ATOM 2798 C CA . SER B 1 17 ? -9.961 -12.266 -5.359 1 98.88 17 SER B CA 1
ATOM 2799 C C . SER B 1 17 ? -11.32 -12.938 -5.199 1 98.88 17 SER B C 1
ATOM 2801 O O . SER B 1 17 ? -12.312 -12.469 -5.758 1 98.88 17 SER B O 1
ATOM 2803 N N . THR B 1 18 ? -11.328 -13.969 -4.449 1 98.94 18 THR B N 1
ATOM 2804 C CA . THR B 1 18 ? -12.562 -14.703 -4.223 1 98.94 18 THR B CA 1
ATOM 2805 C C . THR B 1 18 ? -13.562 -13.859 -3.439 1 98.94 18 THR B C 1
ATOM 2807 O O . THR B 1 18 ? -14.742 -13.781 -3.799 1 98.94 18 THR B O 1
ATOM 2810 N N . ALA B 1 19 ? -13.062 -13.266 -2.387 1 98.88 19 ALA B N 1
ATOM 2811 C CA . ALA B 1 19 ? -13.93 -12.414 -1.573 1 98.88 19 ALA B CA 1
ATOM 2812 C C . ALA B 1 19 ? -14.562 -11.305 -2.416 1 98.88 19 ALA B C 1
ATOM 2814 O O . ALA B 1 19 ? -15.766 -11.055 -2.312 1 98.88 19 ALA B O 1
ATOM 2815 N N . LEU B 1 20 ? -13.805 -10.656 -3.234 1 98.81 20 LEU B N 1
ATOM 2816 C CA . LEU B 1 20 ? -14.305 -9.594 -4.094 1 98.81 20 LEU B CA 1
ATOM 2817 C C . LEU B 1 20 ? -15.328 -10.133 -5.094 1 98.81 20 LEU B C 1
ATOM 2819 O O . LEU B 1 20 ? -16.328 -9.477 -5.375 1 98.81 20 LEU B O 1
ATOM 2823 N N . CYS B 1 21 ? -15.055 -11.289 -5.645 1 98.56 21 CYS B N 1
ATOM 2824 C CA . CYS B 1 21 ? -15.992 -11.898 -6.578 1 98.56 21 CYS B CA 1
ATOM 2825 C C . CYS B 1 21 ? -17.297 -12.25 -5.891 1 98.56 21 CYS B C 1
ATOM 2827 O O . CYS B 1 21 ? -18.375 -12.016 -6.445 1 98.56 21 CYS B O 1
ATOM 2829 N N . ILE B 1 22 ? -17.219 -12.805 -4.695 1 98.62 22 ILE B N 1
ATOM 2830 C CA . ILE B 1 22 ? -18.406 -13.172 -3.926 1 98.62 22 ILE B CA 1
ATOM 2831 C C . ILE B 1 22 ? -19.25 -11.93 -3.652 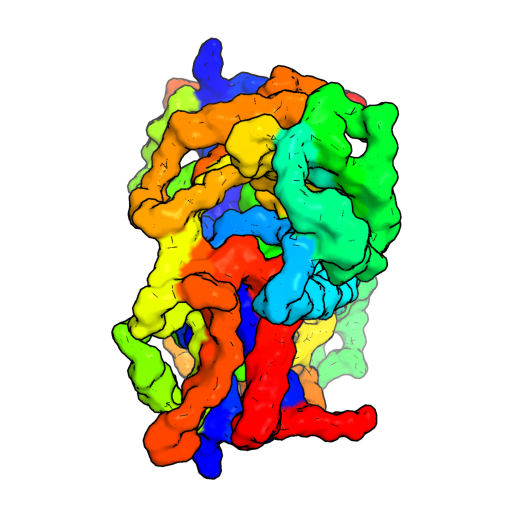1 98.62 22 ILE B C 1
ATOM 2833 O O . ILE B 1 22 ? -20.469 -11.977 -3.736 1 98.62 22 ILE B O 1
ATOM 2837 N N . GLN B 1 23 ? -18.641 -10.812 -3.316 1 97.5 23 GLN B N 1
ATOM 2838 C CA . GLN B 1 23 ? -19.328 -9.57 -2.971 1 97.5 23 GLN B CA 1
ATOM 2839 C C . GLN B 1 23 ? -20.297 -9.148 -4.078 1 97.5 23 GLN B C 1
ATOM 2841 O O . GLN B 1 23 ? -21.328 -8.539 -3.809 1 97.5 23 GLN B O 1
ATOM 2846 N N . GLN B 1 24 ? -19.953 -9.508 -5.285 1 96.19 24 GLN B N 1
ATOM 2847 C CA . GLN B 1 24 ? -20.766 -9.109 -6.434 1 96.19 24 GLN B CA 1
ATOM 2848 C C . GLN B 1 24 ? -22.062 -9.906 -6.48 1 96.19 24 GLN B C 1
ATOM 2850 O O . GLN B 1 24 ? -23 -9.547 -7.215 1 96.19 24 GLN B O 1
ATOM 2855 N N . HIS B 1 25 ? -22.156 -10.953 -5.703 1 96.75 25 HIS B N 1
ATOM 2856 C CA . HIS B 1 25 ? -23.281 -11.852 -5.816 1 96.75 25 HIS B CA 1
ATOM 2857 C C . HIS B 1 25 ? -24.047 -11.961 -4.496 1 96.75 25 HIS B C 1
ATOM 2859 O O . HIS B 1 25 ? -24.938 -12.789 -4.355 1 96.75 25 HIS B O 1
ATOM 2865 N N . LEU B 1 26 ? -23.672 -11.133 -3.557 1 96.12 26 LEU B N 1
ATOM 2866 C CA . LEU B 1 26 ? -24.328 -11.188 -2.256 1 96.12 26 LEU B CA 1
ATOM 2867 C C . LEU B 1 26 ? -25.781 -10.719 -2.361 1 96.12 26 LEU B C 1
ATOM 2869 O O . LEU B 1 26 ? -26.062 -9.758 -3.072 1 96.12 26 LEU B O 1
ATOM 2873 N N . THR B 1 27 ? -26.656 -11.344 -1.678 1 93.06 27 THR B N 1
ATOM 2874 C CA . THR B 1 27 ? -28.016 -10.859 -1.499 1 93.06 27 THR B CA 1
ATOM 2875 C C . THR B 1 27 ? -28.078 -9.828 -0.377 1 93.06 27 THR B C 1
ATOM 2877 O O . THR B 1 27 ? -27.156 -9.727 0.433 1 93.06 27 THR B O 1
ATOM 2880 N N . PRO B 1 28 ? -29.203 -9.07 -0.35 1 91.06 28 PRO B N 1
ATOM 2881 C CA . PRO B 1 28 ? -29.328 -8.07 0.715 1 91.06 28 PRO B CA 1
ATOM 2882 C C . PRO B 1 28 ? -29.297 -8.688 2.109 1 91.06 28 PRO B C 1
ATOM 2884 O O . PRO B 1 28 ? -29.078 -7.984 3.098 1 91.06 28 PRO B O 1
ATOM 2887 N N . THR B 1 29 ? -29.531 -9.945 2.205 1 94.69 29 THR B N 1
ATOM 2888 C CA . THR B 1 29 ? -29.578 -10.609 3.504 1 94.69 29 THR B CA 1
ATOM 2889 C C . THR B 1 29 ? -28.25 -11.305 3.816 1 94.69 29 THR B C 1
ATOM 2891 O O . THR B 1 29 ? -28.156 -12.062 4.781 1 94.69 29 THR B O 1
ATOM 2894 N N . GLN B 1 30 ? -27.281 -11.078 3.006 1 96.81 30 GLN B N 1
ATOM 2895 C CA . GLN B 1 30 ? -25.969 -11.703 3.209 1 96.81 30 GLN B CA 1
ATOM 2896 C C . GLN B 1 30 ? -24.891 -10.648 3.453 1 96.81 30 GLN B C 1
ATOM 2898 O O . GLN B 1 30 ? -24.984 -9.531 2.949 1 96.81 30 GLN B O 1
ATOM 2903 N N . SER B 1 31 ? -23.969 -11 4.273 1 97.31 31 SER B N 1
ATOM 2904 C CA . SER B 1 31 ? -22.734 -10.25 4.484 1 97.31 31 SER B CA 1
ATOM 2905 C C . SER B 1 31 ? -21.516 -11.133 4.305 1 97.31 31 SER B C 1
ATOM 2907 O O . SER B 1 31 ? -21.625 -12.352 4.164 1 97.31 31 SER B O 1
ATOM 2909 N N . ILE B 1 32 ? -20.359 -10.531 4.215 1 98.44 32 ILE B N 1
ATOM 2910 C CA . ILE B 1 32 ? -19.141 -11.297 3.988 1 98.44 32 ILE B CA 1
ATOM 2911 C C . ILE B 1 32 ? -18.062 -10.852 4.973 1 98.44 32 ILE B C 1
ATOM 2913 O O . ILE B 1 32 ? -17.891 -9.656 5.223 1 98.44 32 ILE B O 1
ATOM 2917 N N . LEU B 1 33 ? -17.406 -11.797 5.605 1 98.75 33 LEU B N 1
ATOM 2918 C CA . LEU B 1 33 ? -16.312 -11.594 6.555 1 98.75 33 LEU B CA 1
ATOM 2919 C C . LEU B 1 33 ? -15.055 -12.312 6.09 1 98.75 33 LEU B C 1
ATOM 2921 O O . LEU B 1 33 ? -15.07 -13.523 5.855 1 98.75 33 LEU B O 1
ATOM 2925 N N . LEU B 1 34 ? -13.992 -11.539 5.855 1 98.88 34 LEU B N 1
ATOM 2926 C CA . LEU B 1 34 ? -12.688 -12.102 5.527 1 98.88 34 LEU B CA 1
ATOM 2927 C C . LEU B 1 34 ? -11.852 -12.312 6.789 1 98.88 34 LEU B C 1
ATOM 2929 O O . LEU B 1 34 ? -11.555 -11.352 7.508 1 98.88 34 LEU B O 1
ATOM 2933 N N . VAL B 1 35 ? -11.523 -13.547 7.09 1 98.75 35 VAL B N 1
ATOM 2934 C CA . VAL B 1 35 ? -10.742 -13.906 8.266 1 98.75 35 VAL B CA 1
ATOM 2935 C C . VAL B 1 35 ? -9.359 -14.406 7.836 1 98.75 35 VAL B C 1
ATOM 2937 O O . VAL B 1 35 ? -9.25 -15.273 6.965 1 98.75 35 VAL B O 1
ATOM 2940 N N . ALA B 1 36 ? -8.336 -13.883 8.383 1 98.19 36 ALA B N 1
ATOM 2941 C CA . ALA B 1 36 ? -6.988 -14.312 8.008 1 98.19 36 ALA B CA 1
ATOM 2942 C C . ALA B 1 36 ? -6.004 -14.086 9.148 1 98.19 36 ALA B C 1
ATOM 2944 O O . ALA B 1 36 ? -6.207 -13.203 9.984 1 98.19 36 ALA B O 1
ATOM 2945 N N . ARG B 1 37 ? -4.988 -14.938 9.195 1 96.88 37 ARG B N 1
ATOM 2946 C CA . ARG B 1 37 ? -3.883 -14.734 10.125 1 96.88 37 ARG B CA 1
ATOM 2947 C C . ARG B 1 37 ? -3.035 -13.531 9.719 1 96.88 37 ARG B C 1
ATOM 2949 O O . ARG B 1 37 ? -2.619 -12.75 10.578 1 96.88 37 ARG B O 1
ATOM 2956 N N . ASP B 1 38 ? -2.75 -13.461 8.461 1 96.31 38 ASP B N 1
ATOM 2957 C CA . ASP B 1 38 ? -1.915 -12.398 7.914 1 96.31 38 ASP B CA 1
ATOM 2958 C C . ASP B 1 38 ? -2.676 -11.594 6.863 1 96.31 38 ASP B C 1
ATOM 2960 O O . ASP B 1 38 ? -3.42 -12.156 6.059 1 96.31 38 ASP B O 1
ATOM 2964 N N . PHE B 1 39 ? -2.49 -10.312 6.906 1 96.69 39 PHE B N 1
ATOM 2965 C CA . PHE B 1 39 ? -3.045 -9.383 5.93 1 96.69 39 PHE B CA 1
ATOM 2966 C C . PHE B 1 39 ? -1.932 -8.664 5.172 1 96.69 39 PHE B C 1
ATOM 2968 O O . PHE B 1 39 ? -0.758 -8.773 5.535 1 96.69 39 PHE B O 1
ATOM 2975 N N . PRO B 1 40 ? -2.209 -7.984 4.035 1 93.38 40 PRO B N 1
ATOM 2976 C CA . PRO B 1 40 ? -1.209 -7.438 3.113 1 93.38 40 PRO B CA 1
ATOM 2977 C C . PRO B 1 40 ? -0.231 -6.488 3.803 1 93.38 40 PRO B C 1
ATOM 2979 O O . PRO B 1 40 ? 0.846 -6.211 3.268 1 93.38 40 PRO B O 1
ATOM 2982 N N . SER B 1 41 ? -0.373 -5.977 4.945 1 87.88 41 SER B N 1
ATOM 2983 C CA . SER B 1 41 ? 0.57 -5.109 5.645 1 87.88 41 SER B CA 1
ATOM 2984 C C . SER B 1 41 ? 1.604 -5.926 6.41 1 87.88 41 SER B C 1
ATOM 2986 O O . SER B 1 41 ? 2.59 -5.375 6.91 1 87.88 41 SER B O 1
ATOM 2988 N N . GLU B 1 42 ? 1.413 -7.184 6.43 1 87.12 42 GLU B N 1
ATOM 2989 C CA . GLU B 1 42 ? 2.291 -8.039 7.219 1 87.12 42 GLU B CA 1
ATOM 2990 C C . GLU B 1 42 ? 3.211 -8.867 6.324 1 87.12 42 GLU B C 1
ATOM 2992 O O . GLU B 1 42 ? 2.959 -9 5.125 1 87.12 42 GLU B O 1
ATOM 2997 N N . THR B 1 43 ? 4.277 -9.242 6.953 1 84.44 43 THR B N 1
ATOM 2998 C CA . THR B 1 43 ? 5.211 -10.148 6.293 1 84.44 43 THR B CA 1
ATOM 2999 C C . THR B 1 43 ? 5.398 -11.43 7.105 1 84.44 43 THR B C 1
ATOM 3001 O O . THR B 1 43 ? 5.566 -11.375 8.328 1 84.44 43 THR B O 1
ATOM 3004 N N . SER B 1 44 ? 5.102 -12.492 6.492 1 92.19 44 SER B N 1
ATOM 3005 C CA . SER B 1 44 ? 5.312 -13.82 7.062 1 92.19 44 SER B CA 1
ATOM 3006 C C . SER B 1 44 ? 5.773 -14.812 6 1 92.19 44 SER B C 1
ATOM 3008 O O . SER B 1 44 ? 5.293 -14.781 4.867 1 92.19 44 SER B O 1
ATOM 3010 N N . VAL B 1 45 ? 6.688 -15.695 6.426 1 94.62 45 VAL B N 1
ATOM 3011 C CA . VAL B 1 45 ? 7.199 -16.719 5.52 1 94.62 45 VAL B CA 1
ATOM 3012 C C . VAL B 1 45 ? 6.051 -17.609 5.055 1 94.62 45 VAL B C 1
ATOM 3014 O O . VAL B 1 45 ? 6.113 -18.203 3.971 1 94.62 45 VAL B O 1
ATOM 3017 N N . ASN B 1 46 ? 4.992 -17.641 5.809 1 94.38 46 ASN B N 1
ATOM 3018 C CA . ASN B 1 46 ? 3.861 -18.516 5.508 1 94.38 46 ASN B CA 1
ATOM 3019 C C . ASN B 1 46 ? 2.748 -17.766 4.781 1 94.38 46 ASN B C 1
ATOM 3021 O O . ASN B 1 46 ? 1.712 -18.344 4.457 1 94.38 46 ASN B O 1
ATOM 3025 N N . TYR B 1 47 ? 2.871 -16.516 4.605 1 96.25 47 TYR B N 1
ATOM 3026 C CA . TYR B 1 47 ? 1.964 -15.68 3.816 1 96.25 47 TYR B CA 1
ATOM 3027 C C . TYR B 1 47 ? 2.523 -15.438 2.42 1 96.25 47 TYR B C 1
ATOM 3029 O O . TYR B 1 47 ? 3.203 -14.438 2.184 1 96.25 47 TYR B O 1
ATOM 3037 N N . ALA B 1 48 ? 2.227 -16.25 1.527 1 95.44 48 ALA B N 1
ATOM 3038 C CA . ALA B 1 48 ? 2.938 -16.453 0.268 1 95.44 48 ALA B CA 1
ATOM 3039 C C . ALA B 1 48 ? 2.744 -15.258 -0.665 1 95.44 48 ALA B C 1
ATOM 3041 O O . ALA B 1 48 ? 3.664 -14.875 -1.388 1 95.44 48 ALA B O 1
ATOM 3042 N N . SER B 1 49 ? 1.643 -14.586 -0.633 1 96.81 49 SER B N 1
ATOM 3043 C CA . SER B 1 49 ? 1.218 -13.695 -1.706 1 96.81 49 SER B CA 1
ATOM 3044 C C . SER B 1 49 ? 2.152 -12.492 -1.83 1 96.81 49 SER B C 1
ATOM 3046 O O . SER B 1 49 ? 2.547 -12.117 -2.936 1 96.81 49 SER B O 1
ATOM 3048 N N . PRO B 1 50 ? 2.605 -11.922 -0.721 1 94.38 50 PRO B N 1
ATOM 3049 C CA . PRO B 1 50 ? 3.471 -10.75 -0.879 1 94.38 50 PRO B CA 1
ATOM 3050 C C . PRO B 1 50 ? 4.836 -11.102 -1.465 1 94.38 50 PRO B C 1
ATOM 3052 O O . PRO B 1 50 ? 5.551 -10.211 -1.942 1 94.38 50 PRO B O 1
ATOM 3055 N N . TRP B 1 51 ? 5.254 -12.344 -1.499 1 95.31 51 TRP B N 1
ATOM 3056 C CA . TRP B 1 51 ? 6.602 -12.758 -1.872 1 95.31 51 TRP B CA 1
ATOM 3057 C C . TRP B 1 51 ? 6.652 -13.203 -3.33 1 95.31 51 TRP B C 1
ATOM 3059 O O . TRP B 1 51 ? 7.73 -13.461 -3.871 1 95.31 51 TRP B O 1
ATOM 3069 N N . ALA B 1 52 ? 5.531 -13.227 -3.912 1 96.38 52 ALA B N 1
ATOM 3070 C CA . ALA B 1 52 ? 5.43 -13.766 -5.266 1 96.38 52 ALA B CA 1
ATOM 3071 C C . ALA B 1 52 ? 6.152 -12.867 -6.266 1 96.38 52 ALA B C 1
ATOM 3073 O O . ALA B 1 52 ? 6.125 -11.641 -6.145 1 96.38 52 ALA B O 1
ATOM 3074 N N . GLY B 1 53 ? 6.875 -13.477 -7.199 1 96.38 53 GLY B N 1
ATOM 3075 C CA . GLY B 1 53 ? 7.309 -12.711 -8.359 1 96.38 53 GLY B CA 1
ATOM 3076 C C . GLY B 1 53 ? 6.16 -12.086 -9.125 1 96.38 53 GLY B C 1
ATOM 3077 O O . GLY B 1 53 ? 6.23 -10.922 -9.516 1 96.38 53 GLY B O 1
ATOM 3078 N N . ALA B 1 54 ? 5.137 -12.844 -9.32 1 97.56 54 ALA B N 1
ATOM 3079 C CA . ALA B 1 54 ? 3.82 -12.406 -9.781 1 97.56 54 ALA B CA 1
ATOM 3080 C C . ALA B 1 54 ? 3.879 -11.922 -11.234 1 97.56 54 ALA B C 1
ATOM 3082 O O . ALA B 1 54 ? 3.502 -10.789 -11.531 1 97.56 54 ALA B O 1
ATOM 3083 N N . HIS B 1 55 ? 4.41 -12.695 -12.125 1 97.75 55 HIS B N 1
ATOM 3084 C CA . HIS B 1 55 ? 4.289 -12.508 -13.57 1 97.75 55 HIS B CA 1
ATOM 3085 C C . HIS B 1 55 ? 3.521 -13.656 -14.211 1 97.75 55 HIS B C 1
ATOM 3087 O O . HIS B 1 55 ? 3.326 -14.703 -13.586 1 97.75 55 HIS B O 1
ATOM 3093 N N . TYR B 1 56 ? 3.053 -13.43 -15.344 1 97.81 56 TYR B N 1
ATOM 3094 C CA . TYR B 1 56 ? 2.32 -14.5 -16.016 1 97.81 56 TYR B CA 1
ATOM 3095 C C . TYR B 1 56 ? 3.209 -15.219 -17.016 1 97.81 56 TYR B C 1
ATOM 3097 O O . TYR B 1 56 ? 3.768 -14.594 -17.922 1 97.81 56 TYR B O 1
ATOM 3105 N N . ARG B 1 57 ? 3.379 -16.422 -16.812 1 95.56 57 ARG B N 1
ATOM 3106 C CA . ARG B 1 57 ? 4.039 -17.359 -17.719 1 95.56 57 ARG B CA 1
ATOM 3107 C C . ARG B 1 57 ? 3.189 -18.609 -17.938 1 95.56 57 ARG B C 1
ATOM 3109 O O . ARG B 1 57 ? 2.918 -19.359 -17 1 95.56 57 ARG B O 1
ATOM 3116 N N . PRO B 1 58 ? 2.848 -18.859 -19.188 1 95.5 58 PRO B N 1
ATOM 3117 C CA . PRO B 1 58 ? 2.059 -20.062 -19.438 1 95.5 58 PRO B CA 1
ATOM 3118 C C . PRO B 1 58 ? 2.816 -21.344 -19.109 1 95.5 58 PRO B C 1
ATOM 3120 O O . PRO B 1 58 ? 4.047 -21.375 -19.188 1 95.5 58 PRO B O 1
ATOM 3123 N N . VAL B 1 59 ? 2.07 -22.344 -18.766 1 94.25 59 VAL B N 1
ATOM 3124 C CA . VAL B 1 59 ? 2.631 -23.656 -18.484 1 94.25 59 VAL B CA 1
ATOM 3125 C C . VAL B 1 59 ? 1.938 -24.703 -19.344 1 94.25 59 VAL B C 1
ATOM 3127 O O . VAL B 1 59 ? 0.819 -25.125 -19.047 1 94.25 59 VAL B O 1
ATOM 3130 N N . PRO B 1 60 ? 2.635 -25.156 -20.359 1 94.62 60 PRO B N 1
ATOM 3131 C CA . PRO B 1 60 ? 2.014 -26.156 -21.234 1 94.62 60 PRO B CA 1
ATOM 3132 C C . PRO B 1 60 ? 1.74 -27.484 -20.531 1 94.62 60 PRO B C 1
ATOM 3134 O O . PRO B 1 60 ? 2.535 -27.906 -19.703 1 94.62 60 PRO B O 1
ATOM 3137 N N . GLY B 1 61 ? 0.625 -28.031 -20.766 1 91.62 61 GLY B N 1
ATOM 3138 C CA . GLY B 1 61 ? 0.194 -29.328 -20.266 1 91.62 61 GLY B CA 1
ATOM 3139 C C . GLY B 1 61 ? -1.102 -29.812 -20.891 1 91.62 61 GLY B C 1
ATOM 3140 O O . GLY B 1 61 ? -1.843 -29.016 -21.484 1 91.62 61 GLY B O 1
ATOM 3141 N N . SER B 1 62 ? -1.274 -31.188 -20.75 1 90.88 62 SER B N 1
ATOM 3142 C CA . SER B 1 62 ? -2.455 -31.734 -21.406 1 90.88 62 SER B CA 1
ATOM 3143 C C . SER B 1 62 ? -3.355 -32.469 -20.422 1 90.88 62 SER B C 1
ATOM 3145 O O . SER B 1 62 ? -4.441 -32.906 -20.781 1 90.88 62 SER B O 1
ATOM 3147 N N . SER B 1 63 ? -2.947 -32.594 -19.172 1 92 63 SER B N 1
ATOM 3148 C CA . SER B 1 63 ? -3.82 -33.25 -18.188 1 92 63 SER B CA 1
ATOM 3149 C C . SER B 1 63 ? -5.074 -32.406 -17.953 1 92 63 SER B C 1
ATOM 3151 O O . SER B 1 63 ? -5.09 -31.203 -18.234 1 92 63 SER B O 1
ATOM 3153 N N . PRO B 1 64 ? -6.133 -33.062 -17.5 1 94.25 64 PRO B N 1
ATOM 3154 C CA . PRO B 1 64 ? -7.34 -32.281 -17.188 1 94.25 64 PRO B CA 1
ATOM 3155 C C . PRO B 1 64 ? -7.07 -31.109 -16.234 1 94.25 64 PRO B C 1
ATOM 3157 O O . PRO B 1 64 ? -7.605 -30.016 -16.438 1 94.25 64 PRO B O 1
ATOM 3160 N N . GLN B 1 65 ? -6.254 -31.312 -15.266 1 93.94 65 GLN B N 1
ATOM 3161 C CA . GLN B 1 65 ? -5.895 -30.25 -14.328 1 93.94 65 GLN B CA 1
ATOM 3162 C C . GLN B 1 65 ? -5.152 -29.125 -15.039 1 93.94 65 GLN B C 1
ATOM 3164 O O . GLN B 1 65 ? -5.438 -27.953 -14.82 1 93.94 65 GLN B O 1
ATOM 3169 N N . ALA B 1 66 ? -4.234 -29.5 -15.883 1 92.88 66 ALA B N 1
ATOM 3170 C CA . ALA B 1 66 ? -3.453 -28.516 -16.625 1 92.88 66 ALA B CA 1
ATOM 3171 C C . ALA B 1 66 ? -4.348 -27.672 -17.531 1 92.88 66 ALA B C 1
ATOM 3173 O O . ALA B 1 66 ? -4.172 -26.453 -17.625 1 92.88 66 ALA B O 1
ATOM 3174 N N . LEU B 1 67 ? -5.293 -28.328 -18.109 1 94.88 67 LEU B N 1
ATOM 3175 C CA . LEU B 1 67 ? -6.199 -27.641 -19 1 94.88 67 LEU B CA 1
ATOM 3176 C C . LEU B 1 67 ? -7.117 -26.688 -18.234 1 94.88 67 LEU B C 1
ATOM 3178 O O . LEU B 1 67 ? -7.41 -25.594 -18.688 1 94.88 67 LEU B O 1
ATOM 3182 N N . ARG B 1 68 ? -7.574 -27.109 -17.094 1 96.06 68 ARG B N 1
ATOM 3183 C CA . ARG B 1 68 ? -8.383 -26.25 -16.219 1 96.06 68 ARG B CA 1
ATOM 3184 C C . ARG B 1 68 ? -7.602 -25.016 -15.789 1 96.06 68 ARG B C 1
ATOM 3186 O O . ARG B 1 68 ? -8.125 -23.891 -15.812 1 96.06 68 ARG B O 1
ATOM 3193 N N . GLU B 1 69 ? -6.422 -25.234 -15.414 1 95.81 69 GLU B N 1
ATOM 3194 C CA . GLU B 1 69 ? -5.57 -24.125 -14.984 1 95.81 69 GLU B CA 1
ATOM 3195 C C . GLU B 1 69 ? -5.266 -23.172 -16.141 1 95.81 69 GLU B C 1
ATOM 3197 O O . GLU B 1 69 ? -5.164 -21.953 -15.938 1 95.81 69 GLU B O 1
ATOM 3202 N N . ALA B 1 70 ? -5.098 -23.766 -17.312 1 96.06 70 ALA B N 1
ATOM 3203 C CA . ALA B 1 70 ? -4.887 -22.938 -18.484 1 96.06 70 ALA B CA 1
ATOM 3204 C C . ALA B 1 70 ? -6.078 -22.016 -18.734 1 96.06 70 ALA B C 1
ATOM 3206 O O . ALA B 1 70 ? -5.906 -20.828 -19.047 1 96.06 70 ALA B O 1
ATOM 3207 N N . ASP B 1 71 ? -7.227 -22.578 -18.578 1 97.5 71 ASP B N 1
ATOM 3208 C CA . ASP B 1 71 ? -8.445 -21.781 -18.719 1 97.5 71 ASP B CA 1
ATOM 3209 C C . ASP B 1 71 ? -8.508 -20.688 -17.656 1 97.5 71 ASP B C 1
ATOM 3211 O O . ASP B 1 71 ? -8.82 -19.531 -17.969 1 97.5 71 ASP B O 1
ATOM 3215 N N . GLN B 1 72 ? -8.266 -21 -16.406 1 98.38 72 GLN B N 1
ATOM 3216 C CA . GLN B 1 72 ? -8.234 -20.031 -15.32 1 98.38 72 GLN B CA 1
ATOM 3217 C C . GLN B 1 72 ? -7.211 -18.938 -15.578 1 98.38 72 GLN B C 1
ATOM 3219 O O . GLN B 1 72 ? -7.484 -17.75 -15.344 1 98.38 72 GLN B O 1
ATOM 3224 N N . ALA B 1 73 ? -6.066 -19.344 -16.078 1 98.25 73 ALA B N 1
ATOM 3225 C CA . ALA B 1 73 ? -4.992 -18.406 -16.375 1 98.25 73 ALA B CA 1
ATOM 3226 C C . ALA B 1 73 ? -5.398 -17.422 -17.469 1 98.25 73 ALA B C 1
ATOM 3228 O O . ALA B 1 73 ? -5.117 -16.219 -17.359 1 98.25 73 ALA B O 1
ATOM 3229 N N . GLN B 1 74 ? -6.039 -17.938 -18.484 1 98.19 74 GLN B N 1
ATOM 3230 C CA . GLN B 1 74 ? -6.488 -17.078 -19.562 1 98.19 74 GLN B CA 1
ATOM 3231 C C . GLN B 1 74 ? -7.488 -16.047 -19.062 1 98.19 74 GLN B C 1
ATOM 3233 O O . GLN B 1 74 ? -7.391 -14.859 -19.406 1 98.19 74 GLN B O 1
ATOM 3238 N N . ARG B 1 75 ? -8.43 -16.438 -18.25 1 98.5 75 ARG B N 1
ATOM 3239 C CA . ARG B 1 75 ? -9.414 -15.523 -17.703 1 98.5 75 ARG B CA 1
ATOM 3240 C C . ARG B 1 75 ? -8.758 -14.508 -16.766 1 98.5 75 ARG B C 1
ATOM 3242 O O . ARG B 1 75 ? -9.125 -13.328 -16.766 1 98.5 75 ARG B O 1
ATOM 3249 N N . THR B 1 76 ? -7.809 -14.969 -16 1 98.75 76 THR B N 1
ATOM 3250 C CA . THR B 1 76 ? -7.066 -14.062 -15.133 1 98.75 76 THR B CA 1
ATOM 3251 C C . THR B 1 76 ? -6.293 -13.039 -15.961 1 98.75 76 THR B C 1
ATOM 3253 O O . THR B 1 76 ? -6.293 -11.844 -15.641 1 98.75 76 THR B O 1
ATOM 3256 N N . TYR B 1 77 ? -5.676 -13.523 -17.047 1 98.56 77 TYR B N 1
ATOM 3257 C CA . TYR B 1 77 ? -4.938 -12.648 -17.938 1 98.56 77 TYR B CA 1
ATOM 3258 C C . TYR B 1 77 ? -5.828 -11.531 -18.469 1 98.56 77 TYR B C 1
ATOM 3260 O O . TYR B 1 77 ? -5.457 -10.352 -18.406 1 98.56 77 TYR B O 1
ATOM 3268 N N . GLU B 1 78 ? -6.957 -11.836 -18.922 1 98.38 78 GLU B N 1
ATOM 3269 C CA . GLU B 1 78 ? -7.875 -10.852 -19.484 1 98.38 78 GLU B CA 1
ATOM 3270 C C . GLU B 1 78 ? -8.336 -9.852 -18.422 1 98.38 78 GLU B C 1
ATOM 3272 O O . GLU B 1 78 ? -8.406 -8.648 -18.672 1 98.38 78 GLU B O 1
ATOM 3277 N N . PHE B 1 79 ? -8.664 -10.367 -17.328 1 98.62 79 PHE B N 1
ATOM 3278 C CA . PHE B 1 79 ? -9.109 -9.523 -16.234 1 98.62 79 PHE B CA 1
ATOM 3279 C C . PHE B 1 79 ? -8.016 -8.531 -15.836 1 98.62 79 PHE B C 1
ATOM 3281 O O . PHE B 1 79 ? -8.289 -7.34 -15.672 1 98.62 79 PHE B O 1
ATOM 3288 N N . LEU B 1 80 ? -6.809 -9.008 -15.617 1 98.62 80 LEU B N 1
ATOM 3289 C CA . LEU B 1 80 ? -5.715 -8.156 -15.156 1 98.62 80 LEU B CA 1
ATOM 3290 C C . LEU B 1 80 ? -5.32 -7.148 -16.219 1 98.62 80 LEU B C 1
ATOM 3292 O O . LEU B 1 80 ? -4.918 -6.023 -15.906 1 98.62 80 LEU B O 1
ATOM 3296 N N . LYS B 1 81 ? -5.426 -7.578 -17.438 1 97.88 81 LYS B N 1
ATOM 3297 C CA . LYS B 1 81 ? -5.18 -6.645 -18.531 1 97.88 81 LYS B CA 1
ATOM 3298 C C . LYS B 1 81 ? -6.125 -5.449 -18.469 1 97.88 81 LYS B C 1
ATOM 3300 O O . LYS B 1 81 ? -5.691 -4.301 -18.562 1 97.88 81 LYS B O 1
ATOM 3305 N N . ARG B 1 82 ? -7.352 -5.699 -18.25 1 98 82 ARG B N 1
ATOM 3306 C CA . ARG B 1 82 ? -8.344 -4.637 -18.125 1 98 82 ARG B CA 1
ATOM 3307 C C . ARG B 1 82 ? -8.117 -3.822 -16.859 1 98 82 ARG B C 1
ATOM 3309 O O . ARG B 1 82 ? -8.227 -2.594 -16.875 1 98 82 ARG B O 1
ATOM 3316 N N . THR B 1 83 ? -7.809 -4.469 -15.805 1 98 83 THR B N 1
ATOM 3317 C CA . THR B 1 83 ? -7.605 -3.818 -14.516 1 98 83 THR B CA 1
ATOM 3318 C C . THR B 1 83 ? -6.406 -2.879 -14.57 1 98 83 THR B C 1
ATOM 3320 O O . THR B 1 83 ? -6.441 -1.786 -14 1 98 83 THR B O 1
ATOM 3323 N N . ALA B 1 84 ? -5.359 -3.301 -15.258 1 97.31 84 ALA B N 1
ATOM 3324 C CA . ALA B 1 84 ? -4.152 -2.488 -15.367 1 97.31 84 ALA B CA 1
ATOM 3325 C C . ALA B 1 84 ? -4.461 -1.126 -15.984 1 97.31 84 ALA B C 1
ATOM 3327 O O . ALA B 1 84 ? -3.871 -0.115 -15.594 1 97.31 84 ALA B O 1
ATOM 3328 N N . VAL B 1 85 ? -5.344 -1.064 -16.891 1 96.12 85 VAL B N 1
ATOM 3329 C CA . VAL B 1 85 ? -5.719 0.166 -17.578 1 96.12 85 VAL B CA 1
ATOM 3330 C C . VAL B 1 85 ? -6.688 0.968 -16.719 1 96.12 85 VAL B C 1
ATOM 3332 O O . VAL B 1 85 ? -6.52 2.176 -16.531 1 96.12 85 VAL B O 1
ATOM 3335 N N . ALA B 1 86 ? -7.605 0.307 -16.141 1 96.62 86 ALA B N 1
ATOM 3336 C CA . ALA B 1 86 ? -8.695 0.956 -15.406 1 96.62 86 ALA B CA 1
ATOM 3337 C C . ALA B 1 86 ? -8.219 1.458 -14.047 1 96.62 86 ALA B C 1
ATOM 3339 O O . ALA B 1 86 ? -8.758 2.434 -13.516 1 96.62 86 ALA B O 1
ATOM 3340 N N . GLU B 1 87 ? -7.285 0.823 -13.523 1 96.94 87 GLU B N 1
ATOM 3341 C CA . GLU B 1 87 ? -6.828 1.113 -12.164 1 96.94 87 GLU B CA 1
ATOM 3342 C C . GLU B 1 87 ? -5.305 1.211 -12.102 1 96.94 87 GLU B C 1
ATOM 3344 O O . GLU B 1 87 ? -4.648 0.357 -11.508 1 96.94 87 GLU B O 1
ATOM 3349 N N . PRO B 1 88 ? -4.766 2.303 -12.531 1 92.44 88 PRO B N 1
ATOM 3350 C CA . PRO B 1 88 ? -3.307 2.428 -12.609 1 92.44 88 PRO B CA 1
ATOM 3351 C C . PRO B 1 88 ? -2.631 2.316 -11.242 1 92.44 88 PRO B C 1
ATOM 3353 O O . PRO B 1 88 ? -1.441 2.004 -11.164 1 92.44 88 PRO B O 1
ATOM 3356 N N . GLY B 1 89 ? -3.311 2.48 -10.188 1 95.5 89 GLY B N 1
ATOM 3357 C CA . GLY B 1 89 ? -2.736 2.398 -8.852 1 95.5 89 GLY B CA 1
ATOM 3358 C C . GLY B 1 89 ? -2.777 0.998 -8.273 1 95.5 89 GLY B C 1
ATOM 3359 O O . GLY B 1 89 ? -2.318 0.772 -7.148 1 95.5 89 GLY B O 1
ATOM 3360 N N . ALA B 1 90 ? -3.174 0.024 -9.055 1 97.69 90 ALA B N 1
ATOM 3361 C CA . ALA B 1 90 ? -3.375 -1.328 -8.539 1 97.69 90 ALA B CA 1
ATOM 3362 C C . ALA B 1 90 ? -2.059 -2.098 -8.484 1 97.69 90 ALA B C 1
ATOM 3364 O O . ALA B 1 90 ? -1.976 -3.156 -7.859 1 97.69 90 ALA B O 1
ATOM 3365 N N . GLY B 1 91 ? -0.99 -1.586 -9.109 1 97.94 91 GLY B N 1
ATOM 3366 C CA . GLY B 1 91 ? 0.299 -2.258 -9.078 1 97.94 91 GLY B CA 1
ATOM 3367 C C . GLY B 1 91 ? 0.448 -3.311 -10.164 1 97.94 91 GLY B C 1
ATOM 3368 O O . GLY B 1 91 ? 1.145 -4.309 -9.977 1 97.94 91 GLY B O 1
ATOM 3369 N N . ILE B 1 92 ? -0.235 -3.178 -11.297 1 98.62 92 ILE B N 1
ATOM 3370 C CA . ILE B 1 92 ? -0.176 -4.082 -12.445 1 98.62 92 ILE B CA 1
ATOM 3371 C C . ILE B 1 92 ? 0.372 -3.34 -13.664 1 98.62 92 ILE B C 1
ATOM 3373 O O . ILE B 1 92 ? -0.064 -2.227 -13.961 1 98.62 92 ILE B O 1
ATOM 3377 N N . ASN B 1 93 ? 1.378 -3.9 -14.32 1 98 93 ASN B N 1
ATOM 3378 C CA . ASN B 1 93 ? 1.859 -3.385 -15.602 1 98 93 ASN B CA 1
ATOM 3379 C C . ASN B 1 93 ? 1.892 -4.473 -16.672 1 98 93 ASN B C 1
ATOM 3381 O O . ASN B 1 93 ? 2.195 -5.633 -16.375 1 98 93 ASN B O 1
ATOM 3385 N N . PHE B 1 94 ? 1.567 -4.125 -17.859 1 98 94 PHE B N 1
ATOM 3386 C CA . PHE B 1 94 ? 1.729 -5.031 -18.984 1 98 94 PHE B CA 1
ATOM 3387 C C . PHE B 1 94 ? 3.051 -4.777 -19.703 1 98 94 PHE B C 1
ATOM 3389 O O . PHE B 1 94 ? 3.373 -3.637 -20.031 1 98 94 PHE B O 1
ATOM 3396 N N . VAL B 1 95 ? 3.816 -5.859 -19.859 1 98.19 95 VAL B N 1
ATOM 3397 C CA . VAL B 1 95 ? 5.164 -5.773 -20.406 1 98.19 95 VAL B CA 1
ATOM 3398 C C . VAL B 1 95 ? 5.402 -6.934 -21.375 1 98.19 95 VAL B C 1
ATOM 3400 O O . VAL B 1 95 ? 4.543 -7.805 -21.531 1 98.19 95 VAL B O 1
ATOM 3403 N N . GLU B 1 96 ? 6.539 -6.883 -22.047 1 98.31 96 GLU B N 1
ATOM 3404 C CA . GLU B 1 96 ? 6.961 -8.023 -22.859 1 98.31 96 GLU B CA 1
ATOM 3405 C C . GLU B 1 96 ? 7.57 -9.117 -22 1 98.31 96 GLU B C 1
ATOM 3407 O O . GLU B 1 96 ? 8.336 -8.836 -21.078 1 98.31 96 GLU B O 1
ATOM 3412 N N . GLY B 1 97 ? 7.148 -10.32 -22.25 1 98.38 97 GLY B N 1
ATOM 3413 C CA . GLY B 1 97 ? 7.77 -11.492 -21.656 1 98.38 97 GLY B CA 1
ATOM 3414 C C . GLY B 1 97 ? 8.547 -12.32 -22.656 1 98.38 97 GLY B C 1
ATOM 3415 O O . GLY B 1 97 ? 8.117 -12.492 -23.797 1 98.38 97 GLY B O 1
ATOM 3416 N N . ILE B 1 98 ? 9.758 -12.75 -22.266 1 98.06 98 ILE B N 1
ATOM 3417 C CA . ILE B 1 98 ? 10.586 -13.602 -23.109 1 98.06 98 ILE B CA 1
ATOM 3418 C C . ILE B 1 98 ? 10.938 -14.883 -22.344 1 98.06 98 ILE B C 1
ATOM 3420 O O . ILE B 1 98 ? 11.258 -14.844 -21.156 1 98.06 98 ILE B O 1
ATOM 3424 N N . GLU B 1 99 ? 10.836 -16 -23.031 1 97.81 99 GLU B N 1
ATOM 3425 C CA . GLU B 1 99 ? 11.25 -17.297 -22.484 1 97.81 99 GLU B CA 1
ATOM 3426 C C . GLU B 1 99 ? 12.328 -17.938 -23.344 1 97.81 99 GLU B C 1
ATOM 3428 O O . GLU B 1 99 ? 12.211 -17.969 -24.578 1 97.81 99 GLU B O 1
ATOM 3433 N N . HIS B 1 100 ? 13.391 -18.344 -22.734 1 97.75 100 HIS B N 1
ATOM 3434 C CA . HIS B 1 100 ? 14.469 -19.109 -23.359 1 97.75 100 HIS B CA 1
ATOM 3435 C C . HIS B 1 100 ? 14.695 -20.422 -22.641 1 97.75 100 HIS B C 1
ATOM 3437 O O . HIS B 1 100 ? 15.086 -20.438 -21.469 1 97.75 100 HIS B O 1
ATOM 3443 N N . LEU B 1 101 ? 14.492 -21.5 -23.328 1 97.19 101 LEU B N 1
ATOM 3444 C CA . LEU B 1 101 ? 14.695 -22.812 -22.734 1 97.19 101 LEU B CA 1
ATOM 3445 C C . LEU B 1 101 ? 15.875 -23.531 -23.375 1 97.19 101 LEU B C 1
ATOM 3447 O O . LEU B 1 101 ? 15.922 -23.672 -24.594 1 97.19 101 LEU B O 1
ATOM 3451 N N . GLU B 1 102 ? 16.797 -23.922 -22.562 1 95.56 102 GLU B N 1
ATOM 3452 C CA . GLU B 1 102 ? 17.969 -24.656 -23.047 1 95.56 102 GLU B CA 1
ATOM 3453 C C . GLU B 1 102 ? 17.688 -26.141 -23.141 1 95.56 102 GLU B C 1
ATOM 3455 O O . GLU B 1 102 ? 18.281 -26.844 -23.969 1 95.56 102 GLU B O 1
ATOM 3460 N N . ALA B 1 103 ? 16.828 -26.609 -22.344 1 94.62 103 ALA B N 1
ATOM 3461 C CA . ALA B 1 103 ? 16.406 -28.016 -22.312 1 94.62 103 ALA B CA 1
ATOM 3462 C C . ALA B 1 103 ? 14.891 -28.125 -22.125 1 94.62 103 ALA B C 1
ATOM 3464 O O . ALA B 1 103 ? 14.422 -28.594 -21.094 1 94.62 103 ALA B O 1
ATOM 3465 N N . PRO B 1 104 ? 14.172 -27.812 -23.188 1 94.81 104 PRO B N 1
ATOM 3466 C CA . PRO B 1 104 ? 12.711 -27.734 -23.031 1 94.81 104 PRO B CA 1
ATOM 3467 C C . PRO B 1 104 ? 12.078 -29.078 -22.703 1 94.81 104 PRO B C 1
ATOM 3469 O O . PRO B 1 104 ? 12.383 -30.078 -23.344 1 94.81 104 PRO B O 1
ATOM 3472 N N . PRO B 1 105 ? 11.188 -29.094 -21.719 1 93.06 105 PRO B N 1
ATOM 3473 C CA . PRO B 1 105 ? 10.391 -30.312 -21.5 1 93.06 105 PRO B CA 1
ATOM 3474 C C . PRO B 1 105 ? 9.539 -30.672 -22.719 1 93.06 105 PRO B C 1
ATOM 3476 O O . PRO B 1 105 ? 9.266 -29.812 -23.562 1 93.06 105 PRO B O 1
ATOM 3479 N N . PRO B 1 106 ? 9.133 -31.922 -22.75 1 93.19 106 PRO B N 1
ATOM 3480 C CA . PRO B 1 106 ? 8.406 -32.406 -23.922 1 93.19 106 PRO B CA 1
ATOM 3481 C C . PRO B 1 106 ? 7.148 -31.578 -24.203 1 93.19 106 PRO B C 1
ATOM 3483 O O . PRO B 1 106 ? 6.785 -31.391 -25.375 1 93.19 106 PRO B O 1
ATOM 3486 N N . GLU B 1 107 ? 6.48 -31.125 -23.156 1 93.38 107 GLU B N 1
ATOM 3487 C CA . GLU B 1 107 ? 5.234 -30.391 -23.328 1 93.38 107 GLU B CA 1
ATOM 3488 C C . GLU B 1 107 ? 5.465 -29.109 -24.125 1 93.38 107 GLU B C 1
ATOM 3490 O O . GLU B 1 107 ? 4.57 -28.641 -24.844 1 93.38 107 GLU B O 1
ATOM 3495 N N . TYR B 1 108 ? 6.672 -28.531 -24.078 1 94.81 108 TYR B N 1
ATOM 3496 C CA . TYR B 1 108 ? 7 -27.312 -24.797 1 94.81 108 TYR B CA 1
ATOM 3497 C C . TYR B 1 108 ? 7.293 -27.578 -26.266 1 94.81 108 TYR B C 1
ATOM 3499 O O . TYR B 1 108 ? 7.324 -26.656 -27.078 1 94.81 108 TYR B O 1
ATOM 3507 N N . LEU B 1 109 ? 7.508 -28.828 -26.531 1 93.44 109 LEU B N 1
ATOM 3508 C CA . LEU B 1 109 ? 7.816 -29.203 -27.906 1 93.44 109 LEU B CA 1
ATOM 3509 C C . LEU B 1 109 ? 6.566 -29.688 -28.625 1 93.44 109 LEU B C 1
ATOM 3511 O O . LEU B 1 109 ? 6.59 -29.891 -29.844 1 93.44 109 LEU B O 1
ATOM 3515 N N . ASP B 1 110 ? 5.492 -29.844 -27.859 1 93.38 110 ASP B N 1
ATOM 3516 C CA . ASP B 1 110 ? 4.203 -30.219 -28.438 1 93.38 110 ASP B CA 1
ATOM 3517 C C . ASP B 1 110 ? 3.428 -28.984 -28.891 1 93.38 110 ASP B C 1
ATOM 3519 O O . ASP B 1 110 ? 3.014 -28.172 -28.062 1 93.38 110 ASP B O 1
ATOM 3523 N N . GLN B 1 111 ? 3.166 -28.938 -30.156 1 91.69 111 GLN B N 1
ATOM 3524 C CA . GLN B 1 111 ? 2.553 -27.75 -30.75 1 91.69 111 GLN B CA 1
ATOM 3525 C C . GLN B 1 111 ? 1.17 -27.484 -30.156 1 91.69 111 GLN B C 1
ATOM 3527 O O . GLN B 1 111 ? 0.802 -26.344 -29.906 1 91.69 111 GLN B O 1
ATOM 3532 N N . GLN B 1 112 ? 0.466 -28.469 -30.031 1 91.69 112 GLN B N 1
ATOM 3533 C CA . GLN B 1 112 ? -0.879 -28.312 -29.484 1 91.69 112 GLN B CA 1
ATOM 3534 C C . GLN B 1 112 ? -0.836 -27.812 -28.047 1 91.69 112 GLN B C 1
ATOM 3536 O O . GLN B 1 112 ? -1.607 -26.938 -27.656 1 91.69 112 GLN B O 1
ATOM 3541 N N . SER B 1 113 ? 0.044 -28.406 -27.266 1 92 113 SER B N 1
ATOM 3542 C CA . SER B 1 113 ? 0.206 -27.969 -25.875 1 92 113 SER B CA 1
ATOM 3543 C C . SER B 1 113 ? 0.598 -26.5 -25.797 1 92 113 SER B C 1
ATOM 3545 O O . SER B 1 113 ? 0.081 -25.766 -24.953 1 92 113 SER B O 1
ATOM 3547 N N . VAL B 1 114 ? 1.466 -26.141 -26.656 1 94.19 114 VAL B N 1
ATOM 3548 C CA . VAL B 1 114 ? 1.913 -24.75 -26.703 1 94.19 114 VAL B CA 1
ATOM 3549 C C . VAL B 1 114 ? 0.76 -23.844 -27.141 1 94.19 114 VAL B C 1
ATOM 3551 O O . VAL B 1 114 ? 0.498 -22.812 -26.516 1 94.19 114 VAL B O 1
ATOM 3554 N N . ARG B 1 115 ? 0.045 -24.234 -28.125 1 91.38 115 ARG B N 1
ATOM 3555 C CA . ARG B 1 115 ? -1.084 -23.438 -28.609 1 91.38 115 ARG B CA 1
ATOM 3556 C C . ARG B 1 115 ? -2.145 -23.281 -27.531 1 91.38 115 ARG B C 1
ATOM 3558 O O . ARG B 1 115 ? -2.744 -22.203 -27.406 1 91.38 115 ARG B O 1
ATOM 3565 N N . ASN B 1 116 ? -2.354 -24.25 -26.734 1 91.31 116 ASN B N 1
ATOM 3566 C CA . ASN B 1 116 ? -3.379 -24.25 -25.703 1 91.31 116 ASN B CA 1
ATOM 3567 C C . ASN B 1 116 ? -3.127 -23.156 -24.672 1 91.31 116 ASN B C 1
ATOM 3569 O O . ASN B 1 116 ? -4.07 -22.641 -24.062 1 91.31 116 ASN B O 1
ATOM 3573 N N . VAL B 1 117 ? -1.891 -22.797 -24.516 1 95.69 117 VAL B N 1
ATOM 3574 C CA . VAL B 1 117 ? -1.636 -21.953 -23.359 1 95.69 117 VAL B CA 1
ATOM 3575 C C . VAL B 1 117 ? -1.06 -20.609 -23.797 1 95.69 117 VAL B C 1
ATOM 3577 O O . VAL B 1 117 ? -1.092 -19.641 -23.062 1 95.69 117 VAL B O 1
ATOM 3580 N N . TYR B 1 118 ? -0.642 -20.5 -25.062 1 96.5 118 TYR B N 1
ATOM 3581 C CA . TYR B 1 118 ? 0.009 -19.266 -25.484 1 96.5 118 TYR B CA 1
ATOM 3582 C C . TYR B 1 118 ? -0.872 -18.484 -26.453 1 96.5 118 TYR B C 1
ATOM 3584 O O . TYR B 1 118 ? -0.636 -17.312 -26.688 1 96.5 118 TYR B O 1
ATOM 3592 N N . SER B 1 119 ? -1.92 -19.078 -26.969 1 93.81 119 SER B N 1
ATOM 3593 C CA . SER B 1 119 ? -2.648 -18.516 -28.109 1 93.81 119 SER B CA 1
ATOM 3594 C C . SER B 1 119 ? -3.373 -17.234 -27.703 1 93.81 119 SER B C 1
ATOM 3596 O O . SER B 1 119 ? -3.59 -16.359 -28.547 1 93.81 119 SER B O 1
ATOM 3598 N N . HIS B 1 120 ? -3.736 -17.062 -26.469 1 95 120 HIS B N 1
ATOM 3599 C CA . HIS B 1 120 ? -4.523 -15.914 -26.031 1 95 120 HIS B CA 1
ATOM 3600 C C . HIS B 1 120 ? -3.633 -14.711 -25.734 1 95 120 HIS B C 1
ATOM 3602 O O . HIS B 1 120 ? -4.125 -13.602 -25.547 1 95 120 HIS B O 1
ATOM 3608 N N . LEU B 1 121 ? -2.359 -14.898 -25.781 1 97.25 121 LEU B N 1
ATOM 3609 C CA . LEU B 1 121 ? -1.44 -13.852 -25.344 1 97.25 121 LEU B CA 1
ATOM 3610 C C . LEU B 1 121 ? -1.205 -12.836 -26.453 1 97.25 121 LEU B C 1
ATOM 3612 O O . LEU B 1 121 ? -1.051 -13.211 -27.609 1 97.25 121 LEU B O 1
ATOM 3616 N N . ASP B 1 122 ? -1.191 -11.633 -26.062 1 96 122 ASP B N 1
ATOM 3617 C CA . ASP B 1 122 ? -0.922 -10.555 -27 1 96 122 ASP B CA 1
ATOM 3618 C C . ASP B 1 122 ? 0.473 -10.695 -27.609 1 96 122 ASP B C 1
ATOM 3620 O O . ASP B 1 122 ? 1.443 -10.953 -26.891 1 96 122 ASP B O 1
ATOM 3624 N N . LYS B 1 123 ? 0.59 -10.633 -29.016 1 96.75 123 LYS B N 1
ATOM 3625 C CA . LYS B 1 123 ? 1.849 -10.539 -29.75 1 96.75 123 LYS B CA 1
ATOM 3626 C C . LYS B 1 123 ? 2.725 -11.758 -29.5 1 96.75 123 LYS B C 1
ATOM 3628 O O . LYS B 1 123 ? 3.947 -11.641 -29.406 1 96.75 123 LYS B O 1
ATOM 3633 N N . PHE B 1 124 ? 2.078 -12.852 -29.312 1 97.38 124 PHE B N 1
ATOM 3634 C CA . PHE B 1 124 ? 2.826 -14.086 -29.141 1 97.38 124 PHE B CA 1
ATOM 3635 C C . PHE B 1 124 ? 3.654 -14.398 -30.391 1 97.38 124 PHE B C 1
ATOM 3637 O O . PHE B 1 124 ? 3.15 -14.32 -31.516 1 97.38 124 PHE B O 1
ATOM 3644 N N . GLN B 1 125 ? 4.969 -14.711 -30.188 1 97.06 125 GLN B N 1
ATOM 3645 C CA . GLN B 1 125 ? 5.875 -15.055 -31.281 1 97.06 125 GLN B CA 1
ATOM 3646 C C . GLN B 1 125 ? 6.863 -16.141 -30.859 1 97.06 125 GLN B C 1
ATOM 3648 O O . GLN B 1 125 ? 7.465 -16.047 -29.781 1 97.06 125 GLN B O 1
ATOM 3653 N N . VAL B 1 126 ? 6.961 -17.141 -31.688 1 96.31 126 VAL B N 1
ATOM 3654 C CA . VAL B 1 126 ? 8.039 -18.109 -31.516 1 96.31 126 VAL B CA 1
ATOM 3655 C C . VAL B 1 126 ? 9.328 -17.547 -32.125 1 96.31 126 VAL B C 1
ATOM 3657 O O . VAL B 1 126 ? 9.328 -17 -33.219 1 96.31 126 VAL B O 1
ATOM 3660 N N . LEU B 1 127 ? 10.336 -17.688 -31.344 1 97 127 LEU B N 1
ATOM 3661 C CA . LEU B 1 127 ? 11.617 -17.141 -31.781 1 97 127 LEU B CA 1
ATOM 3662 C C . LEU B 1 127 ? 12.422 -18.172 -32.562 1 97 127 LEU B C 1
ATOM 3664 O O . LEU B 1 127 ? 12.539 -19.328 -32.125 1 97 127 LEU B O 1
ATOM 3668 N N . GLY B 1 128 ? 12.992 -17.734 -33.688 1 94.69 128 GLY B N 1
ATOM 3669 C CA . GLY B 1 128 ? 13.844 -18.594 -34.5 1 94.69 128 GLY B CA 1
ATOM 3670 C C . GLY B 1 128 ? 15.227 -18.797 -33.875 1 94.69 128 GLY B C 1
ATOM 3671 O O . GLY B 1 128 ? 15.602 -18.094 -32.938 1 94.69 128 GLY B O 1
ATOM 3672 N N . LYS B 1 129 ? 15.922 -19.766 -34.5 1 93.19 129 LYS B N 1
ATOM 3673 C CA . LYS B 1 129 ? 17.25 -20.125 -34 1 93.19 129 LYS B CA 1
ATOM 3674 C C . LYS B 1 129 ? 18.172 -18.906 -34 1 93.19 129 LYS B C 1
ATOM 3676 O O . LYS B 1 129 ? 19.031 -18.797 -33.125 1 93.19 129 LYS B O 1
ATOM 3681 N N . GLU B 1 130 ? 18 -17.984 -34.875 1 93.75 130 GLU B N 1
ATOM 3682 C CA . GLU B 1 130 ? 18.875 -16.812 -35 1 93.75 130 GLU B CA 1
ATOM 3683 C C . GLU B 1 130 ? 18.469 -15.727 -34 1 93.75 130 GLU B C 1
ATOM 3685 O O . GLU B 1 130 ? 19.234 -14.789 -33.781 1 93.75 130 GLU B O 1
ATOM 3690 N N . GLU B 1 131 ? 17.328 -15.898 -33.469 1 94.75 131 GLU B N 1
ATOM 3691 C CA . GLU B 1 131 ? 16.781 -14.859 -32.594 1 94.75 131 GLU B CA 1
ATOM 3692 C C . GLU B 1 131 ? 17.016 -15.188 -31.125 1 94.75 131 GLU B C 1
ATOM 3694 O O . GLU B 1 131 ? 16.688 -14.391 -30.234 1 94.75 131 GLU B O 1
ATOM 3699 N N . VAL B 1 132 ? 17.516 -16.359 -30.906 1 95.19 132 VAL B N 1
ATOM 3700 C CA . VAL B 1 132 ? 17.734 -16.781 -29.516 1 95.19 132 VAL B CA 1
ATOM 3701 C C . VAL B 1 132 ? 19.219 -16.875 -29.234 1 95.19 132 VAL B C 1
ATOM 3703 O O . VAL B 1 132 ? 20.031 -17.078 -30.156 1 95.19 132 VAL B O 1
ATOM 3706 N N . PRO B 1 133 ? 19.609 -16.641 -27.969 1 93.25 133 PRO B N 1
ATOM 3707 C CA . PRO B 1 133 ? 21.016 -16.781 -27.625 1 93.25 133 PRO B CA 1
ATOM 3708 C C . PRO B 1 133 ? 21.547 -18.203 -27.859 1 93.25 133 PRO B C 1
ATOM 3710 O O . PRO B 1 133 ? 20.75 -19.141 -28 1 93.25 133 PRO B O 1
ATOM 3713 N N . THR B 1 134 ? 22.875 -18.25 -27.875 1 91.69 134 THR B N 1
ATOM 3714 C CA . THR B 1 134 ? 23.516 -19.547 -28.047 1 91.69 134 THR B CA 1
ATOM 3715 C C . THR B 1 134 ? 23.109 -20.5 -26.922 1 91.69 134 THR B C 1
ATOM 3717 O O . THR B 1 134 ? 23.062 -20.109 -25.75 1 91.69 134 THR B O 1
ATOM 3720 N N . GLY B 1 135 ? 22.766 -21.703 -27.328 1 92.12 135 GLY B N 1
ATOM 3721 C CA . GLY B 1 135 ? 22.438 -22.719 -26.328 1 92.12 135 GLY B CA 1
ATOM 3722 C C . GLY B 1 135 ? 20.938 -22.844 -26.094 1 92.12 135 GLY B C 1
ATOM 3723 O O . GLY B 1 135 ? 20.484 -23.844 -25.531 1 92.12 135 GLY B O 1
ATOM 3724 N N . VAL B 1 136 ? 20.203 -21.906 -26.516 1 95.69 136 VAL B N 1
ATOM 3725 C CA . VAL B 1 136 ? 18.75 -21.938 -26.344 1 95.69 136 VAL B CA 1
ATOM 3726 C C . VAL B 1 136 ? 18.109 -22.766 -27.453 1 95.69 136 VAL B C 1
ATOM 3728 O O . VAL B 1 136 ? 18.391 -22.547 -28.625 1 95.69 136 VAL B O 1
ATOM 3731 N N . VAL B 1 137 ? 17.266 -23.672 -27.047 1 95.38 137 VAL B N 1
ATOM 3732 C CA . VAL B 1 137 ? 16.625 -24.609 -27.969 1 95.38 137 VAL B CA 1
ATOM 3733 C C . VAL B 1 137 ? 15.219 -24.125 -28.312 1 95.38 137 VAL B C 1
ATOM 3735 O O . VAL B 1 137 ? 14.727 -24.375 -29.406 1 95.38 137 VAL B O 1
ATOM 3738 N N . TRP B 1 138 ? 14.609 -23.531 -27.438 1 96.69 138 TRP B N 1
ATOM 3739 C CA . TRP B 1 138 ? 13.234 -23.078 -27.594 1 96.69 138 TRP B CA 1
ATOM 3740 C C . TRP B 1 138 ? 13.055 -21.672 -27.031 1 96.69 138 TRP B C 1
ATOM 3742 O O . TRP B 1 138 ? 13.523 -21.375 -25.922 1 96.69 138 TRP B O 1
ATOM 3752 N N . GLY B 1 139 ? 12.461 -20.766 -27.75 1 97.44 139 GLY B N 1
ATOM 3753 C CA . GLY B 1 139 ? 12.273 -19.391 -27.312 1 97.44 139 GLY B CA 1
ATOM 3754 C C . GLY B 1 139 ? 10.977 -18.797 -27.812 1 97.44 139 GLY B C 1
ATOM 3755 O O . GLY B 1 139 ? 10.539 -19.094 -28.938 1 97.44 139 GLY B O 1
ATOM 3756 N N . VAL B 1 140 ? 10.359 -18.016 -27 1 97.75 140 VAL B N 1
ATOM 3757 C CA . VAL B 1 140 ? 9.148 -17.297 -27.391 1 97.75 140 VAL B CA 1
ATOM 3758 C C . VAL B 1 140 ? 9.141 -15.906 -26.766 1 97.75 140 VAL B C 1
ATOM 3760 O O . VAL B 1 140 ? 9.875 -15.641 -25.812 1 97.75 140 VAL B O 1
ATOM 3763 N N . LYS B 1 141 ? 8.367 -15.008 -27.266 1 98.06 141 LYS B N 1
ATOM 3764 C CA . LYS B 1 141 ? 8.047 -13.719 -26.672 1 98.06 141 LYS B CA 1
ATOM 3765 C C . LYS B 1 141 ? 6.559 -13.414 -26.781 1 98.06 141 LYS B C 1
ATOM 3767 O O . LYS B 1 141 ? 5.887 -13.914 -27.688 1 98.06 141 LYS B O 1
ATOM 3772 N N . TYR B 1 142 ? 6.016 -12.688 -25.906 1 98.25 142 TYR B N 1
ATOM 3773 C CA . TYR B 1 142 ? 4.594 -12.375 -25.844 1 98.25 142 TYR B CA 1
ATOM 3774 C C . TYR B 1 142 ? 4.34 -11.219 -24.875 1 98.25 142 TYR B C 1
ATOM 3776 O O . TYR B 1 142 ? 5.23 -10.828 -24.109 1 98.25 142 TYR B O 1
ATOM 3784 N N . GLY B 1 143 ? 3.143 -10.562 -25.016 1 98.31 143 GLY B N 1
ATOM 3785 C CA . GLY B 1 143 ? 2.705 -9.617 -24 1 98.31 143 GLY B CA 1
ATOM 3786 C C . GLY B 1 143 ? 2.203 -10.281 -22.734 1 98.31 143 GLY B C 1
ATOM 3787 O O . GLY B 1 143 ? 1.448 -11.258 -22.797 1 98.31 143 GLY B O 1
ATOM 3788 N N . THR B 1 144 ? 2.641 -9.82 -21.594 1 98.25 144 THR B N 1
ATOM 3789 C CA . THR B 1 144 ? 2.244 -10.398 -20.312 1 98.25 144 THR B CA 1
ATOM 3790 C C . THR B 1 144 ? 2.127 -9.312 -19.25 1 98.25 144 THR B C 1
ATOM 3792 O O . THR B 1 144 ? 2.33 -8.133 -19.516 1 98.25 144 THR B O 1
ATOM 3795 N N . TYR B 1 145 ? 1.691 -9.711 -18.016 1 98.56 145 TYR B N 1
ATOM 3796 C CA . TYR B 1 145 ? 1.599 -8.742 -16.922 1 98.56 145 TYR B CA 1
ATOM 3797 C C . TYR B 1 145 ? 2.619 -9.055 -15.844 1 98.56 145 TYR B C 1
ATOM 3799 O O . TYR B 1 145 ? 3.072 -10.195 -15.711 1 98.56 145 TYR B O 1
ATOM 3807 N N . VAL B 1 146 ? 3.068 -8.078 -15.195 1 98.69 146 VAL B N 1
ATOM 3808 C CA . VAL B 1 146 ? 3.801 -8.156 -13.938 1 98.69 146 VAL B CA 1
ATOM 3809 C C . VAL B 1 146 ? 3.035 -7.41 -12.844 1 98.69 146 VAL B C 1
ATOM 3811 O O . VAL B 1 146 ? 2.326 -6.441 -13.125 1 98.69 146 VAL B O 1
ATOM 3814 N N . ILE B 1 147 ? 3.162 -7.895 -11.625 1 98.69 147 ILE B N 1
ATOM 3815 C CA . ILE B 1 147 ? 2.402 -7.336 -10.516 1 98.69 147 ILE B CA 1
ATOM 3816 C C . ILE B 1 147 ? 3.342 -7.027 -9.352 1 98.69 147 ILE B C 1
ATOM 3818 O O . ILE B 1 147 ? 4.23 -7.82 -9.031 1 98.69 147 ILE B O 1
ATOM 3822 N N . ASN B 1 148 ? 3.248 -5.801 -8.805 1 98.31 148 ASN B N 1
ATOM 3823 C CA . ASN B 1 148 ? 3.732 -5.598 -7.445 1 98.31 148 ASN B CA 1
ATOM 3824 C C . ASN B 1 148 ? 2.801 -6.234 -6.418 1 98.31 148 ASN B C 1
ATOM 3826 O O . ASN B 1 148 ? 1.808 -5.625 -6.012 1 98.31 148 ASN B O 1
ATOM 3830 N N . SER B 1 149 ? 3.16 -7.422 -6.012 1 97.56 149 SER B N 1
ATOM 3831 C CA . SER B 1 149 ? 2.223 -8.32 -5.348 1 97.56 149 SER B CA 1
ATOM 3832 C C . SER B 1 149 ? 1.719 -7.727 -4.035 1 97.56 149 SER B C 1
ATOM 3834 O O . SER B 1 149 ? 0.518 -7.75 -3.76 1 97.56 149 SER B O 1
ATOM 3836 N N . PRO B 1 150 ? 2.646 -7.176 -3.164 1 96.62 150 PRO B N 1
ATOM 3837 C CA . PRO B 1 150 ? 2.102 -6.59 -1.938 1 96.62 150 PRO B CA 1
ATOM 3838 C C . PRO B 1 150 ? 1.174 -5.406 -2.211 1 96.62 150 PRO B C 1
ATOM 3840 O O . PRO B 1 150 ? 0.161 -5.242 -1.526 1 96.62 150 PRO B O 1
ATOM 3843 N N . VAL B 1 151 ? 1.495 -4.555 -3.143 1 97.44 151 VAL B N 1
ATOM 3844 C CA . VAL B 1 151 ? 0.681 -3.393 -3.484 1 97.44 151 VAL B CA 1
ATOM 3845 C C . VAL B 1 151 ? -0.681 -3.85 -4.004 1 97.44 151 VAL B C 1
ATOM 3847 O O . VAL B 1 151 ? -1.714 -3.295 -3.623 1 97.44 151 VAL B O 1
ATOM 3850 N N . TYR B 1 152 ? -0.667 -4.828 -4.875 1 98.5 152 TYR B N 1
ATOM 3851 C CA . TYR B 1 152 ? -1.901 -5.34 -5.457 1 98.5 152 TYR B CA 1
ATOM 3852 C C . TYR B 1 152 ? -2.805 -5.938 -4.387 1 98.5 152 TYR B C 1
ATOM 3854 O O . TYR B 1 152 ? -4.012 -5.676 -4.363 1 98.5 152 TYR B O 1
ATOM 3862 N N . CYS B 1 153 ? -2.281 -6.742 -3.488 1 98.38 153 CYS B N 1
ATOM 3863 C CA . CYS B 1 153 ? -3.076 -7.348 -2.426 1 98.38 153 CYS B CA 1
ATOM 3864 C C . CYS B 1 153 ? -3.691 -6.281 -1.529 1 98.38 153 CYS B C 1
ATOM 3866 O O . CYS B 1 153 ? -4.855 -6.387 -1.14 1 98.38 153 CYS B O 1
ATOM 3868 N N . ALA B 1 154 ? -2.889 -5.277 -1.203 1 97.81 154 ALA B N 1
ATOM 3869 C CA . ALA B 1 154 ? -3.416 -4.176 -0.403 1 97.81 154 ALA B CA 1
ATOM 3870 C C . ALA B 1 154 ? -4.547 -3.457 -1.135 1 97.81 154 ALA B C 1
ATOM 3872 O O . ALA B 1 154 ? -5.535 -3.055 -0.519 1 97.81 154 ALA B O 1
ATOM 3873 N N . HIS B 1 155 ? -4.371 -3.236 -2.404 1 98.38 155 HIS B N 1
ATOM 3874 C CA . HIS B 1 155 ? -5.391 -2.617 -3.244 1 98.38 155 HIS B CA 1
ATOM 3875 C C . HIS B 1 155 ? -6.684 -3.424 -3.225 1 98.38 155 HIS B C 1
ATOM 3877 O O . HIS B 1 155 ? -7.766 -2.865 -3.031 1 98.38 155 HIS B O 1
ATOM 3883 N N . LEU B 1 156 ? -6.543 -4.75 -3.396 1 98.75 156 LEU B N 1
ATOM 3884 C CA . LEU B 1 156 ? -7.715 -5.621 -3.361 1 98.75 156 LEU B CA 1
ATOM 3885 C C . LEU B 1 156 ? -8.406 -5.543 -2.006 1 98.75 156 LEU B C 1
ATOM 3887 O O . LEU B 1 156 ? -9.641 -5.52 -1.936 1 98.75 156 LEU B O 1
ATOM 3891 N N . LEU B 1 157 ? -7.637 -5.52 -0.972 1 98.62 157 LEU B N 1
ATOM 3892 C CA . LEU B 1 157 ? -8.203 -5.453 0.372 1 98.62 157 LEU B CA 1
ATOM 3893 C C . LEU B 1 157 ? -8.992 -4.164 0.564 1 98.62 157 LEU B C 1
ATOM 3895 O O . LEU B 1 157 ? -10.094 -4.188 1.122 1 98.62 157 LEU B O 1
ATOM 3899 N N . ARG B 1 158 ? -8.43 -3.035 0.142 1 98.12 158 ARG B N 1
ATOM 3900 C CA . ARG B 1 158 ? -9.133 -1.765 0.265 1 98.12 158 ARG B CA 1
ATOM 3901 C C . ARG B 1 158 ? -10.453 -1.794 -0.503 1 98.12 158 ARG B C 1
ATOM 3903 O O . ARG B 1 158 ? -11.477 -1.334 -0.001 1 98.12 158 ARG B O 1
ATOM 3910 N N . LYS B 1 159 ? -10.445 -2.348 -1.721 1 98.5 159 LYS B N 1
ATOM 3911 C CA . LYS B 1 159 ? -11.664 -2.484 -2.514 1 98.5 159 LYS B CA 1
ATOM 3912 C C . LYS B 1 159 ? -12.719 -3.305 -1.771 1 98.5 159 LYS B C 1
ATOM 3914 O O . LYS B 1 159 ? -13.891 -2.928 -1.73 1 98.5 159 LYS B O 1
ATOM 3919 N N . PHE B 1 160 ? -12.234 -4.41 -1.209 1 98.75 160 PHE B N 1
ATOM 3920 C CA . PHE B 1 160 ? -13.117 -5.316 -0.486 1 98.75 160 PHE B CA 1
ATOM 3921 C C . PHE B 1 160 ? -13.812 -4.594 0.659 1 98.75 160 PHE B C 1
ATOM 3923 O O . PHE B 1 160 ? -15.031 -4.688 0.808 1 98.75 160 PHE B O 1
ATOM 3930 N N . VAL B 1 161 ? -13.047 -3.844 1.424 1 98.56 161 VAL B N 1
ATOM 3931 C CA . VAL B 1 161 ? -13.578 -3.135 2.584 1 98.56 161 VAL B CA 1
ATOM 3932 C C . VAL B 1 161 ? -14.523 -2.027 2.129 1 98.56 161 VAL B C 1
ATOM 3934 O O . VAL B 1 161 ? -15.617 -1.87 2.68 1 98.56 161 VAL B O 1
ATOM 3937 N N . LEU B 1 162 ? -14.156 -1.293 1.148 1 97.94 162 LEU B N 1
ATOM 3938 C CA . LEU B 1 162 ? -14.945 -0.169 0.663 1 97.94 162 LEU B CA 1
ATOM 3939 C C . LEU B 1 162 ? -16.281 -0.645 0.119 1 97.94 162 LEU B C 1
ATOM 3941 O O . LEU B 1 162 ? -17.281 0.076 0.202 1 97.94 162 LEU B O 1
ATOM 3945 N N . LYS B 1 163 ? -16.297 -1.881 -0.375 1 97 163 LYS B N 1
ATOM 3946 C CA . LYS B 1 163 ? -17.516 -2.436 -0.936 1 97 163 LYS B CA 1
ATOM 3947 C C . LYS B 1 163 ? -18.359 -3.107 0.144 1 97 163 LYS B C 1
ATOM 3949 O O . LYS B 1 163 ? -19.328 -3.816 -0.163 1 97 163 LYS B O 1
ATOM 3954 N N . GLY B 1 164 ? -18 -2.955 1.323 1 96.75 164 GLY B N 1
ATOM 3955 C CA . GLY B 1 164 ? -18.859 -3.391 2.412 1 96.75 164 GLY B CA 1
ATOM 3956 C C . GLY B 1 164 ? -18.344 -4.617 3.135 1 96.75 164 GLY B C 1
ATOM 3957 O O . GLY B 1 164 ? -18.984 -5.117 4.062 1 96.75 164 GLY B O 1
ATOM 3958 N N . GLY B 1 165 ? -17.188 -5.113 2.705 1 98.12 165 GLY B N 1
ATOM 3959 C CA . GLY B 1 165 ? -16.609 -6.273 3.359 1 98.12 165 GLY B CA 1
ATOM 3960 C C . GLY B 1 165 ? -16.062 -5.973 4.742 1 98.12 165 GLY B C 1
ATOM 3961 O O . GLY B 1 165 ? -15.617 -4.852 5.012 1 98.12 165 GLY B O 1
ATOM 3962 N N . GLU B 1 166 ? -16.109 -6.957 5.59 1 97.94 166 GLU B N 1
ATOM 3963 C CA . GLU B 1 166 ? -15.508 -6.879 6.918 1 97.94 166 GLU B CA 1
ATOM 3964 C C . GLU B 1 166 ? -14.273 -7.773 7.02 1 97.94 166 GLU B C 1
ATOM 3966 O O . GLU B 1 166 ? -14.172 -8.773 6.305 1 97.94 166 GLU B O 1
ATOM 3971 N N . THR B 1 167 ? -13.359 -7.383 7.863 1 98.38 167 THR B N 1
ATOM 3972 C CA . THR B 1 167 ? -12.141 -8.164 8.047 1 98.38 167 THR B CA 1
ATOM 3973 C C . THR B 1 167 ? -11.93 -8.484 9.523 1 98.38 167 THR B C 1
ATOM 3975 O O . THR B 1 167 ? -12.367 -7.734 10.398 1 98.38 167 THR B O 1
ATOM 3978 N N . ARG B 1 168 ? -11.336 -9.555 9.773 1 98.19 168 ARG B N 1
ATOM 3979 C CA . ARG B 1 168 ? -10.93 -9.945 11.117 1 98.19 168 ARG B CA 1
ATOM 3980 C C . ARG B 1 168 ? -9.594 -10.688 11.094 1 98.19 168 ARG B C 1
ATOM 3982 O O . ARG B 1 168 ? -9.477 -11.734 10.461 1 98.19 168 ARG B O 1
ATOM 3989 N N . GLN B 1 169 ? -8.594 -10.094 11.688 1 97.38 169 GLN B N 1
ATOM 3990 C CA . GLN B 1 169 ? -7.328 -10.797 11.844 1 97.38 169 GLN B CA 1
ATOM 3991 C C . GLN B 1 169 ? -7.41 -11.836 12.961 1 97.38 169 GLN B C 1
ATOM 3993 O O . GLN B 1 169 ? -7.602 -11.484 14.133 1 97.38 169 GLN B O 1
ATOM 3998 N N . TYR B 1 170 ? -7.289 -13.07 12.602 1 97.38 170 TYR B N 1
ATOM 3999 C CA . TYR B 1 170 ? -7.488 -14.164 13.547 1 97.38 170 TYR B CA 1
ATOM 4000 C C . TYR B 1 170 ? -6.82 -15.445 13.047 1 97.38 170 TYR B C 1
ATOM 4002 O O . TYR B 1 170 ? -6.836 -15.734 11.852 1 97.38 170 TYR B O 1
ATOM 4010 N N . THR B 1 171 ? -6.188 -16.125 13.945 1 96.56 171 THR B N 1
ATOM 4011 C CA . THR B 1 171 ? -5.621 -17.438 13.609 1 96.56 171 THR B CA 1
ATOM 4012 C C . THR B 1 171 ? -6.602 -18.547 13.953 1 96.56 171 THR B C 1
ATOM 4014 O O . THR B 1 171 ? -6.789 -18.875 15.125 1 96.56 171 THR B O 1
ATOM 4017 N N . LEU B 1 172 ? -7.148 -19.125 12.938 1 96.94 172 LEU B N 1
ATOM 4018 C CA . LEU B 1 172 ? -8.07 -20.25 13.141 1 96.94 172 LEU B CA 1
ATOM 4019 C C . LEU B 1 172 ? -7.309 -21.516 13.5 1 96.94 172 LEU B C 1
ATOM 4021 O O . LEU B 1 172 ? -6.324 -21.859 12.844 1 96.94 172 LEU B O 1
ATOM 4025 N N . ALA B 1 173 ? -7.809 -22.188 14.523 1 94.31 173 ALA B N 1
ATOM 4026 C CA . ALA B 1 173 ? -7.195 -23.453 14.922 1 94.31 173 ALA B CA 1
ATOM 4027 C C . ALA B 1 173 ? -7.652 -24.594 14.016 1 94.31 173 ALA B C 1
ATOM 4029 O O . ALA B 1 173 ? -6.918 -25.547 13.805 1 94.31 173 ALA B O 1
ATOM 4030 N N . ASN B 1 174 ? -8.867 -24.484 13.586 1 93.88 174 ASN B N 1
ATOM 4031 C CA . ASN B 1 174 ? -9.445 -25.453 12.656 1 93.88 174 ASN B CA 1
ATOM 4032 C C . ASN B 1 174 ? -10.492 -24.812 11.758 1 93.88 174 ASN B C 1
ATOM 4034 O O . ASN B 1 174 ? -11.031 -23.75 12.086 1 93.88 174 ASN B O 1
ATOM 4038 N N . LEU B 1 175 ? -10.711 -25.484 10.68 1 94.44 175 LEU B N 1
ATOM 4039 C CA . LEU B 1 175 ? -11.602 -24.953 9.648 1 94.44 175 LEU B CA 1
ATOM 4040 C C . LEU B 1 175 ? -12.992 -24.703 10.219 1 94.44 175 LEU B C 1
ATOM 4042 O O . LEU B 1 175 ? -13.641 -23.719 9.867 1 94.44 175 LEU B O 1
ATOM 4046 N N . LYS B 1 176 ? -13.469 -25.5 11.102 1 92.94 176 LYS B N 1
ATOM 4047 C CA . LYS B 1 176 ? -14.836 -25.422 11.617 1 92.94 176 LYS B CA 1
ATOM 4048 C C . LYS B 1 176 ? -15.016 -24.219 12.531 1 92.94 176 LYS B C 1
ATOM 4050 O O . LYS B 1 176 ? -16.141 -23.781 12.766 1 92.94 176 LYS B O 1
ATOM 4055 N N . GLU B 1 177 ? -13.898 -23.766 13.117 1 96.62 177 GLU B N 1
ATOM 4056 C CA . GLU B 1 177 ? -13.953 -22.578 13.953 1 96.62 177 GLU B CA 1
ATOM 4057 C C . GLU B 1 177 ? -14.508 -21.375 13.18 1 96.62 177 GLU B C 1
ATOM 4059 O O . GLU B 1 177 ? -15.094 -20.469 13.773 1 96.62 177 GLU B O 1
ATOM 4064 N N . ALA B 1 178 ? -14.383 -21.406 11.836 1 97.69 178 ALA B N 1
ATOM 4065 C CA . ALA B 1 178 ? -14.828 -20.312 10.977 1 97.69 178 ALA B CA 1
ATOM 4066 C C . ALA B 1 178 ? -16.344 -20.109 11.086 1 97.69 178 ALA B C 1
ATOM 4068 O O . ALA B 1 178 ? -16.844 -19 10.938 1 97.69 178 ALA B O 1
ATOM 4069 N N . PHE B 1 179 ? -17.078 -21.141 11.422 1 97.44 179 PHE B N 1
ATOM 4070 C CA . PHE B 1 179 ? -18.531 -21.062 11.531 1 97.44 179 PHE B CA 1
ATOM 4071 C C . PHE B 1 179 ? -18.938 -20.281 12.781 1 97.44 179 PHE B C 1
ATOM 4073 O O . PHE B 1 179 ? -20.094 -19.891 12.922 1 97.44 179 PHE B O 1
ATOM 4080 N N . SER B 1 180 ? -18 -20.016 13.68 1 96.94 180 SER B N 1
ATOM 4081 C CA . SER B 1 180 ? -18.297 -19.297 14.922 1 96.94 180 SER B CA 1
ATOM 4082 C C . SER B 1 180 ? -17.766 -17.875 14.883 1 96.94 180 SER B C 1
ATOM 4084 O O . SER B 1 180 ? -17.812 -17.156 15.883 1 96.94 180 SER B O 1
ATOM 4086 N N . MET B 1 181 ? -17.203 -17.469 13.727 1 96.62 181 MET B N 1
ATOM 4087 C CA . MET B 1 181 ? -16.547 -16.172 13.633 1 96.62 181 MET B CA 1
ATOM 4088 C C . MET B 1 181 ? -17.562 -15.047 13.531 1 96.62 181 MET B C 1
ATOM 4090 O O . MET B 1 181 ? -17.234 -13.883 13.703 1 96.62 181 MET B O 1
ATOM 4094 N N . ALA B 1 182 ? -18.719 -15.32 13.188 1 95.56 182 ALA B N 1
ATOM 4095 C CA . ALA B 1 182 ? -19.828 -14.383 13.117 1 95.56 182 ALA B CA 1
ATOM 4096 C C . ALA B 1 182 ? -21.156 -15.078 13.414 1 95.56 182 ALA B C 1
ATOM 4098 O O . ALA B 1 182 ? -21.188 -16.297 13.594 1 95.56 182 ALA B O 1
ATOM 4099 N N . GLY B 1 183 ? -22.203 -14.258 13.523 1 91.44 183 GLY B N 1
ATOM 4100 C CA . GLY B 1 183 ? -23.531 -14.836 13.688 1 91.44 183 GLY B CA 1
ATOM 4101 C C . GLY B 1 183 ? -24.078 -15.414 12.406 1 91.44 183 GLY B C 1
ATOM 4102 O O . GLY B 1 183 ? -23.828 -14.898 11.312 1 91.44 183 GLY B O 1
ATOM 4103 N N . ASN B 1 184 ? -24.766 -16.531 12.406 1 94.75 184 ASN B N 1
ATOM 4104 C CA . ASN B 1 184 ? -25.5 -17.125 11.297 1 94.75 184 ASN B CA 1
ATOM 4105 C C . ASN B 1 184 ? -24.594 -17.453 10.117 1 94.75 184 ASN B C 1
ATOM 4107 O O . ASN B 1 184 ? -24.875 -17.062 8.984 1 94.75 184 ASN B O 1
ATOM 4111 N N . VAL B 1 185 ? -23.453 -18.094 10.336 1 97.38 185 VAL B N 1
ATOM 4112 C CA . VAL B 1 185 ? -22.562 -18.531 9.273 1 97.38 185 VAL B CA 1
ATOM 4113 C C . VAL B 1 185 ? -22.969 -19.922 8.781 1 97.38 185 VAL B C 1
ATOM 4115 O O . VAL B 1 185 ? -22.891 -20.891 9.523 1 97.38 185 VAL B O 1
ATOM 4118 N N . LYS B 1 186 ? -23.375 -19.953 7.547 1 96.44 186 LYS B N 1
ATOM 4119 C CA . LYS B 1 186 ? -23.75 -21.234 6.945 1 96.44 186 LYS B CA 1
ATOM 4120 C C . LYS B 1 186 ? -22.766 -21.641 5.855 1 96.44 186 LYS B C 1
ATOM 4122 O O . LYS B 1 186 ? -22.75 -22.797 5.43 1 96.44 186 LYS B O 1
ATOM 4127 N N . THR B 1 187 ? -22 -20.734 5.367 1 98 187 THR B N 1
ATOM 4128 C CA . THR B 1 187 ? -21.047 -21 4.293 1 98 187 THR B CA 1
ATOM 4129 C C . THR B 1 187 ? -19.656 -20.469 4.664 1 98 187 THR B C 1
ATOM 4131 O O . THR B 1 187 ? -19.516 -19.312 5.059 1 98 187 THR B O 1
ATOM 4134 N N . VAL B 1 188 ? -18.688 -21.344 4.594 1 98.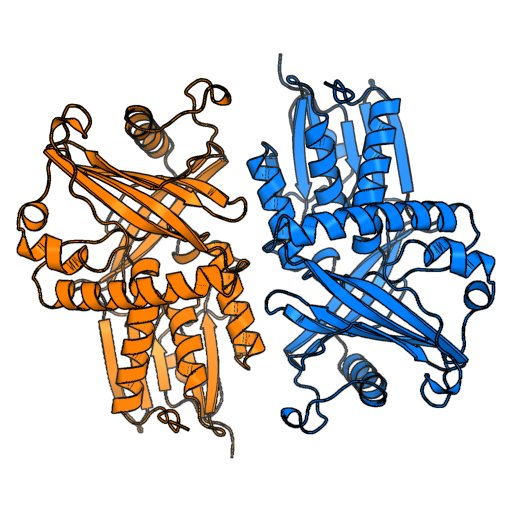56 188 VAL B N 1
ATOM 4135 C CA . VAL B 1 188 ? -17.281 -20.984 4.762 1 98.56 188 VAL B CA 1
ATOM 4136 C C . VAL B 1 188 ? -16.516 -21.281 3.477 1 98.56 188 VAL B C 1
ATOM 4138 O O . VAL B 1 188 ? -16.641 -22.375 2.912 1 98.56 188 VAL B O 1
ATOM 4141 N N . VAL B 1 189 ? -15.812 -20.328 2.951 1 98.81 189 VAL B N 1
ATOM 4142 C CA . VAL B 1 189 ? -14.945 -20.5 1.79 1 98.81 189 VAL B CA 1
ATOM 4143 C C . VAL B 1 189 ? -13.492 -20.578 2.24 1 98.81 189 VAL B C 1
ATOM 4145 O O . VAL B 1 189 ? -12.953 -19.625 2.812 1 98.81 189 VAL B O 1
ATOM 4148 N N . ASN B 1 190 ? -12.867 -21.703 1.973 1 98.75 190 ASN B N 1
ATOM 4149 C CA . ASN B 1 190 ? -11.516 -21.984 2.453 1 98.75 190 ASN B CA 1
ATOM 4150 C C . ASN B 1 190 ? -10.469 -21.656 1.394 1 98.75 190 ASN B C 1
ATOM 4152 O O . ASN B 1 190 ? -10.172 -22.5 0.535 1 98.75 190 ASN B O 1
ATOM 4156 N N . CYS B 1 191 ? -9.867 -20.5 1.504 1 98.62 191 CYS B N 1
ATOM 4157 C CA . CYS B 1 191 ? -8.758 -20.078 0.659 1 98.62 191 CYS B CA 1
ATOM 4158 C C . CYS B 1 191 ? -7.48 -19.906 1.477 1 98.62 191 CYS B C 1
ATOM 4160 O O . CYS B 1 191 ? -6.684 -19 1.221 1 98.62 191 CYS B O 1
ATOM 4162 N N . SER B 1 192 ? -7.238 -20.734 2.449 1 97.25 192 SER B N 1
ATOM 4163 C CA . SER B 1 192 ? -6.145 -20.625 3.406 1 97.25 192 SER B CA 1
ATOM 4164 C C . SER B 1 192 ? -4.816 -21.047 2.779 1 97.25 192 SER B C 1
ATOM 4166 O O . SER B 1 192 ? -3.758 -20.859 3.381 1 97.25 192 SER B O 1
ATOM 4168 N N . GLY B 1 193 ? -4.734 -21.516 1.587 1 95.75 193 GLY B N 1
ATOM 4169 C CA . GLY B 1 193 ? -3.541 -22.031 0.93 1 95.75 193 GLY B CA 1
ATOM 4170 C C . GLY B 1 193 ? -3.311 -23.5 1.177 1 95.75 193 GLY B C 1
ATOM 4171 O O . GLY B 1 193 ? -3.562 -24.328 0.299 1 95.75 193 GLY B O 1
ATOM 4172 N N . SER B 1 194 ? -3.062 -23.938 2.441 1 91.81 194 SER B N 1
ATOM 4173 C CA . SER B 1 194 ? -2.736 -25.312 2.777 1 91.81 194 SER B CA 1
ATOM 4174 C C . SER B 1 194 ? -3.996 -26.141 3.055 1 91.81 194 SER B C 1
ATOM 4176 O O . SER B 1 194 ? -3.947 -27.359 3.098 1 91.81 194 SER B O 1
ATOM 4178 N N . GLY B 1 195 ? -5.059 -25.453 3.221 1 94 195 GLY B N 1
ATOM 4179 C CA . GLY B 1 195 ? -6.324 -26.172 3.352 1 94 195 GLY B CA 1
ATOM 4180 C C . GLY B 1 195 ? -6.52 -26.797 4.723 1 94 195 GLY B C 1
ATOM 4181 O O . GLY B 1 195 ? -7.324 -27.719 4.883 1 94 195 GLY B O 1
ATOM 4182 N N . PHE B 1 196 ? -5.57 -26.25 5.656 1 91 196 PHE B N 1
ATOM 4183 C CA . PHE B 1 196 ? -5.59 -26.719 7.035 1 91 196 PHE B CA 1
ATOM 4184 C C . PHE B 1 196 ? -5.133 -28.172 7.121 1 91 196 PHE B C 1
ATOM 4186 O O . PHE B 1 196 ? -3.959 -28.484 6.898 1 91 196 PHE B O 1
ATOM 4193 N N . GLU B 1 197 ? -6.191 -29.25 7.258 1 86.12 197 GLU B N 1
ATOM 4194 C CA . GLU B 1 197 ? -5.871 -30.656 7.504 1 86.12 197 GLU B CA 1
ATOM 4195 C C . GLU B 1 197 ? -5.988 -31.469 6.227 1 86.12 197 GLU B C 1
ATOM 4197 O O . GLU B 1 197 ? -6.445 -32.625 6.262 1 86.12 197 GLU B O 1
ATOM 4202 N N . ASP B 1 198 ? -5.605 -30.828 5.184 1 94.88 198 ASP B N 1
ATOM 4203 C CA . ASP B 1 198 ? -5.598 -31.594 3.945 1 94.88 198 ASP B CA 1
ATOM 4204 C C . ASP B 1 198 ? -4.316 -32.406 3.816 1 94.88 198 ASP B C 1
ATOM 4206 O O . ASP B 1 198 ? -3.223 -31.859 3.713 1 94.88 198 ASP B O 1
ATOM 4210 N N . PRO B 1 199 ? -4.402 -33.719 3.818 1 96.38 199 PRO B N 1
ATOM 4211 C CA . PRO B 1 199 ? -3.199 -34.562 3.771 1 96.38 199 PRO B CA 1
ATOM 4212 C C . PRO B 1 199 ? -2.453 -34.438 2.443 1 96.38 199 PRO B C 1
ATOM 4214 O O . PRO B 1 199 ? -1.299 -34.875 2.342 1 96.38 199 PRO B O 1
ATOM 4217 N N . LYS B 1 200 ? -3.068 -33.938 1.471 1 97.44 200 LYS B N 1
ATOM 4218 C CA . LYS B 1 200 ? -2.436 -33.812 0.161 1 97.44 200 LYS B CA 1
ATOM 4219 C C . LYS B 1 200 ? -1.686 -32.5 0.037 1 97.44 200 LYS B C 1
ATOM 4221 O O . LYS B 1 200 ? -0.999 -32.25 -0.958 1 97.44 200 LYS B O 1
ATOM 4226 N N . SER B 1 201 ? -1.795 -31.641 1.036 1 97.31 201 SER B N 1
ATOM 4227 C CA . SER B 1 201 ? -1.151 -30.344 0.995 1 97.31 201 SER B CA 1
ATOM 4228 C C . SER B 1 201 ? 0.308 -30.422 1.426 1 97.31 201 SER B C 1
ATOM 4230 O O . SER B 1 201 ? 0.653 -31.203 2.314 1 97.31 201 SER B O 1
ATOM 4232 N N . PHE B 1 202 ? 1.178 -29.703 0.78 1 97.44 202 PHE B N 1
ATOM 4233 C CA . PHE B 1 202 ? 2.586 -29.578 1.136 1 97.44 202 PHE B CA 1
ATOM 4234 C C . PHE B 1 202 ? 3.105 -28.188 0.771 1 97.44 202 PHE B C 1
ATOM 4236 O O . PHE B 1 202 ? 2.428 -27.422 0.076 1 97.44 202 PHE B O 1
ATOM 4243 N N . ILE B 1 203 ? 4.254 -27.844 1.311 1 97.06 203 ILE B N 1
ATOM 4244 C CA . ILE B 1 203 ? 4.797 -26.516 1.041 1 97.06 203 ILE B CA 1
ATOM 4245 C C . ILE B 1 203 ? 5.941 -26.625 0.034 1 97.06 203 ILE B C 1
ATOM 4247 O O . ILE B 1 203 ? 6.621 -27.656 -0.036 1 97.06 203 ILE B O 1
ATOM 4251 N N . ILE B 1 204 ? 6.102 -25.641 -0.759 1 97.81 204 ILE B N 1
ATOM 4252 C CA . ILE B 1 204 ? 7.262 -25.469 -1.622 1 97.81 204 ILE B CA 1
ATOM 4253 C C . ILE B 1 204 ? 7.996 -24.188 -1.239 1 97.81 204 ILE B C 1
ATOM 4255 O O . ILE B 1 204 ? 7.52 -23.078 -1.513 1 97.81 204 ILE B O 1
ATOM 4259 N N . ARG B 1 205 ? 9.109 -24.344 -0.602 1 97.94 205 ARG B N 1
ATOM 4260 C CA . ARG B 1 205 ? 9.922 -23.188 -0.234 1 97.94 205 ARG B CA 1
ATOM 4261 C C . ARG B 1 205 ? 10.555 -22.547 -1.466 1 97.94 205 ARG B C 1
ATOM 4263 O O . ARG B 1 205 ? 11.016 -23.25 -2.365 1 97.94 205 ARG B O 1
ATOM 4270 N N . GLY B 1 206 ? 10.508 -21.25 -1.526 1 97.19 206 GLY B N 1
ATOM 4271 C CA . GLY B 1 206 ? 11.219 -20.516 -2.557 1 97.19 206 GLY B CA 1
ATOM 4272 C C . GLY B 1 206 ? 12.055 -19.375 -2.002 1 97.19 206 GLY B C 1
ATOM 4273 O O . GLY B 1 206 ? 11.719 -18.797 -0.973 1 97.19 206 GLY B O 1
ATOM 4274 N N . GLN B 1 207 ? 13.172 -19.125 -2.621 1 97.88 207 GLN B N 1
ATOM 4275 C CA . GLN B 1 207 ? 13.984 -17.953 -2.346 1 97.88 207 GLN B CA 1
ATOM 4276 C C . GLN B 1 207 ? 14.234 -17.141 -3.617 1 97.88 207 GLN B C 1
ATOM 4278 O O . GLN B 1 207 ? 14.516 -17.719 -4.676 1 97.88 207 GLN B O 1
ATOM 4283 N N . THR B 1 208 ? 13.992 -15.914 -3.629 1 98 208 THR B N 1
ATOM 4284 C CA . THR B 1 208 ? 14.344 -14.953 -4.676 1 98 208 THR B CA 1
ATOM 4285 C C . THR B 1 208 ? 15.18 -13.812 -4.105 1 98 208 THR B C 1
ATOM 4287 O O . THR B 1 208 ? 15.445 -13.773 -2.904 1 98 208 THR B O 1
ATOM 4290 N N . CYS B 1 209 ? 15.672 -13.008 -4.965 1 98.25 209 CYS B N 1
ATOM 4291 C CA . CYS B 1 209 ? 16.453 -11.828 -4.594 1 98.25 209 CYS B CA 1
ATOM 4292 C C . CYS B 1 209 ? 15.859 -10.57 -5.215 1 98.25 209 CYS B C 1
ATOM 4294 O O . CYS B 1 209 ? 15.594 -10.531 -6.418 1 98.25 209 CYS B O 1
ATOM 4296 N N . LEU B 1 210 ? 15.594 -9.578 -4.363 1 98.38 210 LEU B N 1
ATOM 4297 C CA . LEU B 1 210 ? 15.133 -8.281 -4.844 1 98.38 210 LEU B CA 1
ATOM 4298 C C . LEU B 1 210 ? 16.312 -7.344 -5.094 1 98.38 210 LEU B C 1
ATOM 4300 O O . LEU B 1 210 ? 17.156 -7.141 -4.215 1 98.38 210 LEU B O 1
ATOM 4304 N N . VAL B 1 211 ? 16.344 -6.809 -6.309 1 98.44 211 VAL B N 1
ATOM 4305 C CA . VAL B 1 211 ? 17.469 -5.938 -6.645 1 98.44 211 VAL B CA 1
ATOM 4306 C C . VAL B 1 211 ? 16.953 -4.602 -7.164 1 98.44 211 VAL B C 1
ATOM 4308 O O . VAL B 1 211 ? 15.781 -4.492 -7.562 1 98.44 211 VAL B O 1
ATOM 4311 N N . ARG B 1 212 ? 17.812 -3.572 -7.164 1 97.94 212 ARG B N 1
ATOM 4312 C CA . ARG B 1 212 ? 17.469 -2.236 -7.637 1 97.94 212 ARG B CA 1
ATOM 4313 C C . ARG B 1 212 ? 17.625 -2.131 -9.148 1 97.94 212 ARG B C 1
ATOM 4315 O O . ARG B 1 212 ? 17.109 -1.196 -9.773 1 97.94 212 ARG B O 1
ATOM 4322 N N . ASN B 1 213 ? 18.406 -3.08 -9.812 1 97.81 213 ASN B N 1
ATOM 4323 C CA . ASN B 1 213 ? 18.656 -3.049 -11.25 1 97.81 213 ASN B CA 1
ATOM 4324 C C . ASN B 1 213 ? 17.359 -3.094 -12.055 1 97.81 213 ASN B C 1
ATOM 4326 O O . ASN B 1 213 ? 16.547 -4.004 -11.875 1 97.81 213 ASN B O 1
ATOM 4330 N N . PRO B 1 214 ? 17.188 -2.146 -12.891 1 96.31 214 PRO B N 1
ATOM 4331 C CA . PRO B 1 214 ? 15.922 -2.104 -13.625 1 96.31 214 PRO B CA 1
ATOM 4332 C C . PRO B 1 214 ? 15.914 -3.023 -14.844 1 96.31 214 PRO B C 1
ATOM 4334 O O . PRO B 1 214 ? 16.953 -3.229 -15.477 1 96.31 214 PRO B O 1
ATOM 4337 N N . VAL B 1 215 ? 14.789 -3.621 -15.117 1 97.12 215 VAL B N 1
ATOM 4338 C CA . VAL B 1 215 ? 14.492 -4.277 -16.391 1 97.12 215 VAL B CA 1
ATOM 4339 C C . VAL B 1 215 ? 13.109 -3.854 -16.891 1 97.12 215 VAL B C 1
ATOM 4341 O O . VAL B 1 215 ? 12.25 -3.471 -16.094 1 97.12 215 VAL B O 1
ATOM 4344 N N . SER B 1 216 ? 12.898 -3.857 -18.188 1 96.31 216 SER B N 1
ATOM 4345 C CA . SER B 1 216 ? 11.641 -3.373 -18.75 1 96.31 216 SER B CA 1
ATOM 4346 C C . SER B 1 216 ? 10.766 -4.527 -19.219 1 96.31 216 SER B C 1
ATOM 4348 O O . SER B 1 216 ? 9.656 -4.309 -19.703 1 96.31 216 SER B O 1
ATOM 4350 N N . LYS B 1 217 ? 11.242 -5.746 -19.172 1 97.94 217 LYS B N 1
ATOM 4351 C CA . LYS B 1 217 ? 10.523 -6.953 -19.578 1 97.94 217 LYS B CA 1
ATOM 4352 C C . LYS B 1 217 ? 10.82 -8.109 -18.625 1 97.94 217 LYS B C 1
ATOM 4354 O O . LYS B 1 217 ? 11.766 -8.055 -17.844 1 97.94 217 LYS B O 1
ATOM 4359 N N . THR B 1 218 ? 9.969 -9.102 -18.625 1 98.25 218 THR B N 1
ATOM 4360 C CA . THR B 1 218 ? 10.312 -10.328 -17.906 1 98.25 218 THR B CA 1
ATOM 4361 C C . THR B 1 218 ? 11.133 -11.258 -18.797 1 98.25 218 THR B C 1
ATOM 4363 O O . THR B 1 218 ? 10.883 -11.359 -20 1 98.25 218 THR B O 1
ATOM 4366 N N . ILE B 1 219 ? 12.102 -11.836 -18.234 1 97.62 219 ILE B N 1
ATOM 4367 C CA . ILE B 1 219 ? 12.898 -12.867 -18.906 1 97.62 219 ILE B CA 1
ATOM 4368 C C . ILE B 1 219 ? 12.93 -14.133 -18.062 1 97.62 219 ILE B C 1
ATOM 4370 O O . ILE B 1 219 ? 13.289 -14.086 -16.875 1 97.62 219 ILE B O 1
ATOM 4374 N N . THR B 1 220 ? 12.484 -15.18 -18.609 1 97.5 220 THR B N 1
ATOM 4375 C CA . THR B 1 220 ? 12.539 -16.484 -17.969 1 97.5 220 THR B CA 1
ATOM 4376 C C . THR B 1 220 ? 13.438 -17.438 -18.75 1 97.5 220 THR B C 1
ATOM 4378 O O . THR B 1 220 ? 13.305 -17.562 -19.969 1 97.5 220 THR B O 1
ATOM 4381 N N . ARG B 1 221 ? 14.352 -18.031 -18.047 1 95.69 221 ARG B N 1
ATOM 4382 C CA . ARG B 1 221 ? 15.32 -18.953 -18.641 1 95.69 221 ARG B CA 1
ATOM 4383 C C . ARG B 1 221 ? 15.234 -20.328 -18 1 95.69 221 ARG B C 1
ATOM 4385 O O . ARG B 1 221 ? 15.156 -20.438 -16.766 1 95.69 221 ARG B O 1
ATOM 4392 N N . GLN B 1 222 ? 15.078 -21.312 -18.766 1 95.31 222 GLN B N 1
ATOM 4393 C CA . GLN B 1 222 ? 15.344 -22.656 -18.281 1 95.31 222 GLN B CA 1
ATOM 4394 C C . GLN B 1 222 ? 16.766 -23.094 -18.625 1 95.31 222 GLN B C 1
ATOM 4396 O O . GLN B 1 222 ? 17.125 -23.188 -19.797 1 95.31 222 GLN B O 1
ATOM 4401 N N . ASN B 1 223 ? 17.484 -23.359 -17.609 1 92.06 223 ASN B N 1
ATOM 4402 C CA . ASN B 1 223 ? 18.891 -23.703 -17.781 1 92.06 223 ASN B CA 1
ATOM 4403 C C . ASN B 1 223 ? 19.062 -25.141 -18.234 1 92.06 223 ASN B C 1
ATOM 4405 O O . ASN B 1 223 ? 18.109 -25.922 -18.234 1 92.06 223 ASN B O 1
ATOM 4409 N N . THR B 1 224 ? 20.328 -25.484 -18.578 1 91.56 224 THR B N 1
ATOM 4410 C CA . THR B 1 224 ? 20.641 -26.797 -19.125 1 91.56 224 THR B CA 1
ATOM 4411 C C . THR B 1 224 ? 20.359 -27.891 -18.094 1 91.56 224 THR B C 1
ATOM 4413 O O . THR B 1 224 ? 19.953 -29 -18.469 1 91.56 224 THR B O 1
ATOM 4416 N N . ASP B 1 225 ? 20.469 -27.547 -16.812 1 89.88 225 ASP B N 1
ATOM 4417 C CA . ASP B 1 225 ? 20.281 -28.547 -15.766 1 89.88 225 ASP B CA 1
ATOM 4418 C C . ASP B 1 225 ? 18.812 -28.656 -15.383 1 89.88 225 ASP B C 1
ATOM 4420 O O . ASP B 1 225 ? 18.469 -29.359 -14.43 1 89.88 225 ASP B O 1
ATOM 4424 N N . GLY B 1 226 ? 18 -27.938 -16.094 1 89.12 226 GLY B N 1
ATOM 4425 C CA . GLY B 1 226 ? 16.562 -28 -15.859 1 89.12 226 GLY B CA 1
ATOM 4426 C C . GLY B 1 226 ? 16.062 -26.953 -14.883 1 89.12 226 GLY B C 1
ATOM 4427 O O . GLY B 1 226 ? 14.859 -26.734 -14.766 1 89.12 226 GLY B O 1
ATOM 4428 N N . SER B 1 227 ? 17 -26.297 -14.172 1 90.31 227 SER B N 1
ATOM 4429 C CA . SER B 1 227 ? 16.578 -25.266 -13.234 1 90.31 227 SER B CA 1
ATOM 4430 C C . SER B 1 227 ? 16.094 -24.016 -13.961 1 90.31 227 SER B C 1
ATOM 4432 O O . SER B 1 227 ? 16.391 -23.828 -15.141 1 90.31 227 SER B O 1
ATOM 4434 N N . TRP B 1 228 ? 15.312 -23.344 -13.289 1 93.25 228 TRP B N 1
ATOM 4435 C CA . TRP B 1 228 ? 14.719 -22.156 -13.875 1 93.25 228 TRP B CA 1
ATOM 4436 C C . TRP B 1 228 ? 15.273 -20.891 -13.234 1 93.25 228 TRP B C 1
ATOM 4438 O O . TRP B 1 228 ? 15.578 -20.875 -12.039 1 93.25 228 TRP B O 1
ATOM 4448 N N . SER B 1 229 ? 15.469 -19.844 -14.055 1 96 229 SER B N 1
ATOM 4449 C CA . SER B 1 229 ? 15.844 -18.5 -13.641 1 96 229 SER B CA 1
ATOM 4450 C C . SER B 1 229 ? 14.938 -17.453 -14.281 1 96 229 SER B C 1
ATOM 4452 O O . SER B 1 229 ? 14.414 -17.656 -15.375 1 96 229 SER B O 1
ATOM 4454 N N . PHE B 1 230 ? 14.766 -16.391 -13.516 1 97.81 230 PHE B N 1
ATOM 4455 C CA . PHE B 1 230 ? 13.945 -15.344 -14.117 1 97.81 230 PHE B CA 1
ATOM 4456 C C . PHE B 1 230 ? 14.289 -13.977 -13.539 1 97.81 230 PHE B C 1
ATOM 4458 O O . PHE B 1 230 ? 14.891 -13.891 -12.469 1 97.81 230 PHE B O 1
ATOM 4465 N N . CYS B 1 231 ? 13.969 -12.93 -14.211 1 98.25 231 CYS B N 1
ATOM 4466 C CA . CYS B 1 231 ? 13.859 -11.57 -13.68 1 98.25 231 CYS B CA 1
ATOM 4467 C C . CYS B 1 231 ? 12.477 -10.992 -13.953 1 98.25 231 CYS B C 1
ATOM 4469 O O . CYS B 1 231 ? 11.922 -11.188 -15.039 1 98.25 231 CYS B O 1
ATOM 4471 N N . ILE B 1 232 ? 11.883 -10.383 -13 1 98.62 232 ILE B N 1
ATOM 4472 C CA . ILE B 1 232 ? 10.539 -9.812 -13.062 1 98.62 232 ILE B CA 1
ATOM 4473 C C . ILE B 1 232 ? 10.562 -8.383 -12.531 1 98.62 232 ILE B C 1
ATOM 4475 O O . ILE B 1 232 ? 10.805 -8.156 -11.344 1 98.62 232 ILE B O 1
ATOM 4479 N N . PRO B 1 233 ? 10.359 -7.387 -13.453 1 98.5 233 PRO B N 1
ATOM 4480 C CA . PRO B 1 233 ? 10.219 -6.027 -12.922 1 98.5 233 PRO B CA 1
ATOM 4481 C C . PRO B 1 233 ? 8.938 -5.84 -12.117 1 98.5 233 PRO B C 1
ATOM 4483 O O . PRO B 1 233 ? 7.867 -6.285 -12.539 1 98.5 233 PRO B O 1
ATOM 4486 N N . ARG B 1 234 ? 8.992 -5.25 -10.984 1 97.94 234 ARG B N 1
ATOM 4487 C CA . ARG B 1 234 ? 7.828 -4.949 -10.156 1 97.94 234 ARG B CA 1
ATOM 4488 C C . ARG B 1 234 ? 7.395 -3.496 -10.336 1 97.94 234 ARG B C 1
ATOM 4490 O O . ARG B 1 234 ? 8.195 -2.576 -10.164 1 97.94 234 ARG B O 1
ATOM 4497 N N . PRO B 1 235 ? 6.145 -3.301 -10.688 1 97.5 235 PRO B N 1
ATOM 4498 C CA . PRO B 1 235 ? 5.652 -1.935 -10.883 1 97.5 235 PRO B CA 1
ATOM 4499 C C . PRO B 1 235 ? 5.688 -1.107 -9.594 1 97.5 235 PRO B C 1
ATOM 4501 O O . PRO B 1 235 ? 5.887 -1.654 -8.508 1 97.5 235 PRO B O 1
ATOM 4504 N N . LEU B 1 236 ? 5.5 0.246 -9.82 1 97.12 236 LEU B N 1
ATOM 4505 C CA . LEU B 1 236 ? 5.344 1.205 -8.727 1 97.12 236 LEU B CA 1
ATOM 4506 C C . LEU B 1 236 ? 6.527 1.143 -7.773 1 97.12 236 LEU B C 1
ATOM 4508 O O . LEU B 1 236 ? 6.348 0.984 -6.562 1 97.12 236 LEU B O 1
ATOM 4512 N N . GLU B 1 237 ? 7.652 1.206 -8.336 1 97.69 237 GLU B N 1
ATOM 4513 C CA . GLU B 1 237 ? 8.898 1.33 -7.582 1 97.69 237 GLU B CA 1
ATOM 4514 C C . GLU B 1 237 ? 9.172 0.074 -6.758 1 97.69 237 GLU B C 1
ATOM 4516 O O . GLU B 1 237 ? 9.617 0.161 -5.613 1 97.69 237 GLU B O 1
ATOM 4521 N N . GLY B 1 238 ? 8.867 -1.088 -7.324 1 97.44 238 GLY B N 1
ATOM 4522 C CA . GLY B 1 238 ? 8.984 -2.324 -6.566 1 97.44 238 GLY B CA 1
ATOM 4523 C C . GLY B 1 238 ? 10.281 -3.066 -6.832 1 97.44 238 GLY B C 1
ATOM 4524 O O . GLY B 1 238 ? 10.484 -4.168 -6.32 1 97.44 238 GLY B O 1
ATOM 4525 N N . GLY B 1 239 ? 11.125 -2.51 -7.668 1 98.19 239 GLY B N 1
ATOM 4526 C CA . GLY B 1 239 ? 12.383 -3.174 -7.988 1 98.19 239 GLY B CA 1
ATOM 4527 C C . GLY B 1 239 ? 12.211 -4.324 -8.961 1 98.19 239 GLY B C 1
ATOM 4528 O O . GLY B 1 239 ? 11.266 -4.348 -9.75 1 98.19 239 GLY B O 1
ATOM 4529 N N . THR B 1 240 ? 13.273 -5.164 -8.992 1 98.62 240 THR B N 1
ATOM 4530 C CA . THR B 1 240 ? 13.289 -6.324 -9.875 1 98.62 240 THR B CA 1
ATOM 4531 C C . THR B 1 240 ? 13.516 -7.605 -9.078 1 98.62 240 THR B C 1
ATOM 4533 O O . THR B 1 240 ? 14.422 -7.676 -8.25 1 98.62 240 THR B O 1
ATOM 4536 N N . ILE B 1 241 ? 12.711 -8.609 -9.305 1 98.69 241 ILE B N 1
ATOM 4537 C CA . ILE B 1 241 ? 12.859 -9.906 -8.648 1 98.69 241 ILE B CA 1
ATOM 4538 C C . ILE B 1 241 ? 13.75 -10.812 -9.5 1 98.69 241 ILE B C 1
ATOM 4540 O O . ILE B 1 241 ? 13.492 -11.008 -10.688 1 98.69 241 ILE B O 1
ATOM 4544 N N . ILE B 1 242 ? 14.781 -11.273 -8.906 1 98.56 242 ILE B N 1
ATOM 4545 C CA . ILE B 1 242 ? 15.609 -12.297 -9.523 1 98.56 242 ILE B CA 1
ATOM 4546 C C . ILE B 1 242 ? 15.336 -13.648 -8.867 1 98.56 242 ILE B C 1
ATOM 4548 O O . ILE B 1 242 ? 15.461 -13.789 -7.645 1 98.56 242 ILE B O 1
ATOM 4552 N N . GLY B 1 243 ? 14.898 -14.57 -9.609 1 96.19 243 GLY B N 1
ATOM 4553 C CA . GLY B 1 243 ? 14.555 -15.844 -9 1 96.19 243 GLY B CA 1
ATOM 4554 C C . GLY B 1 243 ? 14.773 -17.031 -9.93 1 96.19 243 GLY B C 1
ATOM 4555 O O . GLY B 1 243 ? 15.195 -16.859 -11.07 1 96.19 243 GLY B O 1
ATOM 4556 N N . GLY B 1 244 ? 14.289 -18.047 -9.508 1 90.88 244 GLY B N 1
ATOM 4557 C CA . GLY B 1 244 ? 14.234 -18.422 -8.102 1 90.88 244 GLY B CA 1
ATOM 4558 C C . GLY B 1 244 ? 14.328 -19.922 -7.875 1 90.88 244 GLY B C 1
ATOM 4559 O O . GLY B 1 244 ? 14.664 -20.672 -8.797 1 90.88 244 GLY B O 1
ATOM 4560 N N . THR B 1 245 ? 14.07 -20.359 -6.598 1 94.56 245 THR B N 1
ATOM 4561 C CA . THR B 1 245 ? 14.188 -21.766 -6.246 1 94.56 245 THR B CA 1
ATOM 4562 C C . THR B 1 245 ? 12.812 -22.391 -6.012 1 94.56 245 THR B C 1
ATOM 4564 O O . THR B 1 245 ? 11.828 -21.656 -5.832 1 94.56 245 THR B O 1
ATOM 4567 N N . LYS B 1 246 ? 12.672 -23.656 -6.152 1 95.25 246 LYS B N 1
ATOM 4568 C CA . LYS B 1 246 ? 11.547 -24.5 -5.793 1 95.25 246 LYS B CA 1
ATOM 4569 C C . LYS B 1 246 ? 12 -25.688 -4.953 1 95.25 246 LYS B C 1
ATOM 4571 O O . LYS B 1 246 ? 12.609 -26.625 -5.477 1 95.25 246 LYS B O 1
ATOM 4576 N N . GLU B 1 247 ? 11.641 -25.609 -3.686 1 96.94 247 GLU B N 1
ATOM 4577 C CA . GLU B 1 247 ? 12.148 -26.625 -2.766 1 96.94 247 GLU B CA 1
ATOM 4578 C C . GLU B 1 247 ? 11.008 -27.281 -1.98 1 96.94 247 GLU B C 1
ATOM 4580 O O . GLU B 1 247 ? 10.727 -26.875 -0.848 1 96.94 247 GLU B O 1
ATOM 4585 N N . PRO B 1 248 ? 10.422 -28.375 -2.543 1 96.75 248 PRO B N 1
ATOM 4586 C CA . PRO B 1 248 ? 9.297 -29.031 -1.87 1 96.75 248 PRO B CA 1
ATOM 4587 C C . PRO B 1 248 ? 9.664 -29.547 -0.483 1 96.75 248 PRO B C 1
ATOM 4589 O O . PRO B 1 248 ? 10.75 -30.094 -0.29 1 96.75 248 PRO B O 1
ATOM 4592 N N . ASN B 1 249 ? 8.828 -29.281 0.436 1 96.75 249 ASN B N 1
ATOM 4593 C CA . ASN B 1 249 ? 8.875 -29.812 1.797 1 96.75 249 ASN B CA 1
ATOM 4594 C C . ASN B 1 249 ? 10.094 -29.297 2.553 1 96.75 249 ASN B C 1
ATOM 4596 O O . ASN B 1 249 ? 10.586 -29.953 3.473 1 96.75 249 ASN B O 1
ATOM 4600 N N . ASN B 1 250 ? 10.672 -28.234 2.104 1 97.25 250 ASN B N 1
ATOM 4601 C CA . ASN B 1 250 ? 11.719 -27.547 2.844 1 97.25 250 ASN B CA 1
ATOM 4602 C C . ASN B 1 250 ? 11.148 -26.453 3.756 1 97.25 250 ASN B C 1
ATOM 4604 O O . ASN B 1 250 ? 10.594 -25.469 3.277 1 97.25 250 ASN B O 1
ATOM 4608 N N . TRP B 1 251 ? 11.281 -26.625 5.047 1 97 251 TRP B N 1
ATOM 4609 C CA . TRP B 1 251 ? 10.617 -25.766 6.02 1 97 251 TRP B CA 1
ATOM 4610 C C . TRP B 1 251 ? 11.578 -24.703 6.555 1 97 251 TRP B C 1
ATOM 4612 O O . TRP B 1 251 ? 11.203 -23.891 7.406 1 97 251 TRP B O 1
ATOM 4622 N N . ASP B 1 252 ? 12.883 -24.641 6.039 1 97.06 252 ASP B N 1
ATOM 4623 C CA . ASP B 1 252 ? 13.867 -23.672 6.504 1 97.06 252 ASP B CA 1
ATOM 4624 C C . ASP B 1 252 ? 13.406 -22.234 6.195 1 97.06 252 ASP B C 1
ATOM 4626 O O . ASP B 1 252 ? 13.242 -21.875 5.027 1 97.06 252 ASP B O 1
ATOM 4630 N N . PRO B 1 253 ? 13.18 -21.438 7.23 1 96.75 253 PRO B N 1
ATOM 4631 C CA . PRO B 1 253 ? 12.664 -20.094 6.996 1 96.75 253 PRO B CA 1
ATOM 4632 C C . PRO B 1 253 ? 13.766 -19.094 6.664 1 96.75 253 PRO B C 1
ATOM 4634 O O . PRO B 1 253 ? 13.477 -17.922 6.387 1 96.75 253 PRO B O 1
ATOM 4637 N N . ASN B 1 254 ? 15.031 -19.484 6.684 1 97.25 254 ASN B N 1
ATOM 4638 C CA . ASN B 1 254 ? 16.156 -18.547 6.598 1 97.25 254 ASN B CA 1
ATOM 4639 C C . ASN B 1 254 ? 16.656 -18.422 5.164 1 97.25 254 ASN B C 1
ATOM 4641 O O . ASN B 1 254 ? 16.766 -19.406 4.445 1 97.25 254 ASN B O 1
ATOM 4645 N N . PRO B 1 255 ? 16.953 -17.188 4.785 1 97.62 255 PRO B N 1
ATOM 4646 C CA . PRO B 1 255 ? 17.609 -17.031 3.479 1 97.62 255 PRO B CA 1
ATOM 4647 C C . PRO B 1 255 ? 19.016 -17.594 3.453 1 97.62 255 PRO B C 1
ATOM 4649 O O . PRO B 1 255 ? 19.688 -17.641 4.484 1 97.62 255 PRO B O 1
ATOM 4652 N N . SER B 1 256 ? 19.422 -18.078 2.326 1 97.88 256 SER B N 1
ATOM 4653 C CA . SER B 1 256 ? 20.766 -18.609 2.105 1 97.88 256 SER B CA 1
ATOM 4654 C C . SER B 1 256 ? 21.578 -17.703 1.204 1 97.88 256 SER B C 1
ATOM 4656 O O . SER B 1 256 ? 21.156 -17.359 0.097 1 97.88 256 SER B O 1
ATOM 4658 N N . LEU B 1 257 ? 22.766 -17.328 1.7 1 97.88 257 LEU B N 1
ATOM 4659 C CA . LEU B 1 257 ? 23.672 -16.516 0.886 1 97.88 257 LEU B CA 1
ATOM 4660 C C . LEU B 1 257 ? 24.156 -17.297 -0.332 1 97.88 257 LEU B C 1
ATOM 4662 O O . LEU B 1 257 ? 24.344 -16.734 -1.408 1 97.88 257 LEU B O 1
ATOM 4666 N N . GLU B 1 258 ? 24.375 -18.531 -0.131 1 97.69 258 GLU B N 1
ATOM 4667 C CA . GLU B 1 258 ? 24.766 -19.391 -1.238 1 97.69 258 GLU B CA 1
ATOM 4668 C C . GLU B 1 258 ? 23.719 -19.391 -2.338 1 97.69 258 GLU B C 1
ATOM 4670 O O . GLU B 1 258 ? 24.047 -19.312 -3.523 1 97.69 258 GLU B O 1
ATOM 4675 N N . THR B 1 259 ? 22.469 -19.547 -1.891 1 97.38 259 THR B N 1
ATOM 4676 C CA . THR B 1 259 ? 21.375 -19.516 -2.855 1 97.38 259 THR B CA 1
ATOM 4677 C C . THR B 1 259 ? 21.344 -18.188 -3.596 1 97.38 259 THR B C 1
ATOM 4679 O O . THR B 1 259 ? 21.203 -18.141 -4.82 1 97.38 259 THR B O 1
ATOM 4682 N N . ARG B 1 260 ? 21.516 -17 -2.916 1 97.75 260 ARG B N 1
ATOM 4683 C CA . ARG B 1 260 ? 21.562 -15.703 -3.574 1 97.75 260 ARG B CA 1
ATOM 4684 C C . ARG B 1 260 ? 22.656 -15.68 -4.648 1 97.75 260 ARG B C 1
ATOM 4686 O O . ARG B 1 260 ? 22.406 -15.25 -5.777 1 97.75 260 ARG B O 1
ATOM 4693 N N . GLN B 1 261 ? 23.812 -16.141 -4.281 1 97.69 261 GLN B N 1
ATOM 4694 C CA . GLN B 1 261 ? 24.938 -16.109 -5.199 1 97.69 261 GLN B CA 1
ATOM 4695 C C . GLN B 1 261 ? 24.656 -16.938 -6.453 1 97.69 261 GLN B C 1
ATOM 4697 O O . GLN B 1 261 ? 24.969 -16.516 -7.566 1 97.69 261 GLN B O 1
ATOM 4702 N N . ARG B 1 262 ? 24.078 -18.078 -6.238 1 96.38 262 ARG B N 1
ATOM 4703 C CA . ARG B 1 262 ? 23.734 -18.938 -7.371 1 96.38 262 ARG B CA 1
ATOM 4704 C C . ARG B 1 262 ? 22.703 -18.25 -8.273 1 96.38 262 ARG B C 1
ATOM 4706 O O . ARG B 1 262 ? 22.844 -18.281 -9.5 1 96.38 262 ARG B O 1
ATOM 4713 N N . LEU B 1 263 ? 21.672 -17.656 -7.641 1 96.94 263 LEU B N 1
ATOM 4714 C CA . LEU B 1 263 ? 20.641 -16.969 -8.406 1 96.94 263 LEU B CA 1
ATOM 4715 C C . LEU B 1 263 ? 21.25 -15.852 -9.25 1 96.94 263 LEU B C 1
ATOM 4717 O O . LEU B 1 263 ? 20.953 -15.742 -10.445 1 96.94 263 LEU B O 1
ATOM 4721 N N . LEU B 1 264 ? 22.078 -15.039 -8.625 1 97.75 264 LEU B N 1
ATOM 4722 C CA . LEU B 1 264 ? 22.656 -13.883 -9.297 1 97.75 264 LEU B CA 1
ATOM 4723 C C . LEU B 1 264 ? 23.656 -14.312 -10.367 1 97.75 264 LEU B C 1
ATOM 4725 O O . LEU B 1 264 ? 23.719 -13.711 -11.445 1 97.75 264 LEU B O 1
ATOM 4729 N N . ALA B 1 265 ? 24.422 -15.352 -10.094 1 95.88 265 ALA B N 1
ATOM 4730 C CA . ALA B 1 265 ? 25.359 -15.875 -11.078 1 95.88 265 ALA B CA 1
ATOM 4731 C C . ALA B 1 265 ? 24.641 -16.344 -12.336 1 95.88 265 ALA B C 1
ATOM 4733 O O . ALA B 1 265 ? 25.062 -16.062 -13.453 1 95.88 265 ALA B O 1
ATOM 4734 N N . ASN B 1 266 ? 23.547 -17.078 -12.172 1 94.56 266 ASN B N 1
ATOM 4735 C CA . ASN B 1 266 ? 22.75 -17.531 -13.312 1 94.56 266 ASN B CA 1
ATOM 4736 C C . ASN B 1 266 ? 22.172 -16.344 -14.086 1 94.56 266 ASN B C 1
ATOM 4738 O O . ASN B 1 266 ? 22.234 -16.328 -15.32 1 94.56 266 ASN B O 1
ATOM 4742 N N . ALA B 1 267 ? 21.641 -15.391 -13.359 1 96 267 ALA B N 1
ATOM 4743 C CA . ALA B 1 267 ? 21 -14.242 -13.992 1 96 267 ALA B CA 1
ATOM 4744 C C . ALA B 1 267 ? 22.016 -13.398 -14.758 1 96 267 ALA B C 1
ATOM 4746 O O . ALA B 1 267 ? 21.688 -12.828 -15.805 1 96 267 ALA B O 1
ATOM 4747 N N . THR B 1 268 ? 23.203 -13.312 -14.25 1 95.19 268 THR B N 1
ATOM 4748 C CA . THR B 1 268 ? 24.25 -12.5 -14.875 1 95.19 268 THR B CA 1
ATOM 4749 C C . THR B 1 268 ? 24.438 -12.898 -16.328 1 95.19 268 THR B C 1
ATOM 4751 O O . THR B 1 268 ? 24.75 -12.055 -17.172 1 95.19 268 THR B O 1
ATOM 4754 N N . LYS B 1 269 ? 24.172 -14.094 -16.656 1 90.5 269 LYS B N 1
ATOM 4755 C CA . LYS B 1 269 ? 24.406 -14.633 -18 1 90.5 269 LYS B CA 1
ATOM 4756 C C . LYS B 1 269 ? 23.469 -14 -19.016 1 90.5 269 LYS B C 1
ATOM 4758 O O . LYS B 1 269 ? 23.75 -14 -20.219 1 90.5 269 LYS B O 1
ATOM 4763 N N . TRP B 1 270 ? 22.328 -13.531 -18.562 1 92.75 270 TRP B N 1
ATOM 4764 C CA . TRP B 1 270 ? 21.344 -13.086 -19.547 1 92.75 270 TRP B CA 1
ATOM 4765 C C . TRP B 1 270 ? 20.688 -11.781 -19.109 1 92.75 270 TRP B C 1
ATOM 4767 O O . TRP B 1 270 ? 19.953 -11.164 -19.891 1 92.75 270 TRP B O 1
ATOM 4777 N N . PHE B 1 271 ? 20.938 -11.25 -17.906 1 94.88 271 PHE B N 1
ATOM 4778 C CA . PHE B 1 271 ? 20.328 -10.023 -17.391 1 94.88 271 PHE B CA 1
ATOM 4779 C C . PHE B 1 271 ? 20.828 -8.812 -18.172 1 94.88 271 PHE B C 1
ATOM 4781 O O . PHE B 1 271 ? 22.031 -8.648 -18.359 1 94.88 271 PHE B O 1
ATOM 4788 N N . PRO B 1 272 ? 19.906 -7.949 -18.625 1 92.56 272 PRO B N 1
ATOM 4789 C CA . PRO B 1 272 ? 20.328 -6.773 -19.391 1 92.56 272 PRO B CA 1
ATOM 4790 C C . PRO B 1 272 ? 20.828 -5.641 -18.5 1 92.56 272 PRO B C 1
ATOM 4792 O O . PRO B 1 272 ? 20.109 -4.66 -18.281 1 92.56 272 PRO B O 1
ATOM 4795 N N . PHE B 1 273 ? 22.031 -5.691 -18.078 1 94.75 273 PHE B N 1
ATOM 4796 C CA . PHE B 1 273 ? 22.625 -4.652 -17.25 1 94.75 273 PHE B CA 1
ATOM 4797 C C . PHE B 1 273 ? 22.688 -3.326 -18 1 94.75 273 PHE B C 1
ATOM 4799 O O . PHE B 1 273 ? 22.969 -3.303 -19.188 1 94.75 273 PHE B O 1
ATOM 4806 N N . THR B 1 274 ? 22.359 -2.289 -17.266 1 89.94 274 THR B N 1
ATOM 4807 C CA . THR B 1 274 ? 22.625 -0.952 -17.781 1 89.94 274 THR B CA 1
ATOM 4808 C C . THR B 1 274 ? 24.078 -0.57 -17.578 1 89.94 274 THR B C 1
ATOM 4810 O O . THR B 1 274 ? 24.797 -1.199 -16.797 1 89.94 274 THR B O 1
ATOM 4813 N N . SER B 1 275 ? 24.547 0.459 -18.297 1 90.5 275 SER B N 1
ATOM 4814 C CA . SER B 1 275 ? 25.922 0.925 -18.141 1 90.5 275 SER B CA 1
ATOM 4815 C C . SER B 1 275 ? 26.188 1.396 -16.703 1 90.5 275 SER B C 1
ATOM 4817 O O . SER B 1 275 ? 27.266 1.162 -16.156 1 90.5 275 SER B O 1
ATOM 4819 N N . GLU B 1 276 ? 25.141 1.955 -16.125 1 86.88 276 GLU B N 1
ATOM 4820 C CA . GLU B 1 276 ? 25.266 2.537 -14.789 1 86.88 276 GLU B CA 1
ATOM 4821 C C . GLU B 1 276 ? 25.469 1.454 -13.734 1 86.88 276 GLU B C 1
ATOM 4823 O O . GLU B 1 276 ? 26.062 1.709 -12.68 1 86.88 276 GLU B O 1
ATOM 4828 N N . SER B 1 277 ? 25.047 0.278 -14.047 1 91 277 SER B N 1
ATOM 4829 C CA . SER B 1 277 ? 25.109 -0.788 -13.055 1 91 277 SER B CA 1
ATOM 4830 C C . SER B 1 277 ? 26.5 -1.398 -12.977 1 91 277 SER B C 1
ATOM 4832 O O . SER B 1 277 ? 26.828 -2.113 -12.023 1 91 277 SER B O 1
ATOM 4834 N N . GLY B 1 278 ? 27.406 -1.137 -13.977 1 91.5 278 GLY B N 1
ATOM 4835 C CA . GLY B 1 278 ? 28.734 -1.725 -14.031 1 91.5 278 GLY B CA 1
ATOM 4836 C C . GLY B 1 278 ? 28.719 -3.24 -14.086 1 91.5 278 GLY B C 1
ATOM 4837 O O . GLY B 1 278 ? 29.578 -3.9 -13.523 1 91.5 278 GLY B O 1
ATOM 4838 N N . GLY B 1 279 ? 27.656 -3.76 -14.57 1 93.25 279 GLY B N 1
ATOM 4839 C CA . GLY B 1 279 ? 27.547 -5.203 -14.703 1 93.25 279 GLY B CA 1
ATOM 4840 C C . GLY B 1 279 ? 27.312 -5.914 -13.383 1 93.25 279 GLY B C 1
ATOM 4841 O O . GLY B 1 279 ? 27.562 -7.113 -13.273 1 93.25 279 GLY B O 1
ATOM 4842 N N . GLN B 1 280 ? 26.875 -5.152 -12.406 1 96.12 280 GLN B N 1
ATOM 4843 C CA . GLN B 1 280 ? 26.703 -5.738 -11.078 1 96.12 280 GLN B CA 1
ATOM 4844 C C . GLN B 1 280 ? 25.266 -5.559 -10.586 1 96.12 280 GLN B C 1
ATOM 4846 O O . GLN B 1 280 ? 24.578 -4.609 -10.977 1 96.12 280 GLN B O 1
ATOM 4851 N N . PHE B 1 281 ? 24.875 -6.555 -9.797 1 97.75 281 PHE B N 1
ATOM 4852 C CA . PHE B 1 281 ? 23.578 -6.426 -9.141 1 97.75 281 PHE B CA 1
ATOM 4853 C C . PHE B 1 281 ? 23.672 -5.535 -7.91 1 97.75 281 PHE B C 1
ATOM 4855 O O . PHE B 1 281 ? 24.672 -5.598 -7.176 1 97.75 281 PHE B O 1
ATOM 4862 N N . ASP B 1 282 ? 22.688 -4.688 -7.699 1 97.38 282 ASP B N 1
ATOM 4863 C CA . ASP B 1 282 ? 22.5 -3.93 -6.465 1 97.38 282 ASP B CA 1
ATOM 4864 C C . ASP B 1 282 ? 21.375 -4.527 -5.613 1 97.38 282 ASP B C 1
ATOM 4866 O O . ASP B 1 282 ? 20.203 -4.215 -5.816 1 97.38 282 ASP B O 1
ATOM 4870 N N . VAL B 1 283 ? 21.766 -5.344 -4.641 1 98 283 VAL B N 1
ATOM 4871 C CA . VAL B 1 283 ? 20.828 -6.18 -3.908 1 98 283 VAL B CA 1
ATOM 4872 C C . VAL B 1 283 ? 20.141 -5.359 -2.818 1 98 283 VAL B C 1
ATOM 4874 O O . VAL B 1 283 ? 20.812 -4.664 -2.047 1 98 283 VAL B O 1
ATOM 4877 N N . ILE B 1 284 ? 18.844 -5.371 -2.793 1 97.81 284 ILE B N 1
ATOM 4878 C CA . ILE B 1 284 ? 18.062 -4.781 -1.712 1 97.81 284 ILE B CA 1
ATOM 4879 C C . ILE B 1 284 ? 17.891 -5.797 -0.582 1 97.81 284 ILE B C 1
ATOM 4881 O O . ILE B 1 284 ? 18.188 -5.496 0.578 1 97.81 284 ILE B O 1
ATOM 4885 N N . ARG B 1 285 ? 17.406 -7.047 -0.96 1 97.06 285 ARG B N 1
ATOM 4886 C CA . ARG B 1 285 ? 17.219 -8.078 0.055 1 97.06 285 ARG B CA 1
ATOM 4887 C C . ARG B 1 285 ? 16.938 -9.438 -0.586 1 97.06 285 ARG B C 1
ATOM 4889 O O . ARG B 1 285 ? 16.562 -9.508 -1.764 1 97.06 285 ARG B O 1
ATOM 4896 N N . ASP B 1 286 ? 17.078 -10.5 0.282 1 97.88 286 ASP B N 1
ATOM 4897 C CA . ASP B 1 286 ? 16.578 -11.828 -0.048 1 97.88 286 ASP B CA 1
ATOM 4898 C C . ASP B 1 286 ? 15.117 -11.992 0.387 1 97.88 286 ASP B C 1
ATOM 4900 O O . ASP B 1 286 ? 14.703 -11.453 1.412 1 97.88 286 ASP B O 1
ATOM 4904 N N . ILE B 1 287 ? 14.375 -12.742 -0.363 1 97 287 ILE B N 1
ATOM 4905 C CA . ILE B 1 287 ? 12.977 -13.039 -0.066 1 97 287 ILE B CA 1
ATOM 4906 C C . ILE B 1 287 ? 12.797 -14.555 0.052 1 97 287 ILE B C 1
ATOM 4908 O O . ILE B 1 287 ? 13.141 -15.305 -0.865 1 97 287 ILE B O 1
ATOM 4912 N N . VAL B 1 288 ? 12.297 -15 1.188 1 97.75 288 VAL B N 1
ATOM 4913 C CA . VAL B 1 288 ? 11.969 -16.406 1.398 1 97.75 288 VAL B CA 1
ATOM 4914 C C . VAL B 1 288 ? 10.477 -16.562 1.684 1 97.75 288 VAL B C 1
ATOM 4916 O O . VAL B 1 288 ? 9.914 -15.805 2.477 1 97.75 288 VAL B O 1
ATOM 4919 N N . GLY B 1 289 ? 9.836 -17.453 0.996 1 96.88 289 GLY B N 1
ATOM 4920 C CA . GLY B 1 289 ? 8.438 -17.766 1.206 1 96.88 289 GLY B CA 1
ATOM 4921 C C . GLY B 1 289 ? 8.109 -19.234 1.009 1 96.88 289 GLY B C 1
ATOM 4922 O O . GLY B 1 289 ? 8.914 -19.984 0.444 1 96.88 289 GLY B O 1
ATOM 4923 N N . ARG B 1 290 ? 6.984 -19.641 1.558 1 97.81 290 ARG B N 1
ATOM 4924 C CA . ARG B 1 290 ? 6.496 -21 1.399 1 97.81 290 ARG B CA 1
ATOM 4925 C C . ARG B 1 290 ? 5.18 -21.031 0.625 1 97.81 290 ARG B C 1
ATOM 4927 O O . ARG B 1 290 ? 4.164 -20.516 1.103 1 97.81 290 ARG B O 1
ATOM 4934 N N . ARG B 1 291 ? 5.207 -21.609 -0.542 1 97.56 291 ARG B N 1
ATOM 4935 C CA . ARG B 1 291 ? 4.035 -21.75 -1.397 1 97.56 291 ARG B CA 1
ATOM 4936 C C . ARG B 1 291 ? 3.174 -22.922 -0.961 1 97.56 291 ARG B C 1
ATOM 4938 O O . ARG B 1 291 ? 3.652 -24.062 -0.904 1 97.56 291 ARG B O 1
ATOM 4945 N N . PRO B 1 292 ? 1.938 -22.656 -0.633 1 97.38 292 PRO B N 1
ATOM 4946 C CA . PRO B 1 292 ? 1.079 -23.812 -0.345 1 97.38 292 PRO B CA 1
ATOM 4947 C C . PRO B 1 292 ? 0.635 -24.547 -1.608 1 97.38 292 PRO B C 1
ATOM 4949 O O . PRO B 1 292 ? -0.065 -23.969 -2.447 1 97.38 292 PRO B O 1
ATOM 4952 N N . ALA B 1 293 ? 1.089 -25.766 -1.731 1 97.69 293 ALA B N 1
ATOM 4953 C CA . ALA B 1 293 ? 0.78 -26.625 -2.877 1 97.69 293 ALA B CA 1
ATOM 4954 C C . ALA B 1 293 ? -0.03 -27.844 -2.451 1 97.69 293 ALA B C 1
ATOM 4956 O O . ALA B 1 293 ? -0.286 -28.031 -1.262 1 97.69 293 ALA B O 1
ATOM 4957 N N . ARG B 1 294 ? -0.507 -28.562 -3.428 1 97.81 294 ARG B N 1
ATOM 4958 C CA . ARG B 1 294 ? -1.319 -29.75 -3.162 1 97.81 294 ARG B CA 1
ATOM 4959 C C . ARG B 1 294 ? -1.087 -30.828 -4.223 1 97.81 294 ARG B C 1
ATOM 4961 O O . ARG B 1 294 ? -0.997 -30.516 -5.414 1 97.81 294 ARG B O 1
ATOM 4968 N N . GLU B 1 295 ? -1.001 -32.031 -3.746 1 96.81 295 GLU B N 1
ATOM 4969 C CA . GLU B 1 295 ? -0.982 -33.125 -4.703 1 96.81 295 GLU B CA 1
ATOM 4970 C C . GLU B 1 295 ? -2.252 -33.156 -5.551 1 96.81 295 GLU B C 1
ATOM 4972 O O . GLU B 1 295 ? -3.361 -33.094 -5.016 1 96.81 295 GLU B O 1
ATOM 4977 N N . GLY B 1 296 ? -2.018 -33.125 -6.816 1 94 296 GLY B N 1
ATOM 4978 C CA . GLY B 1 296 ? -3.166 -33.094 -7.711 1 94 296 GLY B CA 1
ATOM 4979 C C . GLY B 1 296 ? -3.549 -31.688 -8.141 1 94 296 GLY B C 1
ATOM 4980 O O . GLY B 1 296 ? -4.395 -31.516 -9.023 1 94 296 GLY B O 1
ATOM 4981 N N . GLY B 1 297 ? -2.916 -30.766 -7.559 1 94.56 297 GLY B N 1
ATOM 4982 C CA . GLY B 1 297 ? -3.15 -29.391 -7.965 1 94.56 297 GLY B CA 1
ATOM 4983 C C . GLY B 1 297 ? -4.246 -28.703 -7.168 1 94.56 297 GLY B C 1
ATOM 4984 O O . GLY B 1 297 ? -4.684 -29.219 -6.141 1 94.56 297 GLY B O 1
ATOM 4985 N N . LEU B 1 298 ? -4.664 -27.594 -7.609 1 96.25 298 LEU B N 1
ATOM 4986 C CA . LEU B 1 298 ? -5.633 -26.734 -6.938 1 96.25 298 LEU B CA 1
ATOM 4987 C C . LEU B 1 298 ? -6.941 -27.469 -6.688 1 96.25 298 LEU B C 1
ATOM 4989 O O . LEU B 1 298 ? -7.48 -28.109 -7.594 1 96.25 298 LEU B O 1
ATOM 4993 N N . ARG B 1 299 ? -7.434 -27.406 -5.457 1 97.38 299 ARG B N 1
ATOM 4994 C CA . ARG B 1 299 ? -8.727 -27.984 -5.074 1 97.38 299 ARG B CA 1
ATOM 4995 C C . ARG B 1 299 ? -9.828 -26.938 -5.137 1 97.38 299 ARG B C 1
ATOM 4997 O O . ARG B 1 299 ? -9.719 -25.875 -4.508 1 97.38 299 ARG B O 1
ATOM 5004 N N . ILE B 1 300 ? -10.836 -27.109 -5.91 1 98.25 300 ILE B N 1
ATOM 5005 C CA . ILE B 1 300 ? -12.062 -26.312 -5.926 1 98.25 300 ILE B CA 1
ATOM 5006 C C . ILE B 1 300 ? -13.273 -27.25 -5.785 1 98.25 300 ILE B C 1
ATOM 5008 O O . ILE B 1 300 ? -13.594 -28 -6.707 1 98.25 300 ILE B O 1
ATOM 5012 N N . GLU B 1 301 ? -13.883 -27.125 -4.633 1 97.25 301 GLU B N 1
ATOM 5013 C CA . GLU B 1 301 ? -14.93 -28.094 -4.316 1 97.25 301 GLU B CA 1
ATOM 5014 C C . GLU B 1 301 ? -15.867 -27.562 -3.236 1 97.25 301 GLU B C 1
ATOM 5016 O O . GLU B 1 301 ? -15.414 -26.953 -2.26 1 97.25 301 GLU B O 1
ATOM 5021 N N . ALA B 1 302 ? -17.156 -27.75 -3.467 1 97.81 302 ALA B N 1
ATOM 5022 C CA . ALA B 1 302 ? -18.141 -27.453 -2.426 1 97.81 302 ALA B CA 1
ATOM 5023 C C . ALA B 1 302 ? -18.516 -28.719 -1.646 1 97.81 302 ALA B C 1
ATOM 5025 O O . ALA B 1 302 ? -18.969 -29.703 -2.227 1 97.81 302 ALA B O 1
ATOM 5026 N N . GLU B 1 303 ? -18.234 -28.641 -0.432 1 96.62 303 GLU B N 1
ATOM 5027 C CA . GLU B 1 303 ? -18.516 -29.766 0.461 1 96.62 303 GLU B CA 1
ATOM 5028 C C . GLU B 1 303 ? -19.688 -29.453 1.378 1 96.62 303 GLU B C 1
ATOM 5030 O O . GLU B 1 303 ? -19.672 -28.469 2.121 1 96.62 303 GLU B O 1
ATOM 5035 N N . LYS B 1 304 ? -20.688 -30.266 1.353 1 96.81 304 LYS B N 1
ATOM 5036 C CA . LYS B 1 304 ? -21.828 -30.094 2.25 1 96.81 304 LYS B CA 1
ATOM 5037 C C . LYS B 1 304 ? -21.578 -30.766 3.596 1 96.81 304 LYS B C 1
ATOM 5039 O O . LYS B 1 304 ? -21.094 -31.906 3.65 1 96.81 304 LYS B O 1
ATOM 5044 N N . LEU B 1 305 ? -21.766 -29.984 4.605 1 95.19 305 LEU B N 1
ATOM 5045 C CA . LEU B 1 305 ? -21.656 -30.5 5.965 1 95.19 305 LEU B CA 1
ATOM 5046 C C . LEU B 1 305 ? -23.031 -30.844 6.527 1 95.19 305 LEU B C 1
ATOM 5048 O O . LEU B 1 305 ? -24.047 -30.703 5.832 1 95.19 305 LEU B O 1
ATOM 5052 N N . ALA B 1 306 ? -22.984 -31.312 7.754 1 87 306 ALA B N 1
ATOM 5053 C CA . ALA B 1 306 ? -24.25 -31.5 8.461 1 87 306 ALA B CA 1
ATOM 5054 C C . ALA B 1 306 ? -24.953 -30.172 8.711 1 87 306 ALA B C 1
ATOM 5056 O O . ALA B 1 306 ? -24.344 -29.109 8.57 1 87 306 ALA B O 1
ATOM 5057 N N . ASP B 1 307 ? -26.328 -30.031 8.93 1 87.81 307 ASP B N 1
ATOM 5058 C CA . ASP B 1 307 ? -27.141 -28.875 9.328 1 87.81 307 ASP B CA 1
ATOM 5059 C C . ASP B 1 307 ? -27.203 -27.844 8.211 1 87.81 307 ASP B C 1
ATOM 5061 O O . ASP B 1 307 ? -27.234 -26.641 8.477 1 87.81 307 ASP B O 1
ATOM 5065 N N . ASP B 1 308 ? -26.969 -28.266 7 1 90.44 308 ASP B N 1
ATOM 5066 C CA . ASP B 1 308 ? -27.125 -27.422 5.816 1 90.44 308 ASP B CA 1
ATOM 5067 C C . ASP B 1 308 ? -26.016 -26.375 5.723 1 90.44 308 ASP B C 1
ATOM 5069 O O . ASP B 1 308 ? -26.25 -25.25 5.27 1 90.44 308 ASP B O 1
ATOM 5073 N N . ARG B 1 309 ? -24.891 -26.672 6.312 1 95.44 309 ARG B N 1
ATOM 5074 C CA . ARG B 1 309 ? -23.703 -25.828 6.199 1 95.44 309 ARG B CA 1
ATOM 5075 C C . ARG B 1 309 ? -22.812 -26.312 5.066 1 95.44 309 ARG B C 1
ATOM 5077 O O . ARG B 1 309 ? -22.875 -27.469 4.664 1 95.44 309 ARG B O 1
ATOM 5084 N N . TYR B 1 310 ? -22.031 -25.391 4.484 1 97.94 310 TYR B N 1
ATOM 5085 C CA . TYR B 1 310 ? -21.141 -25.703 3.369 1 97.94 310 TYR B CA 1
ATOM 5086 C C . TYR B 1 310 ? -19.734 -25.172 3.625 1 97.94 310 TYR B C 1
ATOM 5088 O O . TYR B 1 310 ? -19.562 -24.094 4.18 1 97.94 310 TYR B O 1
ATOM 5096 N N . ILE B 1 311 ? -18.781 -26.016 3.246 1 98 311 ILE B N 1
ATOM 5097 C CA . ILE B 1 311 ? -17.422 -25.531 3.039 1 98 311 ILE B CA 1
ATOM 5098 C C . ILE B 1 311 ? -17.094 -25.562 1.55 1 98 311 ILE B C 1
ATOM 5100 O O . ILE B 1 311 ? -17.234 -26.594 0.889 1 98 311 ILE B O 1
ATOM 5104 N N . VAL B 1 312 ? -16.75 -24.469 1.032 1 98.62 312 VAL B N 1
ATOM 5105 C CA . VAL B 1 312 ? -16.266 -24.391 -0.345 1 98.62 312 VAL B CA 1
ATOM 5106 C C . VAL B 1 312 ? -14.758 -24.188 -0.359 1 98.62 312 VAL B C 1
ATOM 5108 O O . VAL B 1 312 ? -14.25 -23.188 0.148 1 98.62 312 VAL B O 1
ATOM 5111 N N . HIS B 1 313 ? -14.062 -25.125 -0.961 1 98.44 313 HIS B N 1
ATOM 5112 C CA . HIS B 1 313 ? -12.609 -25.109 -0.958 1 98.44 313 HIS B CA 1
ATOM 5113 C C . HIS B 1 313 ? -12.055 -24.438 -2.209 1 98.44 313 HIS B C 1
ATOM 5115 O O . HIS B 1 313 ? -12.609 -24.594 -3.301 1 98.44 313 HIS B O 1
ATOM 5121 N N . GLY B 1 314 ? -11.031 -23.625 -2.094 1 98.31 314 GLY B N 1
ATOM 5122 C CA . GLY B 1 314 ? -10.242 -23 -3.146 1 98.31 314 GLY B CA 1
ATOM 5123 C C . GLY B 1 314 ? -8.797 -22.75 -2.752 1 98.31 314 GLY B C 1
ATOM 5124 O O . GLY B 1 314 ? -8.438 -21.625 -2.373 1 98.31 314 GLY B O 1
ATOM 5125 N N . TYR B 1 315 ? -8.016 -23.828 -2.762 1 98.25 315 TYR B N 1
ATOM 5126 C CA . TYR B 1 315 ? -6.633 -23.688 -2.311 1 98.25 315 TYR B CA 1
ATOM 5127 C C . TYR B 1 315 ? -5.727 -24.688 -3.027 1 98.25 315 TYR B C 1
ATOM 5129 O O . TYR B 1 315 ? -6.199 -25.531 -3.795 1 98.25 315 TYR B O 1
ATOM 5137 N N . GLY B 1 316 ? -4.406 -24.5 -2.814 1 97.81 316 GLY B N 1
ATOM 5138 C CA . GLY B 1 316 ? -3.424 -25.438 -3.359 1 97.81 316 GLY B CA 1
ATOM 5139 C C . GLY B 1 316 ? -2.859 -24.984 -4.695 1 97.81 316 GLY B C 1
ATOM 5140 O O . GLY B 1 316 ? -2.594 -25.812 -5.57 1 97.81 316 GLY B O 1
ATOM 5141 N N . ALA B 1 317 ? -2.643 -23.688 -4.84 1 96.12 317 ALA B N 1
ATOM 5142 C CA . ALA B 1 317 ? -2.248 -23.141 -6.137 1 96.12 317 ALA B CA 1
ATOM 5143 C C . ALA B 1 317 ? -0.747 -23.297 -6.363 1 96.12 317 ALA B C 1
ATOM 5145 O O . ALA B 1 317 ? -0.262 -23.141 -7.484 1 96.12 317 ALA B O 1
ATOM 5146 N N . GLY B 1 318 ? -0.022 -23.562 -5.219 1 94.19 318 GLY B N 1
ATOM 5147 C CA . GLY B 1 318 ? 1.424 -23.672 -5.348 1 94.19 318 GLY B CA 1
ATOM 5148 C C . GLY B 1 318 ? 2.074 -22.359 -5.75 1 94.19 318 GLY B C 1
ATOM 5149 O O . GLY B 1 318 ? 1.868 -21.328 -5.102 1 94.19 318 GLY B O 1
ATOM 5150 N N . GLY B 1 319 ? 2.758 -22.297 -6.859 1 93.81 319 GLY B N 1
ATOM 5151 C CA . GLY B 1 319 ? 3.449 -21.109 -7.32 1 93.81 319 GLY B CA 1
ATOM 5152 C C . GLY B 1 319 ? 2.654 -20.328 -8.344 1 93.81 319 GLY B C 1
ATOM 5153 O O . GLY B 1 319 ? 3.156 -19.344 -8.906 1 93.81 319 GLY B O 1
ATOM 5154 N N . ARG B 1 320 ? 1.334 -20.656 -8.453 1 96.75 320 ARG B N 1
ATOM 5155 C CA . ARG B 1 320 ? 0.582 -20.078 -9.562 1 96.75 320 ARG B CA 1
ATOM 5156 C C . ARG B 1 320 ? -0.581 -19.234 -9.047 1 96.75 320 ARG B C 1
ATOM 5158 O O . ARG B 1 320 ? -1.547 -18.984 -9.766 1 96.75 320 ARG B O 1
ATOM 5165 N N . GLY B 1 321 ? -0.572 -18.797 -7.781 1 97.75 321 GLY B N 1
ATOM 5166 C CA . GLY B 1 321 ? -1.666 -18.062 -7.164 1 97.75 321 GLY B CA 1
ATOM 5167 C C . GLY B 1 321 ? -2.076 -16.828 -7.945 1 97.75 321 GLY B C 1
ATOM 5168 O O . GLY B 1 321 ? -3.256 -16.656 -8.25 1 97.75 321 GLY B O 1
ATOM 5169 N N . PHE B 1 322 ? -1.149 -15.984 -8.297 1 98.62 322 PHE B N 1
ATOM 5170 C CA . PHE B 1 322 ? -1.455 -14.758 -9.023 1 98.62 322 PHE B CA 1
ATOM 5171 C C . PHE B 1 322 ? -1.901 -15.062 -10.445 1 98.62 322 PHE B C 1
ATOM 5173 O O . PHE B 1 322 ? -2.834 -14.438 -10.953 1 98.62 322 PHE B O 1
ATOM 5180 N N . GLU B 1 323 ? -1.337 -16.062 -11.07 1 98.25 323 GLU B N 1
ATOM 5181 C CA . GLU B 1 323 ? -1.636 -16.422 -12.453 1 98.25 323 GLU B CA 1
ATOM 5182 C C . GLU B 1 323 ? -3.064 -16.938 -12.594 1 98.25 323 GLU B C 1
ATOM 5184 O O . GLU B 1 323 ? -3.67 -16.828 -13.664 1 98.25 323 GLU B O 1
ATOM 5189 N N . LEU B 1 324 ? -3.553 -17.484 -11.477 1 98.44 324 LEU B N 1
ATOM 5190 C CA . LEU B 1 324 ? -4.828 -18.188 -11.57 1 98.44 324 LEU B CA 1
ATOM 5191 C C . LEU B 1 324 ? -5.91 -17.453 -10.773 1 98.44 324 LEU B C 1
ATOM 5193 O O . LEU B 1 324 ? -7.074 -17.859 -10.781 1 98.44 324 LEU B O 1
ATOM 5197 N N . SER B 1 325 ? -5.617 -16.391 -10.133 1 98.62 325 SER B N 1
ATOM 5198 C CA . SER B 1 325 ? -6.379 -15.805 -9.039 1 98.62 325 SER B CA 1
ATOM 5199 C C . SER B 1 325 ? -7.816 -15.523 -9.461 1 98.62 325 SER B C 1
ATOM 5201 O O . SER B 1 325 ? -8.758 -15.992 -8.812 1 98.62 325 SER B O 1
ATOM 5203 N N . ARG B 1 326 ? -8.023 -14.781 -10.562 1 98.75 326 ARG B N 1
ATOM 5204 C CA . ARG B 1 326 ? -9.367 -14.414 -10.977 1 98.75 326 ARG B CA 1
ATOM 5205 C C . ARG B 1 326 ? -10.148 -15.641 -11.453 1 98.75 326 ARG B C 1
ATOM 5207 O O . ARG B 1 326 ? -11.312 -15.812 -11.094 1 98.75 326 ARG B O 1
ATOM 5214 N N . GLY B 1 327 ? -9.477 -16.422 -12.312 1 98.81 327 GLY B N 1
ATOM 5215 C CA . GLY B 1 327 ? -10.133 -17.641 -12.781 1 98.81 327 GLY B CA 1
ATOM 5216 C C . GLY B 1 327 ? -10.578 -18.547 -11.648 1 98.81 327 GLY B C 1
ATOM 5217 O O . GLY B 1 327 ? -11.695 -19.062 -11.672 1 98.81 327 GLY B O 1
ATOM 5218 N N . VAL B 1 328 ? -9.734 -18.734 -10.695 1 98.81 328 VAL B N 1
ATOM 5219 C CA . VAL B 1 328 ? -10.055 -19.562 -9.539 1 98.81 328 VAL B CA 1
ATOM 5220 C C . VAL B 1 328 ? -11.219 -18.953 -8.758 1 98.81 328 VAL B C 1
ATOM 5222 O O . VAL B 1 328 ? -12.141 -19.656 -8.359 1 98.81 328 VAL B O 1
ATOM 5225 N N . ALA B 1 329 ? -11.195 -17.656 -8.531 1 98.88 329 ALA B N 1
ATOM 5226 C CA . ALA B 1 329 ? -12.266 -16.953 -7.828 1 98.88 329 ALA B CA 1
ATOM 5227 C C . ALA B 1 329 ? -13.609 -17.172 -8.523 1 98.88 329 ALA B C 1
ATOM 5229 O O . ALA B 1 329 ? -14.617 -17.469 -7.871 1 98.88 329 ALA B O 1
ATOM 5230 N N . GLU B 1 330 ? -13.602 -17.047 -9.82 1 98.81 330 GLU B N 1
ATOM 5231 C CA . GLU B 1 330 ? -14.82 -17.25 -10.602 1 98.81 330 GLU B CA 1
ATOM 5232 C C . GLU B 1 330 ? -15.32 -18.672 -10.484 1 98.81 330 GLU B C 1
ATOM 5234 O O . GLU B 1 330 ? -16.531 -18.906 -10.406 1 98.81 330 GLU B O 1
ATOM 5239 N N . ASP B 1 331 ? -14.398 -19.609 -10.539 1 98.81 331 ASP B N 1
ATOM 5240 C CA . ASP B 1 331 ? -14.789 -21 -10.406 1 98.81 331 ASP B CA 1
ATOM 5241 C C . ASP B 1 331 ? -15.375 -21.281 -9.031 1 98.81 331 ASP B C 1
ATOM 5243 O O . ASP B 1 331 ? -16.328 -22.062 -8.898 1 98.81 331 ASP B O 1
ATOM 5247 N N . ILE B 1 332 ? -14.805 -20.719 -7.977 1 98.81 332 ILE B N 1
ATOM 5248 C CA . ILE B 1 332 ? -15.328 -20.875 -6.625 1 98.81 332 ILE B CA 1
ATOM 5249 C C . ILE B 1 332 ? -16.75 -20.312 -6.559 1 98.81 332 ILE B C 1
ATOM 5251 O O . ILE B 1 332 ? -17.656 -20.969 -6.031 1 98.81 332 ILE B O 1
ATOM 5255 N N . VAL B 1 333 ? -16.984 -19.141 -7.094 1 98.62 333 VAL B N 1
ATOM 5256 C CA . VAL B 1 333 ? -18.297 -18.516 -7.094 1 98.62 333 VAL B CA 1
ATOM 5257 C C . VAL B 1 333 ? -19.281 -19.359 -7.895 1 98.62 333 VAL B C 1
ATOM 5259 O O . VAL B 1 333 ? -20.438 -19.531 -7.5 1 98.62 333 VAL B O 1
ATOM 5262 N N . ALA B 1 334 ? -18.797 -19.875 -9.047 1 98.31 334 ALA B N 1
ATOM 5263 C CA . ALA B 1 334 ? -19.641 -20.766 -9.844 1 98.31 334 ALA B CA 1
ATOM 5264 C C . ALA B 1 334 ? -20.109 -21.953 -9.016 1 98.31 334 ALA B C 1
ATOM 5266 O O . ALA B 1 334 ? -21.281 -22.344 -9.07 1 98.31 334 ALA B O 1
ATOM 5267 N N . ALA B 1 335 ? -19.203 -22.547 -8.281 1 98.31 335 ALA B N 1
ATOM 5268 C CA . ALA B 1 335 ? -19.547 -23.672 -7.41 1 98.31 335 ALA B CA 1
ATOM 5269 C C . ALA B 1 335 ? -20.578 -23.25 -6.359 1 98.31 335 ALA B C 1
ATOM 5271 O O . ALA B 1 335 ? -21.5 -24 -6.047 1 98.31 335 ALA B O 1
ATOM 5272 N N . MET B 1 336 ? -20.438 -22.062 -5.793 1 98.31 336 MET B N 1
ATOM 5273 C CA . MET B 1 336 ? -21.375 -21.547 -4.793 1 98.31 336 MET B CA 1
ATOM 5274 C C . MET B 1 336 ? -22.75 -21.328 -5.398 1 98.31 336 MET B C 1
ATOM 5276 O O . MET B 1 336 ? -23.766 -21.625 -4.766 1 98.31 336 MET B O 1
ATOM 5280 N N . LEU B 1 337 ? -22.75 -20.797 -6.594 1 97.69 337 LEU B N 1
ATOM 5281 C CA . LEU B 1 337 ? -24.016 -20.562 -7.285 1 97.69 337 LEU B CA 1
ATOM 5282 C C . LEU B 1 337 ? -24.734 -21.875 -7.574 1 97.69 337 LEU B C 1
ATOM 5284 O O . LEU B 1 337 ? -25.953 -21.969 -7.426 1 97.69 337 LEU B O 1
ATOM 5288 N N . GLU B 1 338 ? -23.953 -22.812 -7.988 1 96.94 338 GLU B N 1
ATOM 5289 C CA . GLU B 1 338 ? -24.516 -24.125 -8.273 1 96.94 338 GLU B CA 1
ATOM 5290 C C . GLU B 1 338 ? -25.203 -24.703 -7.039 1 96.94 338 GLU B C 1
ATOM 5292 O O . GLU B 1 338 ? -26.234 -25.375 -7.152 1 96.94 338 GLU B O 1
ATOM 5297 N N . LYS B 1 339 ? -24.656 -24.484 -5.887 1 96.62 339 LYS B N 1
ATOM 5298 C CA . LYS B 1 339 ? -25.219 -25 -4.641 1 96.62 339 LYS B CA 1
ATOM 5299 C C . LYS B 1 339 ? -26.219 -24.031 -4.035 1 96.62 339 LYS B C 1
ATOM 5301 O O . LYS B 1 339 ? -26.688 -24.219 -2.906 1 96.62 339 LYS B O 1
ATOM 5306 N N . ARG B 1 340 ? -26.5 -22.922 -4.656 1 94.81 340 ARG B N 1
ATOM 5307 C CA . ARG B 1 340 ? -27.469 -21.906 -4.277 1 94.81 340 ARG B CA 1
ATOM 5308 C C . ARG B 1 340 ? -27.078 -21.219 -2.979 1 94.81 340 ARG B C 1
ATOM 5310 O O . ARG B 1 340 ? -27.922 -20.922 -2.137 1 94.81 340 ARG B O 1
ATOM 5317 N N . LEU B 1 341 ? -25.781 -21.141 -2.816 1 96.75 341 LEU B N 1
ATOM 5318 C CA . LEU B 1 341 ? -25.25 -20.422 -1.651 1 96.75 341 LEU B CA 1
ATOM 5319 C C . LEU B 1 341 ? -25.219 -18.922 -1.896 1 96.75 341 LEU B C 1
ATOM 5321 O O . LEU B 1 341 ? -25.047 -18.141 -0.958 1 96.75 341 LEU B O 1
ATOM 5325 N N . LEU B 1 342 ? -25.203 -18.516 -3.164 1 96.19 342 LEU B N 1
ATOM 5326 C CA . LEU B 1 342 ? -25.312 -17.141 -3.648 1 96.19 342 LEU B CA 1
ATOM 5327 C C . LEU B 1 342 ? -26.469 -17 -4.637 1 96.19 342 LEU B C 1
ATOM 5329 O O . LEU B 1 342 ? -27.062 -17.984 -5.039 1 96.19 342 LEU B O 1
ATOM 5333 N N . GLN B 1 343 ? -26.766 -15.742 -4.859 1 88.94 343 GLN B N 1
ATOM 5334 C CA . GLN B 1 343 ? -27.75 -15.469 -5.895 1 88.94 343 GLN B CA 1
ATOM 5335 C C . GLN B 1 343 ? -27.094 -14.883 -7.145 1 88.94 343 GLN B C 1
ATOM 5337 O O . GLN B 1 343 ? -26.188 -14.055 -7.047 1 88.94 343 GLN B O 1
ATOM 5342 N N . ALA B 1 344 ? -27.484 -15.445 -8.25 1 82.69 344 ALA B N 1
ATOM 5343 C CA . ALA B 1 344 ? -26.953 -14.945 -9.508 1 82.69 344 ALA B CA 1
ATOM 5344 C C . ALA B 1 344 ? -27.328 -13.477 -9.719 1 82.69 344 ALA B C 1
ATOM 5346 O O . ALA B 1 344 ? -28.406 -13.039 -9.305 1 82.69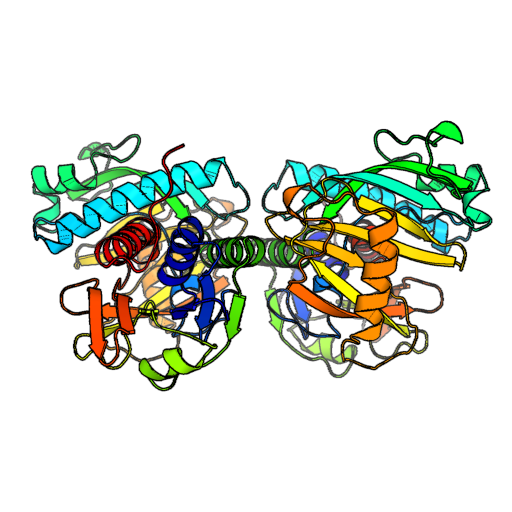 344 ALA B O 1
ATOM 5347 N N . LYS B 1 345 ? -26.484 -12.719 -10.234 1 73.19 345 LYS B N 1
ATOM 5348 C CA . LYS B 1 345 ? -26.719 -11.312 -10.523 1 73.19 345 LYS B CA 1
ATOM 5349 C C . LYS B 1 345 ? -27.844 -11.148 -11.547 1 73.19 345 LYS B C 1
ATOM 5351 O O . LYS B 1 345 ? -27.875 -11.867 -12.555 1 73.19 345 LYS B O 1
ATOM 5356 N N . ALA B 1 346 ? -28.984 -10.438 -11.188 1 55.06 346 ALA B N 1
ATOM 5357 C CA . ALA B 1 346 ? -30.031 -10.164 -12.164 1 55.06 346 ALA B CA 1
ATOM 5358 C C . ALA B 1 346 ? -29.469 -9.461 -13.391 1 55.06 346 ALA B C 1
ATOM 5360 O O . ALA B 1 346 ? -28.688 -8.508 -13.273 1 55.06 346 ALA B O 1
ATOM 5361 N N . SER B 1 347 ? -29.047 -10.211 -14.516 1 46.12 347 SER B N 1
ATOM 5362 C CA . SER B 1 347 ? -28.75 -9.5 -15.75 1 46.12 347 SER B CA 1
ATOM 5363 C C . SER B 1 347 ? -29.688 -8.305 -15.938 1 46.12 347 SER B C 1
ATOM 5365 O O . SER B 1 347 ? -30.906 -8.469 -16 1 46.12 347 SER B O 1
ATOM 5367 N N . LEU B 1 348 ? -29.453 -7.184 -15.305 1 35 348 LEU B N 1
ATOM 5368 C CA . LEU B 1 348 ? -30.312 -6.137 -15.867 1 35 348 LEU B CA 1
ATOM 5369 C C . LEU B 1 348 ? -29.859 -5.785 -17.281 1 35 348 LEU B C 1
ATOM 5371 O O . LEU B 1 348 ? -28.672 -5.711 -17.578 1 35 348 LEU B O 1
#

Solvent-accessible surface area (backbone atoms only — not comparable to full-atom values): 35862 Å² total; per-residue (Å²): 130,84,46,37,27,36,32,35,30,23,50,36,49,41,19,42,39,25,50,49,54,45,62,72,25,56,46,96,58,42,46,48,37,40,36,17,70,57,49,57,64,55,85,49,50,76,50,36,43,58,69,42,68,40,55,61,74,75,67,52,44,79,49,72,63,39,46,51,48,41,53,19,27,51,50,18,50,55,50,49,56,52,41,30,68,76,36,59,53,36,22,45,41,79,34,48,32,37,40,36,19,37,55,67,56,71,43,72,71,31,66,64,29,38,48,70,44,45,66,86,37,50,75,56,41,77,48,52,81,87,74,43,62,91,73,47,72,45,36,37,35,27,44,33,45,25,24,17,33,37,53,29,43,42,41,48,49,30,47,33,41,54,72,66,39,42,77,43,82,45,78,74,91,46,76,73,55,56,48,69,74,51,66,62,39,44,41,36,35,41,20,59,29,44,58,58,97,42,87,51,36,47,39,30,20,31,44,36,36,36,23,46,56,74,56,84,42,34,41,36,36,31,38,76,86,63,49,52,40,35,38,34,39,23,36,87,54,55,36,17,36,37,27,53,52,81,34,72,74,47,80,76,80,68,80,51,70,67,56,49,50,52,49,49,58,61,42,62,76,72,57,75,67,52,81,89,45,72,75,51,84,46,75,74,45,77,44,53,31,32,23,28,17,28,71,85,40,61,44,72,48,74,42,79,50,76,95,79,23,36,41,33,36,47,26,10,50,33,92,39,39,71,39,25,14,51,25,49,18,52,51,47,47,49,50,34,44,73,69,61,73,43,46,79,68,76,83,122,128,83,46,36,27,36,32,34,29,24,51,35,49,41,18,42,40,26,51,49,53,46,62,69,25,56,48,97,56,43,46,48,36,40,36,16,71,55,49,58,64,56,86,49,50,77,51,35,44,57,67,42,68,40,55,58,71,76,70,51,44,81,48,73,62,40,46,52,48,40,53,19,26,52,49,18,48,54,51,50,56,53,42,29,71,76,35,60,53,38,22,43,41,78,33,46,32,37,41,38,19,38,52,67,55,68,45,72,71,32,64,67,31,38,47,70,44,45,66,84,38,51,76,57,42,78,48,51,80,87,72,42,62,90,73,46,71,46,35,36,36,25,46,31,45,26,24,18,32,39,55,29,44,41,42,48,49,30,45,33,42,55,72,67,40,43,76,43,82,44,78,73,90,46,80,71,56,57,48,69,72,51,67,62,38,43,39,38,35,42,21,59,29,38,57,82,89,38,86,53,38,47,41,31,21,31,45,36,34,36,22,48,56,74,56,83,42,34,40,37,35,32,38,78,87,62,49,53,39,36,39,36,39,23,34,86,53,55,35,16,37,38,27,51,53,82,34,73,73,46,81,77,81,68,80,51,70,66,56,49,50,51,50,51,58,60,41,61,77,74,56,74,65,50,82,88,47,70,77,49,86,46,76,76,46,75,44,53,31,32,22,29,18,29,68,86,40,60,45,74,46,75,41,78,48,78,94,79,24,35,40,34,34,46,26,11,50,32,93,38,39,71,38,25,14,51,24,50,18,52,52,46,46,49,51,34,43,74,70,61,75,43,47,79,66,77,84,122

Sequence (696 aa):
MSKETIVVIGAGVIGLSTALCIQQHLTPTQSILLVARDFPSETSVNYASPWAGAHYRPVPGSSPQALREADQAQRTYEFLKRTAVAEPGAGINFVEGIEHLEAPPPEYLDQQSVRNVYSHLDKFQVLGKEEVPTGVVWGVKYGTYVINSPVYCAHLLRKFVLKGGETRQYTLANLKEAFSMAGNVKTVVNCSGSGFEDPKSFIIRGQTCLVRNPVSKTITRQNTDGSWSFCIPRPLEGGTIIGGTKEPNNWDPNPSLETRQRLLANATKWFPFTSESGGQFDVIRDIVGRRPAREGGLRIEAEKLADDRYIVHGYGAGGRGFELSRGVAEDIVAAMLEKRLLQAKASLMSKETIVVIGAGVIGLSTALCIQQHLTPTQSILLVARDFPSETSVNYASPWAGAHYRPVPGSSPQALREADQAQRTYEFLKRTAVAEPGAGINFVEGIEHLEAPPPEYLDQQSVRNVYSHLDKFQVLGKEEVPTGVVWGVKYGTYVINSPVYCAHLLRKFVLKGGETRQYTLANLKEAFSMAGNVKTVVNCSGSGFEDPKSFIIRGQTCLVRNPVSKTITRQNTDGSWSFCIPRPLEGGTIIGGTKEPNNWDPNPSLETRQRLLANATKWFPFTSESGGQFDVIRDIVGRRPAREGGLRIEAEKLADDRYIVHGYGAGGRGFELSRGVAEDIVAAMLEKRLLQAKASL

Organism: Penicillium rubens (strain ATCC 28089 / DSM 1075 / NRRL 1951 / Wisconsin 54-1255) (NCBI:txid500485)

Foldseek 3Di:
DQAAEEEEEALALQRLLLLVLQLLFADPRYAYEYEYQDALVDDDQANFQQQFQQKDDWDFDDDPQSLLLLVLLLVLFVVLVVCCVVPVQLFKDKFKEKEFELDDDPSQVDPVSCCSRPVSFAPKDWDDPVRDDPRTDTMIMTIIMTGSRSSNSVVSVVVSVVSPYHYDNDDDPAQVVSQVPDPNHQEYEYARAQRGPDPQKWKWKKKKFFFQFDDRYKYKYQDPVRDIWIWHQTPDSRGIIIYIDTHIRDPDQDDDPVRHVVSQVVCLVPPDGDPVCVSDTGTPDMGMHIGIAGVVAWDFDWDADPPNGIYTYTHHHGSCCSSSNNSSSVSNVVNCVVSPVTHDDPPD/DQAAEEEEEALALQRLLLLVLQLLFADPRYAYEYEYQDALVDDDQANFQQQFQQKDDQDFDDDPQSLLLLVLLLVLFVVLVVCCVVPVQLFKDKFKEKEFELPDDPSQVDPVSCCSRPVSFAPKDWDDPVRDDPSTDTMIMTIIMTGSRSSNSVVSVVVSVVSPYHYDNDDDPDQVVSQVPDPNHQEYEYAHAQSNPDPQKWKWKKKKFFFQFDDRYKYKYQDPVRDIWIWHQTPDSRGIITYIDTHIRDPDQDDDPVRHVVSQVVCLVPPDGDVVCVSDTGTPDMGMHIGIAGVVAWDFDWDADPPNGIYTYTHHHGSCCSSSNNSSSVSNVVNCVVSPVGHDDPPD

InterPro domains:
  IPR006076 FAD dependent oxidoreductase [PF01266] (6-333)
  IPR023209 D-amino-acid oxidase [PIRSF000189] (4-343)
  IPR023209 D-amino-acid oxidase [PTHR11530] (2-336)